Protein AF-0000000071833591 (afdb_homodimer)

InterPro domains:
  IPR006703 AIG1-type guanine nucleotide-binding (G) domain [PF04548] (5-203)
  IPR006703 AIG1-type guanine nucleotide-binding (G) domain [PS51720] (1-199)
  IPR025662 Sigma-54 interaction domain, ATP-binding site 1 [PS00675] (6-19)
  IPR027417 P-loop containing nucleoside triphosphate hydrolase [G3DSA:3.40.50.300] (3-212)
  IPR027417 P-loop containing nucleoside triphosphate hydrolase [SSF52540] (3-197)
  IPR045058 GTPase GIMA/IAN/Toc [PTHR10903] (3-208)

Organism: NCBI:txid481459

Secondary structure (DSSP, 8-state):
-PPEEEEEEE-TTSSHHHHHHHHHTS--S---S-EEEEEEETTEEEEEEE----S--STHHHHHHHHHHHH--S---EEEEEEESS---HHHHHHHHHHHHHS-HHHHTTEEEEEE-GGGSPTT--HHHHTTT-HHHHHHHHHTTT-EEE--TTT--TT-TT-TT-HHHHHHHHHHHHHHHHHHTTT---HHHHHHHHHHHHHHHHHHHHHHT--/-PPEEEEEEE-TTSSHHHHHHHHHTS--S---S-EEEEEEETTEEEEEEE----S--STHHHHHHHHHHHH--S---EEEEEEESS---HHHHHHHHHHHHHS-HHHHTTEEEEEE-GGGSPTT--HHHHTTT-HHHHHHHHHTTT-EEE--TTT--TTSTT-TT-HHHHHHHHHHHHHHHHHHTTT---HHHHHHHHHHHHHHHHHHHHHHT--

Solvent-accessible surface area (backbone atoms only — not comparable to full-atom values): 22791 Å² total; per-residue (Å²): 125,79,66,41,28,32,39,40,42,30,36,69,88,41,43,62,32,46,48,51,17,58,59,55,68,44,92,76,52,72,68,58,67,34,50,76,52,73,37,68,44,96,90,29,40,37,32,40,27,37,45,51,58,35,68,64,59,77,55,45,45,56,55,50,41,52,48,40,52,67,49,61,53,84,66,21,42,34,36,37,41,46,37,58,59,63,85,76,49,72,66,53,50,50,36,51,50,50,46,62,71,29,42,50,75,73,40,24,68,36,31,33,41,34,28,26,47,42,74,70,51,54,90,94,51,48,73,66,64,74,44,64,86,35,63,67,60,48,51,52,29,53,58,23,71,61,36,69,48,55,35,23,81,83,72,39,52,71,79,45,58,89,32,87,73,6,39,54,30,33,43,51,52,49,49,52,52,51,51,49,44,32,56,75,53,69,67,49,58,45,39,64,48,50,52,49,20,51,50,43,48,34,52,50,50,47,50,53,37,44,74,36,60,68,93,124,78,68,43,28,33,38,42,42,30,35,68,86,40,42,62,32,44,47,51,18,58,58,54,70,45,92,76,52,72,68,59,67,36,51,75,51,73,37,68,43,97,89,30,41,37,32,41,29,37,45,52,58,34,69,62,58,83,53,46,46,57,55,50,40,52,46,40,53,68,50,63,53,85,66,21,42,34,36,36,41,46,38,56,60,63,84,77,49,71,66,53,50,50,35,52,51,49,46,64,69,28,44,52,76,72,40,25,67,38,32,32,40,34,29,25,46,42,76,71,49,54,90,92,52,47,72,66,63,74,43,64,86,34,64,66,60,48,50,52,30,52,58,23,72,61,34,67,47,54,33,22,81,83,72,39,50,71,80,49,55,88,32,87,73,5,38,53,32,32,42,52,52,48,49,51,51,51,52,49,44,32,56,76,53,69,68,51,58,44,38,66,46,50,54,48,20,50,50,44,48,35,52,52,52,47,51,52,38,45,73,36,60,70,95

Foldseek 3Di:
DDDAAEAEDEDQPQCRQLVVCLLVVHNPGDNDQKDWDWDDDPNDIDIDIDHHDDPDAQLCLVVVLVVVLVVQDPQHLAYEYEGEPDDDDPVVLVVLVLLVVLFDLVNLLRYAYEYEPCVPADPPGDPCNSCVPPVSVVVSCVSNVNHYFYAYSPPADCPPCCDSSHSNVRSVVNVVVNVVSCVVVVNDHCSVSVSRSSVSSSVVSSVVSVVVVSD/DDDAAEAEDEDQPQCRQLVVCLLVVHNDGDNDQKDWDWDDDPNDIDIDIDHHDDPDALLCLVVVLVVVLVVQDPQHLAYEYEGEPDPDDPVVLVVLVLLVVLFDLVNLLRYAYEYEPCVPADPPGDPCNSCVPPVSVVVSCVSNVNHYFYAYSPPADCPPCCDSSHSNVRSVVNVVVNVVSCVVVVNDHCSVRVSRSSVSSSVVSSVVSVVVVSD

Nearest PDB structures (foldseek):
  3zjc-assembly1_A  TM=6.372E-01  e=1.114E-14  Homo sapiens
  3zjc-assembly4_C  TM=6.325E-01  e=7.866E-15  Homo sapiens
  3zjc-assembly3_E  TM=6.357E-01  e=3.985E-14  Homo sapiens
  3zjc-assembly2_B  TM=6.556E-01  e=8.969E-14  Homo sapiens
  3zjc-assembly5_D  TM=6.535E-01  e=1.039E-11  Homo sapiens

pLDDT: mean 85.61, std 12.2, range [43.5, 98.44]

Radius of gyration: 23.29 Å; Cα contacts (8 Å, |Δi|>4): 772; chains: 2; bounding box: 46×65×53 Å

Sequence (430 aa):
MNEIRIVILGQTGVGKSSLANTILGEKLFQISHCQTETRCVDGRGVTLIDTPGLFDTGRRDEKLKAEIVKCITPGLHAFIIVFKVRRFKHQEQEVIYKINRCFSEEAFKYATVVFTHGGKLEEGQTIEQYFHNNQLVSDLKKKCGGRCHVVDNKYWKNNQPDDYRSNHFQVKQLMKTINHMIKVNKGRCCTNEILEAVEALTQEEEEKIRQCGILMNEIRIVILGQTGVGKSSLANTILGEKLFQISHCQTETRCVDGRGVTLIDTPGLFDTGRRDEKLKAEIVKCITPGLHAFIIVFKVRRFKHQEQEVIYKINRCFSEEAFKYATVVFTHGGKLEEGQTIEQYFHNNQLVSDLKKKCGGRCHVVDNKYWKNNQPDDYRSNHFQVKQLMKTINHMIKVNKGRCCTNEILEAVEALTQEEEEKIRQCGIL

Structure (mmCIF, N/CA/C/O backbone):
data_AF-0000000071833591-model_v1
#
loop_
_entity.id
_entity.type
_entity.pdbx_description
1 polymer 'AIG1-type G domain-containing protein'
#
loop_
_atom_site.group_PDB
_atom_site.id
_atom_site.type_symbol
_atom_site.label_atom_id
_atom_site.label_alt_id
_atom_site.label_comp_id
_atom_site.label_asym_id
_atom_site.label_entity_id
_atom_site.label_seq_id
_atom_site.pdbx_PDB_ins_code
_atom_site.Cartn_x
_atom_site.Cartn_y
_atom_site.Cartn_z
_atom_site.occupancy
_atom_site.B_iso_or_equiv
_atom_site.auth_seq_id
_atom_site.auth_comp_id
_atom_site.auth_asym_id
_atom_site.auth_atom_id
_atom_site.pdbx_PDB_model_num
ATOM 1 N N . MET A 1 1 ? 14.922 29.875 -5.02 1 50.97 1 MET A N 1
ATOM 2 C CA . MET A 1 1 ? 14.305 29.375 -3.789 1 50.97 1 MET A CA 1
ATOM 3 C C . MET A 1 1 ? 14.414 27.859 -3.705 1 50.97 1 MET A C 1
ATOM 5 O O . MET A 1 1 ? 14.25 27.172 -4.711 1 50.97 1 MET A O 1
ATOM 9 N N . ASN A 1 2 ? 15.039 27.344 -2.627 1 76.94 2 ASN A N 1
ATOM 10 C CA . ASN A 1 2 ? 15.461 25.953 -2.445 1 76.94 2 ASN A CA 1
ATOM 11 C C . ASN A 1 2 ? 14.258 25.016 -2.389 1 76.94 2 ASN A C 1
ATOM 13 O O . ASN A 1 2 ? 13.172 25.406 -1.974 1 76.94 2 ASN A O 1
ATOM 17 N N . GLU A 1 3 ? 14.273 24 -2.941 1 89.12 3 GLU A N 1
ATOM 18 C CA . GLU A 1 3 ? 13.273 22.938 -2.99 1 89.12 3 GLU A CA 1
ATOM 19 C C . GLU A 1 3 ? 12.859 22.516 -1.587 1 89.12 3 GLU A C 1
ATOM 21 O O . GLU A 1 3 ? 13.68 22.484 -0.668 1 89.12 3 GLU A O 1
ATOM 26 N N . ILE A 1 4 ? 11.57 22.469 -1.439 1 93.31 4 ILE A N 1
ATOM 27 C CA . ILE A 1 4 ? 11.117 21.984 -0.135 1 93.31 4 ILE A CA 1
ATOM 28 C C . ILE A 1 4 ? 10.641 20.547 -0.247 1 93.31 4 ILE A C 1
ATOM 30 O O . ILE A 1 4 ? 10.047 20.156 -1.254 1 93.31 4 ILE A O 1
ATOM 34 N N . ARG A 1 5 ? 10.914 19.766 0.785 1 93.88 5 ARG A N 1
ATOM 35 C CA . ARG A 1 5 ? 10.531 18.359 0.861 1 93.88 5 ARG A CA 1
ATOM 36 C C . ARG A 1 5 ? 9.492 18.141 1.958 1 93.88 5 ARG A C 1
ATOM 38 O O . ARG A 1 5 ? 9.703 18.531 3.107 1 93.88 5 ARG A O 1
ATOM 45 N N . ILE A 1 6 ? 8.375 17.5 1.569 1 95.5 6 ILE A N 1
ATOM 46 C CA . ILE A 1 6 ? 7.246 17.312 2.475 1 95.5 6 ILE A CA 1
ATOM 47 C C . ILE A 1 6 ? 6.789 15.859 2.436 1 95.5 6 ILE A C 1
ATOM 49 O O . ILE A 1 6 ? 6.609 15.289 1.358 1 95.5 6 ILE A O 1
ATOM 53 N N . VAL A 1 7 ? 6.605 15.25 3.572 1 94.25 7 VAL A N 1
ATOM 54 C CA . VAL A 1 7 ? 6.066 13.891 3.631 1 94.25 7 VAL A CA 1
ATOM 55 C C . VAL A 1 7 ? 4.594 13.945 4.039 1 94.25 7 VAL A C 1
ATOM 57 O O . VAL A 1 7 ? 4.203 14.766 4.871 1 94.25 7 VAL A O 1
ATOM 60 N N . ILE A 1 8 ? 3.803 13.125 3.441 1 94 8 ILE A N 1
ATOM 61 C CA . ILE A 1 8 ? 2.371 13.086 3.719 1 94 8 ILE A CA 1
ATOM 62 C C . ILE A 1 8 ? 2.033 11.836 4.523 1 94 8 ILE A C 1
ATOM 64 O O . ILE A 1 8 ? 2.301 10.711 4.082 1 94 8 ILE A O 1
ATOM 68 N N . LEU A 1 9 ? 1.443 12.023 5.691 1 91.19 9 LEU A N 1
ATOM 69 C CA . LEU A 1 9 ? 1.064 10.945 6.602 1 91.19 9 LEU A CA 1
ATOM 70 C C . LEU A 1 9 ? -0.449 10.891 6.781 1 91.19 9 LEU A C 1
ATOM 72 O O . LEU A 1 9 ? -1.127 11.922 6.688 1 91.19 9 LEU A O 1
ATOM 76 N N . GLY A 1 10 ? -0.909 9.672 7.086 1 88.88 10 GLY A N 1
ATOM 77 C CA . GLY A 1 10 ? -2.334 9.461 7.289 1 88.88 10 GLY A CA 1
ATOM 78 C C . GLY A 1 10 ? -2.762 8.023 7.062 1 88.88 10 GLY A C 1
ATOM 79 O O . GLY A 1 10 ? -1.978 7.211 6.574 1 88.88 10 GLY A O 1
ATOM 80 N N . GLN A 1 11 ? -4.031 7.809 7.379 1 83.06 11 GLN A N 1
ATOM 81 C CA . GLN A 1 11 ? -4.578 6.465 7.242 1 83.06 11 GLN A CA 1
ATOM 82 C C . GLN A 1 11 ? -4.773 6.094 5.773 1 83.06 11 GLN A C 1
ATOM 84 O O . GLN A 1 11 ? -4.891 6.973 4.918 1 83.06 11 GLN A O 1
ATOM 89 N N . THR A 1 12 ? -4.828 4.789 5.582 1 77.25 12 THR A N 1
ATOM 90 C CA . THR A 1 12 ? -5.172 4.301 4.254 1 77.25 12 THR A CA 1
ATOM 91 C C . THR A 1 12 ? -6.559 4.789 3.84 1 77.25 12 THR A C 1
ATOM 93 O O . THR A 1 12 ? -7.5 4.754 4.637 1 77.25 12 THR A O 1
ATOM 96 N N . GLY A 1 13 ? -6.652 5.367 2.678 1 78.44 13 GLY A N 1
ATOM 97 C CA . GLY A 1 13 ? -7.949 5.719 2.127 1 78.44 13 GLY A CA 1
ATOM 98 C C . GLY A 1 13 ? -8.367 7.141 2.445 1 78.44 13 GLY A C 1
ATOM 99 O O . GLY A 1 13 ? -9.422 7.598 1.998 1 78.44 13 GLY A O 1
ATOM 100 N N . VAL A 1 14 ? -7.539 7.852 3.129 1 87 14 VAL A N 1
ATOM 101 C CA . VAL A 1 14 ? -7.957 9.18 3.557 1 87 14 VAL A CA 1
ATOM 102 C C . VAL A 1 14 ? -7.691 10.195 2.441 1 87 14 VAL A C 1
ATOM 104 O O . VAL A 1 14 ? -8.172 11.328 2.496 1 87 14 VAL A O 1
ATOM 107 N N . GLY A 1 15 ? -6.812 9.836 1.433 1 88.19 15 GLY A N 1
ATOM 108 C CA . GLY A 1 15 ? -6.602 10.711 0.292 1 88.19 15 GLY A CA 1
ATOM 109 C C . GLY A 1 15 ? -5.184 11.242 0.207 1 88.19 15 GLY A C 1
ATOM 110 O O . GLY A 1 15 ? -4.945 12.305 -0.385 1 88.19 15 GLY A O 1
ATOM 111 N N . LYS A 1 16 ? -4.281 10.555 0.771 1 89.88 16 LYS A N 1
ATOM 112 C CA . LYS A 1 16 ? -2.891 10.992 0.774 1 89.88 16 LYS A CA 1
ATOM 113 C C . LYS A 1 16 ? -2.377 11.211 -0.647 1 89.88 16 LYS A C 1
ATOM 115 O O . LYS A 1 16 ? -1.895 12.289 -0.984 1 89.88 16 LYS A O 1
ATOM 120 N N . SER A 1 17 ? -2.502 10.195 -1.454 1 87.88 17 SER A N 1
ATOM 121 C CA . SER A 1 17 ? -2.002 10.266 -2.824 1 87.88 17 SER A CA 1
ATOM 122 C C . SER A 1 17 ? -2.771 11.289 -3.646 1 87.88 17 SER A C 1
ATOM 124 O O . SER A 1 17 ? -2.182 12.031 -4.434 1 87.88 17 SER A O 1
ATOM 126 N N . SER A 1 18 ? -4.07 11.328 -3.49 1 89.94 18 SER A N 1
ATOM 127 C CA . SER A 1 18 ? -4.887 12.312 -4.191 1 89.94 18 SER A CA 1
ATOM 128 C C . SER A 1 18 ? -4.496 13.734 -3.803 1 89.94 18 SER A C 1
ATOM 130 O O . SER A 1 18 ? -4.461 14.625 -4.652 1 89.94 18 SER A O 1
ATOM 132 N N . LEU A 1 19 ? -4.242 13.938 -2.492 1 95 19 LEU A N 1
ATOM 133 C CA . LEU A 1 19 ? -3.791 15.242 -2.025 1 95 19 LEU A CA 1
ATOM 134 C C . LEU A 1 19 ? -2.467 15.625 -2.678 1 95 19 LEU A C 1
ATOM 136 O O . LEU A 1 19 ? -2.285 16.766 -3.104 1 95 19 LEU A O 1
ATOM 140 N N . ALA A 1 20 ? -1.529 14.688 -2.709 1 94.06 20 ALA A N 1
ATOM 141 C CA . ALA A 1 20 ? -0.244 14.938 -3.354 1 94.06 20 ALA A CA 1
ATOM 142 C C . ALA A 1 20 ? -0.434 15.383 -4.801 1 94.06 20 ALA A C 1
ATOM 144 O O . ALA A 1 20 ? 0.192 16.344 -5.246 1 94.06 20 ALA A O 1
ATOM 145 N N . ASN A 1 21 ? -1.32 14.703 -5.551 1 92.12 21 ASN A N 1
ATOM 146 C CA . ASN A 1 21 ? -1.64 15.086 -6.922 1 92.12 21 ASN A CA 1
ATOM 147 C C . ASN A 1 21 ? -2.227 16.5 -6.984 1 92.12 21 ASN A C 1
ATOM 149 O O . ASN A 1 21 ? -1.896 17.266 -7.883 1 92.12 21 ASN A O 1
ATOM 153 N N . THR A 1 22 ? -3.088 16.734 -6.062 1 92.62 22 THR A N 1
ATOM 154 C CA . THR A 1 22 ? -3.73 18.047 -6.004 1 92.62 22 THR A CA 1
ATOM 155 C C . THR A 1 22 ? -2.699 19.141 -5.77 1 92.62 22 THR A C 1
ATOM 157 O O . THR A 1 22 ? -2.719 20.188 -6.438 1 92.62 22 THR A O 1
ATOM 160 N N . ILE A 1 23 ? -1.792 18.938 -4.863 1 94.31 23 ILE A N 1
ATOM 161 C CA . ILE A 1 23 ? -0.778 19.922 -4.531 1 94.31 23 ILE A CA 1
ATOM 162 C C . ILE A 1 23 ? 0.143 20.156 -5.727 1 94.31 23 ILE A C 1
ATOM 164 O O . ILE A 1 23 ? 0.423 21.297 -6.102 1 94.31 23 ILE A O 1
ATOM 168 N N . LEU A 1 24 ? 0.548 19.062 -6.336 1 93.81 24 LEU A N 1
ATOM 169 C CA . LEU A 1 24 ? 1.498 19.188 -7.438 1 93.81 24 LEU A CA 1
ATOM 170 C C . LEU A 1 24 ? 0.789 19.578 -8.727 1 93.81 24 LEU A C 1
ATOM 172 O O . LEU A 1 24 ? 1.435 20 -9.695 1 93.81 24 LEU A O 1
ATOM 176 N N . GLY A 1 25 ? -0.532 19.375 -8.758 1 89.38 25 GLY A N 1
ATOM 177 C CA . GLY A 1 25 ? -1.326 19.812 -9.898 1 89.38 25 GLY A CA 1
ATOM 178 C C . GLY A 1 25 ? -1.305 18.844 -11.055 1 89.38 25 GLY A C 1
ATOM 179 O O . GLY A 1 25 ? -1.632 19.203 -12.188 1 89.38 25 GLY A O 1
ATOM 180 N N . GLU A 1 26 ? -0.818 17.656 -10.898 1 87.69 26 GLU A N 1
ATOM 181 C CA . GLU A 1 26 ? -0.713 16.594 -11.883 1 87.69 26 GLU A CA 1
ATOM 182 C C . GLU A 1 26 ? -0.976 15.227 -11.25 1 87.69 26 GLU A C 1
ATOM 184 O O . GLU A 1 26 ? -0.669 15.008 -10.078 1 87.69 26 GLU A O 1
ATOM 189 N N . LYS A 1 27 ? -1.579 14.328 -12.055 1 84 27 LYS A N 1
ATOM 190 C CA . LYS A 1 27 ? -1.809 12.969 -11.578 1 84 27 LYS A CA 1
ATOM 191 C C . LYS A 1 27 ? -0.527 12.141 -11.641 1 84 27 LYS A C 1
ATOM 193 O O . LYS A 1 27 ? -0.301 11.406 -12.602 1 84 27 LYS A O 1
ATOM 198 N N . LEU A 1 28 ? 0.286 12.281 -10.625 1 80.75 28 LEU A N 1
ATOM 199 C CA . LEU A 1 28 ? 1.585 11.617 -10.594 1 80.75 28 LEU A CA 1
ATOM 200 C C . LEU A 1 28 ? 1.557 10.422 -9.648 1 80.75 28 LEU A C 1
ATOM 202 O O . LEU A 1 28 ? 2.232 9.414 -9.898 1 80.75 28 LEU A O 1
ATOM 206 N N . PHE A 1 29 ? 0.821 10.578 -8.547 1 80.88 29 PHE A N 1
ATOM 207 C CA . PHE A 1 29 ? 0.748 9.539 -7.523 1 80.88 29 PHE A CA 1
ATOM 208 C C . PHE A 1 29 ? -0.387 8.562 -7.82 1 80.88 29 PHE A C 1
ATOM 210 O O . PHE A 1 29 ? -1.479 8.977 -8.219 1 80.88 29 PHE A O 1
ATOM 217 N N . GLN A 1 30 ? -0.053 7.352 -7.691 1 69 30 GLN A N 1
ATOM 218 C CA . GLN A 1 30 ? -1.058 6.312 -7.891 1 69 30 GLN A CA 1
ATOM 219 C C . GLN A 1 30 ? -1.975 6.191 -6.676 1 69 30 GLN A C 1
ATOM 221 O O . GLN A 1 30 ? -1.502 6.133 -5.539 1 69 30 GLN A O 1
ATOM 226 N N . ILE A 1 31 ? -3.244 6.461 -6.879 1 56.31 31 ILE A N 1
ATOM 227 C CA . ILE A 1 31 ? -4.238 6.445 -5.812 1 56.31 31 ILE A CA 1
ATOM 228 C C . ILE A 1 31 ? -4.551 5.004 -5.418 1 56.31 31 ILE A C 1
ATOM 230 O O . ILE A 1 31 ? -4.77 4.711 -4.238 1 56.31 31 ILE A O 1
ATOM 234 N N . SER A 1 32 ? -4.543 4.207 -6.438 1 56.56 32 SER A N 1
ATOM 235 C CA . SER A 1 32 ? -5.109 2.91 -6.078 1 56.56 32 SER A CA 1
ATOM 236 C C . SER A 1 32 ? -4.043 1.971 -5.531 1 56.56 32 SER A C 1
ATOM 238 O O . SER A 1 32 ? -2.863 2.1 -5.867 1 56.56 32 SER A O 1
ATOM 240 N N . HIS A 1 33 ? -4.492 1.313 -4.449 1 63.41 33 HIS A N 1
ATOM 241 C CA . HIS A 1 33 ? -3.674 0.247 -3.885 1 63.41 33 HIS A CA 1
ATOM 242 C C . HIS A 1 33 ? -3.615 -0.957 -4.82 1 63.41 33 HIS A C 1
ATOM 244 O O . HIS A 1 33 ? -2.969 -1.959 -4.508 1 63.41 33 HIS A O 1
ATOM 250 N N . CYS A 1 34 ? -4.25 -0.778 -5.949 1 73.94 34 CYS A N 1
ATOM 251 C CA . CYS A 1 34 ? -4.207 -1.825 -6.965 1 73.94 34 CYS A CA 1
ATOM 252 C C . CYS A 1 34 ? -3.725 -1.271 -8.297 1 73.94 34 CYS A C 1
ATOM 254 O O . CYS A 1 34 ? -4.082 -0.156 -8.68 1 73.94 34 CYS A O 1
ATOM 256 N N . GLN A 1 35 ? -2.805 -1.81 -8.914 1 80.31 35 GLN A N 1
ATOM 257 C CA . GLN A 1 35 ? -2.354 -1.421 -10.25 1 80.31 35 GLN A CA 1
ATOM 258 C C . GLN A 1 35 ? -2.65 -2.516 -11.273 1 80.31 35 GLN A C 1
ATOM 260 O O . GLN A 1 35 ? -2.492 -3.703 -10.984 1 80.31 35 GLN A O 1
ATOM 265 N N . THR A 1 36 ? -3.223 -2.143 -12.438 1 86.12 36 THR A N 1
ATOM 266 C CA . THR A 1 36 ? -3.498 -3.043 -13.547 1 86.12 36 THR A CA 1
ATOM 267 C C . THR A 1 36 ? -2.756 -2.594 -14.805 1 86.12 36 THR A C 1
ATOM 269 O O . THR A 1 36 ? -2.838 -1.429 -15.195 1 86.12 36 THR A O 1
ATOM 272 N N . GLU A 1 37 ? -2.025 -3.447 -15.367 1 88.31 37 GLU A N 1
ATOM 273 C CA . GLU A 1 37 ? -1.297 -3.16 -16.609 1 88.31 37 GLU A CA 1
ATOM 274 C C . GLU A 1 37 ? -1.436 -4.301 -17.609 1 88.31 37 GLU A C 1
ATOM 276 O O . GLU A 1 37 ? -1.535 -5.469 -17.219 1 88.31 37 GLU A O 1
ATOM 281 N N . THR A 1 38 ? -1.491 -3.998 -18.891 1 91.06 38 THR A N 1
ATOM 282 C CA . THR A 1 38 ? -1.612 -4.98 -19.953 1 91.06 38 THR A CA 1
ATOM 283 C C . THR A 1 38 ? -0.458 -4.844 -20.938 1 91.06 38 THR A C 1
ATOM 285 O O . THR A 1 38 ? -0.09 -3.732 -21.328 1 91.06 38 THR A O 1
ATOM 288 N N . ARG A 1 39 ? 0.174 -5.926 -21.219 1 90.69 39 ARG A N 1
ATOM 289 C CA . ARG A 1 39 ? 1.177 -5.992 -22.281 1 90.69 39 ARG A CA 1
ATOM 290 C C . ARG A 1 39 ? 1.103 -7.328 -23.016 1 90.69 39 ARG A C 1
ATOM 292 O O . ARG A 1 39 ? 0.422 -8.25 -22.562 1 90.69 39 ARG A O 1
ATOM 299 N N . CYS A 1 40 ? 1.765 -7.312 -24.172 1 91 40 CYS A N 1
ATOM 300 C CA . CYS A 1 40 ? 1.934 -8.57 -24.875 1 91 40 CYS A CA 1
ATOM 301 C C . CYS A 1 40 ? 3.113 -9.359 -24.328 1 91 40 CYS A C 1
ATOM 303 O O . CYS A 1 40 ? 4.227 -8.844 -24.234 1 91 40 CYS A O 1
ATOM 305 N N . VAL A 1 41 ? 2.812 -10.531 -23.812 1 90.62 41 VAL A N 1
ATOM 306 C CA . VAL A 1 41 ? 3.838 -11.43 -23.297 1 90.62 41 VAL A CA 1
ATOM 307 C C . VAL A 1 41 ? 3.803 -12.75 -24.078 1 90.62 41 VAL A C 1
ATOM 309 O O . VAL A 1 41 ? 2.791 -13.453 -24.062 1 90.62 41 VAL A O 1
ATOM 312 N N . ASP A 1 42 ? 4.961 -13.07 -24.75 1 84.44 42 ASP A N 1
ATOM 313 C CA . ASP A 1 42 ? 5.051 -14.297 -25.531 1 84.44 42 ASP A CA 1
ATOM 314 C C . ASP A 1 42 ? 3.885 -14.414 -26.516 1 84.44 42 ASP A C 1
ATOM 316 O O . ASP A 1 42 ? 3.217 -15.445 -26.578 1 84.44 42 ASP A O 1
ATOM 320 N N . GLY A 1 43 ? 3.486 -13.391 -27.125 1 80.56 43 GLY A N 1
ATOM 321 C CA . GLY A 1 43 ? 2.514 -13.352 -28.203 1 80.56 43 GLY A CA 1
ATOM 322 C C . GLY A 1 43 ? 1.08 -13.273 -27.719 1 80.56 43 GLY A C 1
ATOM 323 O O . GLY A 1 43 ? 0.14 -13.43 -28.5 1 80.56 43 GLY A O 1
ATOM 324 N N . ARG A 1 44 ? 0.885 -13.062 -26.422 1 87.56 44 ARG A N 1
ATOM 325 C CA . ARG A 1 44 ? -0.453 -13 -25.844 1 87.56 44 ARG A CA 1
ATOM 326 C C . ARG A 1 44 ? -0.627 -11.742 -25 1 87.56 44 ARG A C 1
ATOM 328 O O . ARG A 1 44 ? 0.303 -11.312 -24.312 1 87.56 44 ARG A O 1
ATOM 335 N N . GLY A 1 45 ? -1.754 -11.172 -25.172 1 91.62 45 GLY A N 1
ATOM 336 C CA . GLY A 1 45 ? -2.072 -10.094 -24.25 1 91.62 45 GLY A CA 1
ATOM 337 C C . GLY A 1 45 ? -2.252 -10.547 -22.812 1 91.62 45 GLY A C 1
ATOM 338 O O . GLY A 1 45 ? -3.025 -11.469 -22.547 1 91.62 45 GLY A O 1
ATOM 339 N N . VAL A 1 46 ? -1.52 -10 -21.938 1 93.62 46 VAL A N 1
ATOM 340 C CA . VAL A 1 46 ? -1.563 -10.383 -20.531 1 93.62 46 VAL A CA 1
ATOM 341 C C . VAL A 1 46 ? -1.842 -9.148 -19.672 1 93.62 46 VAL A C 1
ATOM 343 O O . VAL A 1 46 ? -1.124 -8.148 -19.766 1 93.62 46 VAL A O 1
ATOM 346 N N . THR A 1 47 ? -2.957 -9.203 -18.938 1 93.06 47 THR A N 1
ATOM 347 C CA . THR A 1 47 ? -3.271 -8.188 -17.938 1 93.06 47 THR A CA 1
ATOM 348 C C . THR A 1 47 ? -2.918 -8.688 -16.547 1 93.06 47 THR A C 1
ATOM 350 O O . THR A 1 47 ? -3.4 -9.734 -16.109 1 93.06 47 THR A O 1
ATOM 353 N N . LEU A 1 48 ? -2.045 -7.988 -15.914 1 93.44 48 LEU A N 1
ATOM 354 C CA . LEU A 1 48 ? -1.687 -8.305 -14.531 1 93.44 48 LEU A CA 1
ATOM 355 C C . LEU A 1 48 ? -2.291 -7.293 -13.562 1 93.44 48 LEU A C 1
ATOM 357 O O . LEU A 1 48 ? -2.303 -6.094 -13.852 1 93.44 48 LEU A O 1
ATOM 361 N N . ILE A 1 49 ? -2.826 -7.797 -12.508 1 90.31 49 ILE A N 1
ATOM 362 C CA . ILE A 1 49 ? -3.383 -6.973 -11.445 1 90.31 49 ILE A CA 1
ATOM 363 C C . ILE A 1 49 ? -2.549 -7.137 -10.18 1 90.31 49 ILE A C 1
ATOM 365 O O . ILE A 1 49 ? -2.521 -8.211 -9.578 1 90.31 49 ILE A O 1
ATOM 369 N N . ASP A 1 50 ? -1.851 -6.148 -9.836 1 87.94 50 ASP A N 1
ATOM 370 C CA . ASP A 1 50 ? -1.113 -6.102 -8.578 1 87.94 50 ASP A CA 1
ATOM 371 C C . ASP A 1 50 ? -2.016 -5.66 -7.426 1 87.94 50 ASP A C 1
ATOM 373 O O . ASP A 1 50 ? -2.734 -4.664 -7.543 1 87.94 50 ASP A O 1
ATOM 377 N N . THR A 1 51 ? -2.072 -6.48 -6.367 1 84.62 51 THR A N 1
ATOM 378 C CA . THR A 1 51 ? -2.939 -6.207 -5.227 1 84.62 51 THR A CA 1
ATOM 379 C C . THR A 1 51 ? -2.119 -5.801 -4.008 1 84.62 51 THR A C 1
ATOM 381 O O . THR A 1 51 ? -0.932 -6.121 -3.916 1 84.62 51 THR A O 1
ATOM 384 N N . PRO A 1 52 ? -2.77 -5.023 -3.072 1 77.81 52 PRO A N 1
ATOM 385 C CA . PRO A 1 52 ? -2.098 -4.809 -1.79 1 77.81 52 PRO A CA 1
ATOM 386 C C . PRO A 1 52 ? -1.744 -6.113 -1.081 1 77.81 52 PRO A C 1
ATOM 388 O O . PRO A 1 52 ? -2.332 -7.156 -1.374 1 77.81 52 PRO A O 1
ATOM 391 N N . GLY A 1 53 ? -0.735 -5.984 -0.226 1 75.31 53 GLY A N 1
ATOM 392 C CA . GLY A 1 53 ? -0.32 -7.16 0.525 1 75.31 53 GLY A CA 1
ATOM 393 C C . GLY A 1 53 ? -1.476 -7.875 1.199 1 75.31 53 GLY A C 1
ATOM 394 O O . GLY A 1 53 ? -2.35 -7.238 1.79 1 75.31 53 GLY A O 1
ATOM 395 N N . LEU A 1 54 ? -1.443 -9.172 0.891 1 75.94 54 LEU A N 1
ATOM 396 C CA . LEU A 1 54 ? -2.422 -10.062 1.5 1 75.94 54 LEU A CA 1
ATOM 397 C C . LEU A 1 54 ? -1.737 -11.078 2.412 1 75.94 54 LEU A C 1
ATOM 399 O O . LEU A 1 54 ? -0.524 -11.281 2.324 1 75.94 54 LEU A O 1
ATOM 403 N N . PHE A 1 55 ? -2.311 -11.539 3.434 1 74.56 55 PHE A N 1
ATOM 404 C CA . PHE A 1 55 ? -1.848 -12.609 4.312 1 74.56 55 PHE A CA 1
ATOM 405 C C . PHE A 1 55 ? -0.859 -12.07 5.34 1 74.56 55 PHE A C 1
ATOM 407 O O . PHE A 1 55 ? -0.032 -12.82 5.863 1 74.56 55 PHE A O 1
ATOM 414 N N . ASP A 1 56 ? -0.74 -10.773 5.32 1 67.38 56 ASP A N 1
ATOM 415 C CA . ASP A 1 56 ? 0.213 -10.211 6.273 1 67.38 56 ASP A CA 1
ATOM 416 C C . ASP A 1 56 ? -0.097 -10.672 7.695 1 67.38 56 ASP A C 1
ATOM 418 O O . ASP A 1 56 ? -1.257 -10.68 8.109 1 67.38 56 ASP A O 1
ATOM 422 N N . THR A 1 57 ? 0.752 -11.586 8.125 1 55.53 57 THR A N 1
ATOM 423 C CA . THR A 1 57 ? 0.632 -12.117 9.477 1 55.53 57 THR A CA 1
ATOM 424 C C . THR A 1 57 ? 1.358 -11.219 10.477 1 55.53 57 THR A C 1
ATOM 426 O O . THR A 1 57 ? 2.4 -10.641 10.156 1 55.53 57 THR A O 1
ATOM 429 N N . GLY A 1 58 ? 0.603 -11.023 11.609 1 51.91 58 GLY A N 1
ATOM 430 C CA . GLY A 1 58 ? 1.13 -10.383 12.805 1 51.91 58 GLY A CA 1
ATOM 431 C C . GLY A 1 58 ? 1.7 -9.008 12.539 1 51.91 58 GLY A C 1
ATOM 432 O O . GLY A 1 58 ? 0.957 -8.062 12.258 1 51.91 58 GLY A O 1
ATOM 433 N N . ARG A 1 59 ? 3.162 -9.25 11.961 1 49.53 59 ARG A N 1
ATOM 434 C CA . ARG A 1 59 ? 4.141 -8.172 12.078 1 49.53 59 ARG A CA 1
ATOM 435 C C . ARG A 1 59 ? 3.912 -7.113 11 1 49.53 59 ARG A C 1
ATOM 437 O O . ARG A 1 59 ? 4.871 -6.57 10.445 1 49.53 59 ARG A O 1
ATOM 444 N N . ARG A 1 60 ? 2.602 -7.023 10.469 1 55.09 60 ARG A N 1
ATOM 445 C CA . ARG A 1 60 ? 2.293 -5.973 9.5 1 55.09 60 ARG A CA 1
ATOM 446 C C . ARG A 1 60 ? 2.895 -4.641 9.938 1 55.09 60 ARG A C 1
ATOM 448 O O . ARG A 1 60 ? 3.391 -3.877 9.102 1 55.09 60 ARG A O 1
ATOM 455 N N . ASP A 1 61 ? 2.982 -4.691 11.227 1 61.53 61 ASP A N 1
ATOM 456 C CA . ASP A 1 61 ? 3.426 -3.412 11.766 1 61.53 61 ASP A CA 1
ATOM 457 C C . ASP A 1 61 ? 4.91 -3.182 11.484 1 61.53 61 ASP A C 1
ATOM 459 O O . ASP A 1 61 ? 5.312 -2.08 11.102 1 61.53 61 ASP A O 1
ATOM 463 N N . GLU A 1 62 ? 5.676 -4.34 11.547 1 63.06 62 GLU A N 1
ATOM 464 C CA . GLU A 1 62 ? 7.105 -4.152 11.312 1 63.06 62 GLU A CA 1
ATOM 465 C C . GLU A 1 62 ? 7.391 -3.875 9.836 1 63.06 62 GLU A C 1
ATOM 467 O O . GLU A 1 62 ? 8.227 -3.029 9.508 1 63.06 62 GLU A O 1
ATOM 472 N N . LYS A 1 63 ? 6.719 -4.535 9.031 1 64.75 63 LYS A N 1
ATOM 473 C CA . LYS A 1 63 ? 6.922 -4.34 7.602 1 64.75 63 LYS A CA 1
ATOM 474 C C . LYS A 1 63 ? 6.449 -2.959 7.164 1 64.75 63 LYS A C 1
ATOM 476 O O . LYS A 1 63 ? 7.121 -2.287 6.375 1 64.75 63 LYS A O 1
ATOM 481 N N . LEU A 1 64 ? 5.363 -2.623 7.703 1 65.81 64 LEU A N 1
ATOM 482 C CA . LEU A 1 64 ? 4.844 -1.296 7.391 1 65.81 64 LEU A CA 1
ATOM 483 C C . LEU A 1 64 ? 5.797 -0.211 7.883 1 65.81 64 LEU A C 1
ATOM 485 O O . LEU A 1 64 ? 6.047 0.768 7.176 1 65.81 64 LEU A O 1
ATOM 489 N N . LYS A 1 65 ? 6.328 -0.484 9.062 1 74.31 65 LYS A N 1
ATOM 490 C CA . LYS A 1 65 ? 7.309 0.446 9.609 1 74.31 65 LYS A CA 1
ATOM 491 C C . LYS A 1 65 ? 8.5 0.615 8.672 1 74.31 65 LYS A C 1
ATOM 493 O O . LYS A 1 65 ? 8.898 1.739 8.367 1 74.31 65 LYS A O 1
ATOM 498 N N . ALA A 1 66 ? 8.945 -0.526 8.281 1 74.62 66 ALA A N 1
ATOM 499 C CA . ALA A 1 66 ? 10.117 -0.499 7.41 1 74.62 66 ALA A CA 1
ATOM 500 C C . ALA A 1 66 ? 9.812 0.239 6.109 1 74.62 66 ALA A C 1
ATOM 502 O O . ALA A 1 66 ? 10.648 0.998 5.609 1 74.62 66 ALA A O 1
ATOM 503 N N . GLU A 1 67 ? 8.688 0.08 5.621 1 74.44 67 GLU A N 1
ATOM 504 C CA . GLU A 1 67 ? 8.289 0.729 4.375 1 74.44 67 GLU A CA 1
ATOM 505 C C . GLU A 1 67 ? 8.18 2.24 4.551 1 74.44 67 GLU A C 1
ATOM 507 O O . GLU A 1 67 ? 8.594 3.006 3.68 1 74.44 67 GLU A O 1
ATOM 512 N N . ILE A 1 68 ? 7.645 2.621 5.648 1 77.88 68 ILE A N 1
ATOM 513 C CA . ILE A 1 68 ? 7.473 4.047 5.906 1 77.88 68 ILE A CA 1
ATOM 514 C C . ILE A 1 68 ? 8.836 4.699 6.141 1 77.88 68 ILE A C 1
ATOM 516 O O . ILE A 1 68 ? 9.102 5.797 5.648 1 77.88 68 ILE A O 1
ATOM 520 N N . VAL A 1 69 ? 9.648 3.982 6.879 1 81.56 69 VAL A N 1
ATOM 521 C CA . VAL A 1 69 ? 10.984 4.496 7.168 1 81.56 69 VAL A CA 1
ATOM 522 C C . VAL A 1 69 ? 11.758 4.68 5.867 1 81.56 69 VAL A C 1
ATOM 524 O O . VAL A 1 69 ? 12.492 5.66 5.707 1 81.56 69 VAL A O 1
ATOM 527 N N . LYS A 1 70 ? 11.492 3.828 4.996 1 79.38 70 LYS A N 1
ATOM 528 C CA . LYS A 1 70 ? 12.164 3.904 3.703 1 79.38 70 LYS A CA 1
ATOM 529 C C . LYS A 1 70 ? 11.727 5.148 2.932 1 79.38 70 LYS A C 1
ATOM 531 O O . LYS A 1 70 ? 12.492 5.68 2.121 1 79.38 70 LYS A O 1
ATOM 536 N N . CYS A 1 71 ? 10.555 5.609 3.178 1 80.44 71 CYS A N 1
ATOM 537 C CA . CYS A 1 71 ? 10.016 6.781 2.5 1 80.44 71 CYS A CA 1
ATOM 538 C C . CYS A 1 71 ? 10.625 8.062 3.055 1 80.44 71 CYS A C 1
ATOM 540 O O . CYS A 1 71 ? 10.641 9.094 2.377 1 80.44 71 CYS A O 1
ATOM 542 N N . ILE A 1 72 ? 11.047 7.914 4.297 1 84.44 72 ILE A N 1
ATOM 543 C CA . ILE A 1 72 ? 11.508 9.117 4.984 1 84.44 72 ILE A CA 1
ATOM 544 C C . ILE A 1 72 ? 12.992 9.344 4.684 1 84.44 72 ILE A C 1
ATOM 546 O O . ILE A 1 72 ? 13.852 8.641 5.219 1 84.44 72 ILE A O 1
ATOM 550 N N . THR A 1 73 ? 13.305 10.211 3.748 1 83 73 THR A N 1
ATOM 551 C CA . THR A 1 73 ? 14.664 10.586 3.369 1 83 73 THR A CA 1
ATOM 552 C C . THR A 1 73 ? 15.086 11.875 4.07 1 83 73 THR A C 1
ATOM 554 O O . THR A 1 73 ? 14.234 12.656 4.512 1 83 73 THR A O 1
ATOM 557 N N . PRO A 1 74 ? 16.406 12.086 4.184 1 86.5 74 PRO A N 1
ATOM 558 C CA . PRO A 1 74 ? 16.859 13.312 4.836 1 86.5 74 PRO A CA 1
ATOM 559 C C . PRO A 1 74 ? 16.375 14.578 4.125 1 86.5 74 PRO A C 1
ATOM 561 O O . PRO A 1 74 ? 16.062 14.539 2.934 1 86.5 74 PRO A O 1
ATOM 564 N N . GLY A 1 75 ? 16.297 15.617 4.875 1 90.25 75 GLY A N 1
ATOM 565 C CA . GLY A 1 75 ? 15.992 16.922 4.316 1 90.25 75 GLY A CA 1
ATOM 566 C C . GLY A 1 75 ? 14.508 17.203 4.254 1 90.25 75 GLY A C 1
ATOM 567 O O . GLY A 1 75 ? 14.047 17.969 3.398 1 90.25 75 GLY A O 1
ATOM 568 N N . LEU A 1 76 ? 13.781 16.594 5.113 1 93 76 LEU A N 1
ATOM 569 C CA . LEU A 1 76 ? 12.352 16.891 5.164 1 93 76 LEU A CA 1
ATOM 570 C C . LEU A 1 76 ? 12.094 18.219 5.859 1 93 76 LEU A C 1
ATOM 572 O O . LEU A 1 76 ? 12.586 18.453 6.965 1 93 76 LEU A O 1
ATOM 576 N N . HIS A 1 77 ? 11.359 19.078 5.191 1 94.38 77 HIS A N 1
ATOM 577 C CA . HIS A 1 77 ? 11.086 20.406 5.734 1 94.38 77 HIS A CA 1
ATOM 578 C C . HIS A 1 77 ? 9.758 20.422 6.488 1 94.38 77 HIS A C 1
ATOM 580 O O . HIS A 1 77 ? 9.547 21.281 7.355 1 94.38 77 HIS A O 1
ATOM 586 N N . ALA A 1 78 ? 8.914 19.547 6.125 1 95.69 78 ALA A N 1
ATOM 587 C CA . ALA A 1 78 ? 7.57 19.547 6.707 1 95.69 78 ALA A CA 1
ATOM 588 C C . ALA A 1 78 ? 6.895 18.188 6.531 1 95.69 78 ALA A C 1
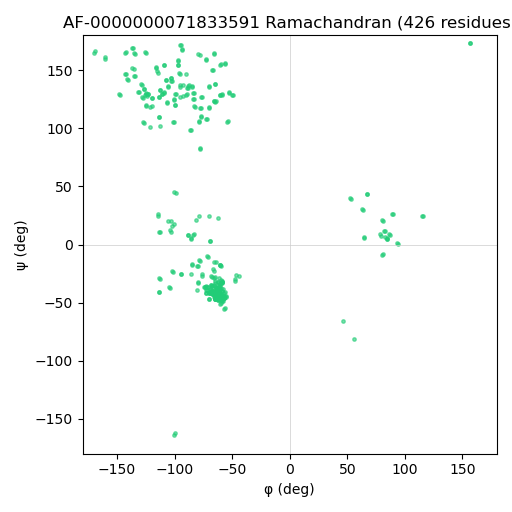ATOM 590 O O . ALA A 1 78 ? 7.371 17.344 5.77 1 95.69 78 ALA A O 1
ATOM 591 N N . PHE A 1 79 ? 5.871 17.984 7.336 1 94.69 79 PHE A N 1
ATOM 592 C CA . PHE A 1 79 ? 4.992 16.859 7.039 1 94.69 79 PHE A CA 1
ATOM 593 C C . PHE A 1 79 ? 3.531 17.25 7.203 1 94.69 79 PHE A C 1
ATOM 595 O O . PHE A 1 79 ? 3.217 18.188 7.945 1 94.69 79 PHE A O 1
ATOM 602 N N . ILE A 1 80 ? 2.682 16.578 6.445 1 97.31 80 ILE A N 1
ATOM 603 C CA . ILE A 1 80 ? 1.241 16.797 6.418 1 97.31 80 ILE A CA 1
ATOM 604 C C . ILE A 1 80 ? 0.514 15.609 7.031 1 97.31 80 ILE A C 1
ATOM 606 O O . ILE A 1 80 ? 0.835 14.453 6.73 1 97.31 80 ILE A O 1
ATOM 610 N N . ILE A 1 81 ? -0.351 15.883 7.941 1 96.25 81 ILE A N 1
ATOM 611 C CA . ILE A 1 81 ? -1.256 14.867 8.469 1 96.25 81 ILE A CA 1
ATOM 612 C C . ILE A 1 81 ? -2.627 15.008 7.809 1 96.25 81 ILE A C 1
ATOM 614 O O . ILE A 1 81 ? -3.268 16.062 7.91 1 96.25 81 ILE A O 1
ATOM 618 N N . VAL A 1 82 ? -3.059 13.914 7.25 1 96.38 82 VAL A N 1
ATOM 619 C CA . VAL A 1 82 ? -4.258 14 6.422 1 96.38 82 VAL A CA 1
ATOM 620 C C . VAL A 1 82 ? -5.422 13.305 7.125 1 96.38 82 VAL A C 1
ATOM 622 O O . VAL A 1 82 ? -5.273 12.195 7.641 1 96.38 82 VAL A O 1
ATOM 625 N N . PHE A 1 83 ? -6.594 14.008 7.195 1 95.12 83 PHE A N 1
ATOM 626 C CA . PHE A 1 83 ? -7.879 13.477 7.633 1 95.12 83 PHE A CA 1
ATOM 627 C C . PHE A 1 83 ? -8.953 13.727 6.582 1 95.12 83 PHE A C 1
ATOM 629 O O . PHE A 1 83 ? -8.758 14.523 5.664 1 95.12 83 PHE A O 1
ATOM 636 N N . LYS A 1 84 ? -10.047 13.039 6.746 1 93.44 84 LYS A N 1
ATOM 637 C CA . LYS A 1 84 ? -11.227 13.328 5.941 1 93.44 84 LYS A CA 1
ATOM 638 C C . LYS A 1 84 ? -12.18 14.258 6.688 1 93.44 84 LYS A C 1
ATOM 640 O O . LYS A 1 84 ? -12.289 14.195 7.914 1 93.44 84 LYS A O 1
ATOM 645 N N . VAL A 1 85 ? -12.82 15.031 5.918 1 95.19 85 VAL A N 1
ATOM 646 C CA . VAL A 1 85 ? -13.938 15.773 6.484 1 95.19 85 VAL A CA 1
ATOM 647 C C . VAL A 1 85 ? -15.109 14.82 6.742 1 95.19 85 VAL A C 1
ATOM 649 O O . VAL A 1 85 ? -15.781 14.383 5.805 1 95.19 85 VAL A O 1
ATOM 652 N N . ARG A 1 86 ? -15.336 14.57 7.941 1 91.5 86 ARG A N 1
ATOM 653 C CA . ARG A 1 86 ? -16.453 13.766 8.445 1 91.5 86 ARG A CA 1
ATOM 654 C C . ARG A 1 86 ? -16.562 13.883 9.961 1 91.5 86 ARG A C 1
ATOM 656 O O . ARG A 1 86 ? -15.656 14.391 10.625 1 91.5 86 ARG A O 1
ATOM 663 N N . ARG A 1 87 ? -17.688 13.461 10.414 1 86.06 87 ARG A N 1
ATOM 664 C CA . ARG A 1 87 ? -17.812 13.414 11.867 1 86.06 87 ARG A CA 1
ATOM 665 C C . ARG A 1 87 ? -16.828 12.414 12.461 1 86.06 87 ARG A C 1
ATOM 667 O O . ARG A 1 87 ? -16.75 11.266 12.023 1 86.06 87 ARG A O 1
ATOM 674 N N . PHE A 1 88 ? -16.016 12.922 13.352 1 86.44 88 PHE A N 1
ATOM 675 C CA . PHE A 1 88 ? -15.023 12.055 13.977 1 86.44 88 PHE A CA 1
ATOM 676 C C . PHE A 1 88 ? -15.695 11.062 14.922 1 86.44 88 PHE A C 1
ATOM 678 O O . PHE A 1 88 ? -16.469 11.453 15.789 1 86.44 88 PHE A O 1
ATOM 685 N N . LYS A 1 89 ? -15.539 9.828 14.602 1 82.62 89 LYS A N 1
ATOM 686 C CA . LYS A 1 89 ? -15.953 8.734 15.477 1 82.62 89 LYS A CA 1
ATOM 687 C C . LYS A 1 89 ? -14.766 8.156 16.234 1 82.62 89 LYS A C 1
ATOM 689 O O . LYS A 1 89 ? -13.727 8.797 16.359 1 82.62 89 LYS A O 1
ATOM 694 N N . HIS A 1 90 ? -14.938 7.047 16.766 1 78.31 90 HIS A N 1
ATOM 695 C CA . HIS A 1 90 ? -13.93 6.387 17.594 1 78.31 90 HIS A CA 1
ATOM 696 C C . HIS A 1 90 ? -12.641 6.168 16.812 1 78.31 90 HIS A C 1
ATOM 698 O O . HIS A 1 90 ? -11.547 6.375 17.344 1 78.31 90 HIS A O 1
ATOM 704 N N . GLN A 1 91 ? -12.688 5.953 15.586 1 75.56 91 GLN A N 1
ATOM 705 C CA . GLN A 1 91 ? -11.508 5.641 14.797 1 75.56 91 GLN A CA 1
ATOM 706 C C . GLN A 1 91 ? -10.594 6.855 14.664 1 75.56 91 GLN A C 1
ATOM 708 O O . GLN A 1 91 ? -9.391 6.766 14.922 1 75.56 91 GLN A O 1
ATOM 713 N N . GLU A 1 92 ? -11.227 8.016 14.328 1 84.56 92 GLU A N 1
ATOM 714 C CA . GLU A 1 92 ? -10.422 9.227 14.18 1 84.56 92 GLU A CA 1
ATOM 715 C C . GLU A 1 92 ? -9.852 9.672 15.523 1 84.56 92 GLU A C 1
ATOM 717 O O . GLU A 1 92 ? -8.727 10.18 15.578 1 84.56 92 GLU A O 1
ATOM 722 N N . GLN A 1 93 ? -10.641 9.461 16.5 1 87.06 93 GLN A N 1
ATOM 723 C CA . GLN A 1 93 ? -10.148 9.805 17.828 1 87.06 93 GLN A CA 1
ATOM 724 C C . GLN A 1 93 ? -8.914 8.977 18.203 1 87.06 93 GLN A C 1
ATOM 726 O O . GLN A 1 93 ? -7.941 9.516 18.734 1 87.06 93 GLN A O 1
ATOM 731 N N . GLU A 1 94 ? -9.008 7.758 17.875 1 83.62 94 GLU A N 1
ATOM 732 C CA . GLU A 1 94 ? -7.875 6.875 18.156 1 83.62 94 GLU A CA 1
ATOM 733 C C . GLU A 1 94 ? -6.637 7.309 17.375 1 83.62 94 GLU A C 1
ATOM 735 O O . GLU A 1 94 ? -5.516 7.211 17.875 1 83.62 94 GLU A O 1
ATOM 740 N N . VAL A 1 95 ? -6.844 7.73 16.219 1 86.19 95 VAL A N 1
ATOM 741 C CA . VAL A 1 95 ? -5.727 8.195 15.391 1 86.19 95 VAL A CA 1
ATOM 742 C C . VAL A 1 95 ? -5.066 9.398 16.047 1 86.19 95 VAL A C 1
ATOM 744 O O . VAL A 1 95 ? -3.842 9.453 16.188 1 86.19 95 VAL A O 1
ATOM 747 N N . ILE A 1 96 ? -5.879 10.328 16.453 1 91.38 96 ILE A N 1
ATOM 748 C CA . ILE A 1 96 ? -5.348 11.539 17.078 1 91.38 96 ILE A CA 1
ATOM 749 C C . ILE A 1 96 ? -4.641 11.172 18.391 1 91.38 96 ILE A C 1
ATOM 751 O O . ILE A 1 96 ? -3.58 11.719 18.703 1 91.38 96 ILE A O 1
ATOM 755 N N . TYR A 1 97 ? -5.184 10.242 19.078 1 87.25 97 TYR A N 1
ATOM 756 C CA . TYR A 1 97 ? -4.535 9.781 20.297 1 87.25 97 TYR A CA 1
ATOM 757 C C . TYR A 1 97 ? -3.16 9.195 20 1 87.25 97 TYR A C 1
ATOM 759 O O . TYR A 1 97 ? -2.186 9.492 20.688 1 87.25 97 TYR A O 1
ATOM 767 N N . LYS A 1 98 ? -3.08 8.422 18.984 1 84.94 98 LYS A N 1
ATOM 768 C CA . LYS A 1 98 ? -1.807 7.828 18.594 1 84.94 98 LYS A CA 1
ATOM 769 C C . LYS A 1 98 ? -0.799 8.898 18.188 1 84.94 98 LYS A C 1
ATOM 771 O O . LYS A 1 98 ? 0.376 8.82 18.547 1 84.94 98 LYS A O 1
ATOM 776 N N . ILE A 1 99 ? -1.277 9.828 17.469 1 90.25 99 ILE A N 1
ATOM 777 C CA . ILE A 1 99 ? -0.418 10.922 17.031 1 90.25 99 ILE A CA 1
ATOM 778 C C . ILE A 1 99 ? 0.116 11.672 18.25 1 90.25 99 ILE A C 1
ATOM 780 O O . ILE A 1 99 ? 1.322 11.898 18.375 1 90.25 99 ILE A O 1
ATOM 784 N N . ASN A 1 100 ? -0.775 11.961 19.125 1 90.06 100 ASN A N 1
ATOM 785 C CA . ASN A 1 100 ? -0.398 12.719 20.312 1 90.06 100 ASN A CA 1
ATOM 786 C C . ASN A 1 100 ? 0.61 11.945 21.156 1 90.06 100 ASN A C 1
ATOM 788 O O . ASN A 1 100 ? 1.486 12.547 21.781 1 90.06 100 ASN A O 1
ATOM 792 N N . ARG A 1 101 ? 0.463 10.734 21.109 1 86 101 ARG A N 1
ATOM 793 C CA . ARG A 1 101 ? 1.322 9.883 21.922 1 86 101 ARG A CA 1
ATOM 794 C C . ARG A 1 101 ? 2.689 9.695 21.281 1 86 101 ARG A C 1
ATOM 796 O O . ARG A 1 101 ? 3.709 9.648 21.969 1 86 101 ARG A O 1
ATOM 803 N N . CYS A 1 102 ? 2.736 9.68 20.016 1 86.69 102 CYS A N 1
ATOM 804 C CA . CYS A 1 102 ? 3.947 9.242 19.328 1 86.69 102 CYS A CA 1
ATOM 805 C C . CYS A 1 102 ? 4.738 10.438 18.797 1 86.69 102 CYS A C 1
ATOM 807 O O . CYS A 1 102 ? 5.945 10.328 18.578 1 86.69 102 CYS A O 1
ATOM 809 N N . PHE A 1 103 ? 4.09 11.523 18.609 1 90.5 103 PHE A N 1
ATOM 810 C CA . PHE A 1 103 ? 4.773 12.703 18.094 1 90.5 103 PHE A CA 1
ATOM 811 C C . PHE A 1 103 ? 5.211 13.617 19.234 1 90.5 103 PHE A C 1
ATOM 813 O O . PHE A 1 103 ? 4.43 13.898 20.141 1 90.5 103 PHE A O 1
ATOM 820 N N . SER A 1 104 ? 6.402 14.117 19.141 1 93 104 SER A N 1
ATOM 821 C CA . SER A 1 104 ? 6.895 15.078 20.125 1 93 104 SER A CA 1
ATOM 822 C C . SER A 1 104 ? 6.355 16.469 19.844 1 93 104 SER A C 1
ATOM 824 O O . SER A 1 104 ? 5.918 16.766 18.734 1 93 104 SER A O 1
ATOM 826 N N . GLU A 1 105 ? 6.477 17.297 20.844 1 93.31 105 GLU A N 1
ATOM 827 C CA . GLU A 1 105 ? 6.109 18.688 20.656 1 93.31 105 GLU A CA 1
ATOM 828 C C . GLU A 1 105 ? 6.93 19.344 19.547 1 93.31 105 GLU A C 1
ATOM 830 O O . GLU A 1 105 ? 6.414 20.172 18.797 1 93.31 105 GLU A O 1
ATOM 835 N N . GLU A 1 106 ? 8.18 18.969 19.484 1 94.12 106 GLU A N 1
ATOM 836 C CA . GLU A 1 106 ? 9.062 19.5 18.453 1 94.12 106 GLU A CA 1
ATOM 837 C C . GLU A 1 106 ? 8.594 19.078 17.062 1 94.12 106 GLU A C 1
ATOM 839 O O . GLU A 1 106 ? 8.688 19.859 16.109 1 94.12 106 GLU A O 1
ATOM 844 N N . ALA A 1 107 ? 8.117 17.875 16.969 1 93.94 107 ALA A N 1
ATOM 845 C CA . ALA A 1 107 ? 7.656 17.375 15.68 1 93.94 107 ALA A CA 1
ATOM 846 C C . ALA A 1 107 ? 6.48 18.188 15.156 1 93.94 107 ALA A C 1
ATOM 848 O O . ALA A 1 107 ? 6.398 18.484 13.961 1 93.94 107 ALA A O 1
ATOM 849 N N . PHE A 1 108 ? 5.617 18.609 16.062 1 96.31 108 PHE A N 1
ATOM 850 C CA . PHE A 1 108 ? 4.402 19.312 15.672 1 96.31 108 PHE A CA 1
ATOM 851 C C . PHE A 1 108 ? 4.738 20.672 15.055 1 96.31 108 PHE A C 1
ATOM 853 O O . PHE A 1 108 ? 3.941 21.219 14.305 1 96.31 108 PHE A O 1
ATOM 860 N N . LYS A 1 109 ? 5.918 21.156 15.359 1 96.25 109 LYS A N 1
ATOM 861 C CA . LYS A 1 109 ? 6.359 22.438 14.812 1 96.25 109 LYS A CA 1
ATOM 862 C C . LYS A 1 109 ? 6.523 22.359 13.297 1 96.25 109 LYS A C 1
ATOM 864 O O . LYS A 1 109 ? 6.609 23.391 12.625 1 96.25 109 LYS A O 1
ATOM 869 N N . TYR A 1 110 ? 6.559 21.188 12.773 1 96.81 110 TYR A N 1
ATOM 870 C CA . TYR A 1 110 ? 6.766 21 11.344 1 96.81 110 TYR A CA 1
ATOM 871 C C . TYR A 1 110 ? 5.523 20.406 10.688 1 96.81 110 TYR A C 1
ATOM 873 O O . TYR A 1 110 ? 5.559 19.984 9.531 1 96.81 110 TYR A O 1
ATOM 881 N N . ALA A 1 111 ? 4.41 20.359 11.391 1 97.19 111 ALA A N 1
ATOM 882 C CA . ALA A 1 111 ? 3.225 19.625 10.938 1 97.19 111 ALA A CA 1
ATOM 883 C C . ALA A 1 111 ? 2.127 20.594 10.492 1 97.19 111 ALA A C 1
ATOM 885 O O . ALA A 1 111 ? 1.93 21.641 11.109 1 97.19 111 ALA A O 1
ATOM 886 N N . THR A 1 112 ? 1.463 20.234 9.477 1 97.75 112 THR A N 1
ATOM 887 C CA . THR A 1 112 ? 0.225 20.859 9.023 1 97.75 112 THR A CA 1
ATOM 888 C C . THR A 1 112 ? -0.88 19.828 8.859 1 97.75 112 THR A C 1
ATOM 890 O O . THR A 1 112 ? -0.642 18.734 8.336 1 97.75 112 THR A O 1
ATOM 893 N N . VAL A 1 113 ? -2.084 20.125 9.367 1 98 113 VAL A N 1
ATOM 894 C CA . VAL A 1 113 ? -3.229 19.25 9.203 1 98 113 VAL A CA 1
ATOM 895 C C . VAL A 1 113 ? -3.986 19.609 7.926 1 98 113 VAL A C 1
ATOM 897 O O . VAL A 1 113 ? -4.258 20.781 7.676 1 98 113 VAL A O 1
ATOM 900 N N . VAL A 1 114 ? -4.238 18.625 7.109 1 98.44 114 VAL A N 1
ATOM 901 C CA . VAL A 1 114 ? -5.023 18.859 5.902 1 98.44 114 VAL A CA 1
ATOM 902 C C . VAL A 1 114 ? -6.211 17.906 5.867 1 98.44 114 VAL A C 1
ATOM 904 O O . VAL A 1 114 ? -6.055 16.703 6.078 1 98.44 114 VAL A O 1
ATOM 907 N N . PHE A 1 115 ? -7.371 18.438 5.641 1 97.88 115 PHE A N 1
ATOM 908 C CA . PHE A 1 115 ? -8.578 17.641 5.477 1 97.88 115 PHE A CA 1
ATOM 909 C C . PHE A 1 115 ? -8.922 17.469 4 1 97.88 115 PHE A C 1
ATOM 911 O O . PHE A 1 115 ? -8.867 18.422 3.23 1 97.88 115 PHE A O 1
ATOM 918 N N . THR A 1 116 ? -9.133 16.266 3.637 1 96.75 116 THR A N 1
ATOM 919 C CA . THR A 1 116 ? -9.648 15.992 2.301 1 96.75 116 THR A CA 1
ATOM 920 C C . THR A 1 116 ? -11.172 15.867 2.322 1 96.75 116 THR A C 1
ATOM 922 O O . THR A 1 116 ? -11.797 15.984 3.381 1 96.75 116 THR A O 1
ATOM 925 N N . HIS A 1 117 ? -11.828 15.789 1.151 1 96.19 117 HIS A N 1
ATOM 926 C CA . HIS A 1 117 ? -13.273 15.695 1 1 96.19 117 HIS A CA 1
ATOM 927 C C . HIS A 1 117 ? -13.961 16.984 1.448 1 96.19 117 HIS A C 1
ATOM 929 O O . HIS A 1 117 ? -14.969 16.938 2.158 1 96.19 117 HIS A O 1
ATOM 935 N N . GLY A 1 118 ? -13.438 18.047 1.087 1 95.06 118 GLY A N 1
ATOM 936 C CA . GLY A 1 118 ? -13.984 19.359 1.425 1 95.06 118 GLY A CA 1
ATOM 937 C C . GLY A 1 118 ? -15.391 19.562 0.896 1 95.06 118 GLY A C 1
ATOM 938 O O . GLY A 1 118 ? -16.125 20.438 1.378 1 95.06 118 GLY A O 1
ATOM 939 N N . GLY A 1 119 ? -15.805 18.812 -0.04 1 92.19 119 GLY A N 1
ATOM 940 C CA . GLY A 1 119 ? -17.156 18.891 -0.587 1 92.19 119 GLY A CA 1
ATOM 941 C C . GLY A 1 119 ? -18.234 18.625 0.443 1 92.19 119 GLY A C 1
ATOM 942 O O . GLY A 1 119 ? -19.406 18.953 0.225 1 92.19 119 GLY A O 1
ATOM 943 N N . LYS A 1 120 ? -17.875 18.031 1.547 1 93.44 120 LYS A N 1
ATOM 944 C CA . LYS A 1 120 ? -18.828 17.719 2.609 1 93.44 120 LYS A CA 1
ATOM 945 C C . LYS A 1 120 ? -19.156 18.938 3.447 1 93.44 120 LYS A C 1
ATOM 947 O O . LYS A 1 120 ? -20.109 18.938 4.234 1 93.44 120 LYS A O 1
ATOM 952 N N . LEU A 1 121 ? -18.359 19.953 3.271 1 93.94 121 LEU A N 1
ATOM 953 C CA . LEU A 1 121 ? -18.641 21.203 3.979 1 93.94 121 LEU A CA 1
ATOM 954 C C . LEU A 1 121 ? -19.875 21.875 3.414 1 93.94 121 LEU A C 1
ATOM 956 O O . LEU A 1 121 ? -20.078 2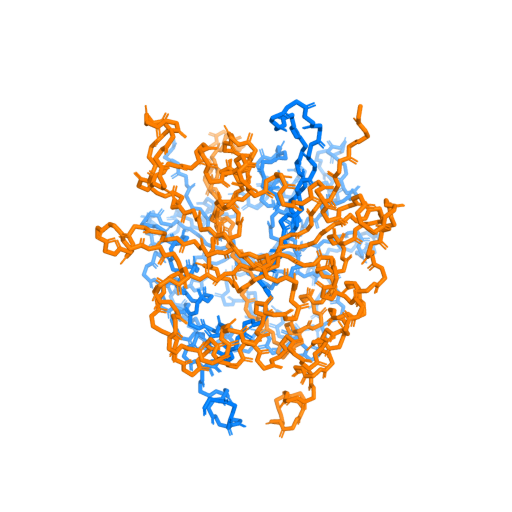1.891 2.199 1 93.94 121 LEU A O 1
ATOM 960 N N . GLU A 1 122 ? -20.688 22.328 4.23 1 92.5 122 GLU A N 1
ATOM 961 C CA . GLU A 1 122 ? -21.859 23.078 3.789 1 92.5 122 GLU A CA 1
ATOM 962 C C . GLU A 1 122 ? -21.453 24.391 3.133 1 92.5 122 GLU A C 1
ATOM 964 O O . GLU A 1 122 ? -20.312 24.859 3.303 1 92.5 122 GLU A O 1
ATOM 969 N N . GLU A 1 123 ? -22.422 24.938 2.453 1 89.69 123 GLU A N 1
ATOM 970 C CA . GLU A 1 123 ? -22.156 26.203 1.794 1 89.69 123 GLU A CA 1
ATOM 971 C C . GLU A 1 123 ? -21.734 27.281 2.805 1 89.69 123 GLU A C 1
ATOM 973 O O . GLU A 1 123 ? -22.391 27.453 3.836 1 89.69 123 GLU A O 1
ATOM 978 N N . GLY A 1 124 ? -20.594 27.953 2.516 1 90.31 124 GLY A N 1
ATOM 979 C CA . GLY A 1 124 ? -20.109 29.031 3.369 1 90.31 124 GLY A CA 1
ATOM 980 C C . GLY A 1 124 ? -19.359 28.531 4.594 1 90.31 124 GLY A C 1
ATOM 981 O O . GLY A 1 124 ? -18.75 29.312 5.316 1 90.31 124 GLY A O 1
ATOM 982 N N . GLN A 1 125 ? -19.422 27.266 4.746 1 94.62 125 GLN A N 1
ATOM 983 C CA . GLN A 1 125 ? -18.781 26.688 5.914 1 94.62 125 GLN A CA 1
ATOM 984 C C . GLN A 1 125 ? -17.297 26.453 5.664 1 94.62 125 GLN A C 1
ATOM 986 O O . GLN A 1 125 ? -16.922 25.922 4.613 1 94.62 125 GLN A O 1
ATOM 991 N N . THR A 1 126 ? -16.484 26.922 6.625 1 95.25 126 THR A N 1
ATOM 992 C CA . THR A 1 126 ? -15.047 26.641 6.559 1 95.25 126 THR A CA 1
ATOM 993 C C . THR A 1 126 ? -14.703 25.391 7.359 1 95.25 126 THR A C 1
ATOM 995 O O . THR A 1 126 ? -15.531 24.875 8.109 1 95.25 126 THR A O 1
ATOM 998 N N . ILE A 1 127 ? -13.492 24.891 7.191 1 95.88 127 ILE A N 1
ATOM 999 C CA . ILE A 1 127 ? -13.062 23.703 7.91 1 95.88 127 ILE A CA 1
ATOM 1000 C C . ILE A 1 127 ? -12.984 24 9.406 1 95.88 127 ILE A C 1
ATOM 1002 O O . ILE A 1 127 ? -13.297 23.141 10.234 1 95.88 127 ILE A O 1
ATOM 1006 N N . GLU A 1 128 ? -12.602 25.219 9.781 1 94.25 128 GLU A N 1
ATOM 1007 C CA . GLU A 1 128 ? -12.555 25.641 11.18 1 94.25 128 GLU A CA 1
ATOM 1008 C C . GLU A 1 128 ? -13.945 25.609 11.812 1 94.25 128 GLU A C 1
ATOM 1010 O O . GLU A 1 128 ? -14.102 25.172 12.953 1 94.25 128 GLU A O 1
ATOM 1015 N N . GLN A 1 129 ? -14.898 26.047 11.023 1 94.25 129 GLN A N 1
ATOM 1016 C CA . GLN A 1 129 ? -16.266 26.047 11.516 1 94.25 129 GLN A CA 1
ATOM 1017 C C . GLN A 1 129 ? -16.797 24.625 11.664 1 94.25 129 GLN A C 1
ATOM 1019 O O . GLN A 1 129 ? -17.547 24.328 12.602 1 94.25 129 GLN A O 1
ATOM 1024 N N . TYR A 1 130 ? -16.484 23.797 10.711 1 94.75 130 TYR A N 1
ATOM 1025 C CA . TYR A 1 130 ? -16.953 22.422 10.727 1 94.75 130 TYR A CA 1
ATOM 1026 C C . TYR A 1 130 ? -16.531 21.703 12.008 1 94.75 130 TYR A C 1
ATOM 1028 O O . TYR A 1 130 ? -17.297 20.969 12.602 1 94.75 130 TYR A O 1
ATOM 1036 N N . PHE A 1 131 ? -15.273 21.922 12.445 1 93.56 131 PHE A N 1
ATOM 1037 C CA . PHE A 1 131 ? -14.734 21.219 13.594 1 93.56 131 PHE A CA 1
ATOM 1038 C C . PHE A 1 131 ? -14.711 22.109 14.828 1 93.56 131 PHE A C 1
ATOM 1040 O O . PHE A 1 131 ? -13.961 21.859 15.773 1 93.56 131 PHE A O 1
ATOM 1047 N N . HIS A 1 132 ? -15.477 23.156 14.859 1 90.5 132 HIS A N 1
ATOM 1048 C CA . HIS A 1 132 ? -15.438 24.141 15.93 1 90.5 132 HIS A CA 1
ATOM 1049 C C . HIS A 1 132 ? -15.75 23.5 17.281 1 90.5 132 HIS A C 1
ATOM 1051 O O . HIS A 1 132 ? -15.219 23.906 18.312 1 90.5 132 HIS A O 1
ATOM 1057 N N . ASN A 1 133 ? -16.562 22.453 17.312 1 90.44 133 ASN A N 1
ATOM 1058 C CA . ASN A 1 133 ? -16.953 21.828 18.578 1 90.44 133 ASN A CA 1
ATOM 1059 C C . ASN A 1 133 ? -16.203 20.516 18.812 1 90.44 133 ASN A C 1
ATOM 1061 O O . ASN A 1 133 ? -16.547 19.75 19.703 1 90.44 133 ASN A O 1
ATOM 1065 N N . ASN A 1 134 ? -15.242 20.328 18.047 1 92.81 134 ASN A N 1
ATOM 1066 C CA . ASN A 1 134 ? -14.438 19.125 18.219 1 92.81 134 ASN A CA 1
ATOM 1067 C C . ASN A 1 134 ? -13.133 19.422 18.938 1 92.81 134 ASN A C 1
ATOM 1069 O O . ASN A 1 134 ? -12.188 19.922 18.344 1 92.81 134 ASN A O 1
ATOM 1073 N N . GLN A 1 135 ? -13.062 19.047 20.156 1 92.5 135 GLN A N 1
ATOM 1074 C CA . GLN A 1 135 ? -11.93 19.406 21 1 92.5 135 GLN A CA 1
ATOM 1075 C C . GLN A 1 135 ? -10.656 18.703 20.547 1 92.5 135 GLN A C 1
ATOM 1077 O O . GLN A 1 135 ? -9.562 19.281 20.609 1 92.5 135 GLN A O 1
ATOM 1082 N N . LEU A 1 136 ? -10.82 17.531 20.094 1 92.56 136 LEU A N 1
ATOM 1083 C CA . LEU A 1 136 ? -9.656 16.766 19.656 1 92.56 136 LEU A CA 1
ATOM 1084 C C . LEU A 1 136 ? -8.992 17.422 18.453 1 92.56 136 LEU A C 1
ATOM 1086 O O . LEU A 1 136 ? -7.766 17.578 18.422 1 92.56 136 LEU A O 1
ATOM 1090 N N . VAL A 1 137 ? -9.789 17.781 17.531 1 93.81 137 VAL A N 1
ATOM 1091 C CA . VAL A 1 137 ? -9.273 18.438 16.344 1 93.81 137 VAL A CA 1
ATOM 1092 C C . VAL A 1 137 ? -8.664 19.797 16.703 1 93.81 137 VAL A C 1
ATOM 1094 O O . VAL A 1 137 ? -7.59 20.156 16.219 1 93.81 137 VAL A O 1
ATOM 1097 N N . SER A 1 138 ? -9.359 20.469 17.594 1 94.44 138 SER A N 1
ATOM 1098 C CA . SER A 1 138 ? -8.875 21.781 18.031 1 94.44 138 SER A CA 1
ATOM 1099 C C . SER A 1 138 ? -7.523 21.656 18.734 1 94.44 138 SER A C 1
ATOM 1101 O O . SER A 1 138 ? -6.621 22.469 18.484 1 94.44 138 SER A O 1
ATOM 1103 N N . ASP A 1 139 ? -7.422 20.719 19.547 1 94.88 139 ASP A N 1
ATOM 1104 C CA . ASP A 1 139 ? -6.172 20.5 20.281 1 94.88 139 ASP A CA 1
ATOM 1105 C C . ASP A 1 139 ? -5.035 20.156 19.312 1 94.88 139 ASP A C 1
ATOM 1107 O O . ASP A 1 139 ? -3.922 20.672 19.453 1 94.88 139 ASP A O 1
ATOM 1111 N N . LEU A 1 140 ? -5.293 19.281 18.391 1 95.38 140 LEU A N 1
ATOM 1112 C CA . LEU A 1 140 ? -4.285 18.891 17.406 1 95.38 140 LEU A CA 1
ATOM 1113 C C . LEU A 1 140 ? -3.852 20.094 16.578 1 95.38 140 LEU A C 1
ATOM 1115 O O . LEU A 1 140 ? -2.656 20.297 16.344 1 95.38 140 LEU A O 1
ATOM 1119 N N . LYS A 1 141 ? -4.82 20.859 16.203 1 95.69 141 LYS A N 1
ATOM 1120 C CA . LYS A 1 141 ? -4.543 22.078 15.438 1 95.69 141 LYS A CA 1
ATOM 1121 C C . LYS A 1 141 ? -3.635 23.016 16.219 1 95.69 141 LYS A C 1
ATOM 1123 O O . LYS A 1 141 ? -2.684 23.578 15.664 1 95.69 141 LYS A O 1
ATOM 1128 N N . LYS A 1 142 ? -3.947 23.188 17.406 1 95.81 142 LYS A N 1
ATOM 1129 C CA . LYS A 1 142 ? -3.145 24.062 18.266 1 95.81 142 LYS A CA 1
ATOM 1130 C C . LYS A 1 142 ? -1.707 23.562 18.375 1 95.81 142 LYS A C 1
ATOM 1132 O O . LYS A 1 142 ? -0.76 24.344 18.297 1 95.81 142 LYS A O 1
ATOM 1137 N N . LYS A 1 143 ? -1.559 22.312 18.562 1 96 143 LYS A N 1
ATOM 1138 C CA . LYS A 1 143 ? -0.23 21.703 18.641 1 96 143 LYS A CA 1
ATOM 1139 C C . LYS A 1 143 ? 0.564 21.953 17.359 1 96 143 LYS A C 1
ATOM 1141 O O . LYS A 1 143 ? 1.784 22.125 17.406 1 96 143 LYS A O 1
ATOM 1146 N N . CYS A 1 144 ? -0.151 22.016 16.25 1 97.12 144 CYS A N 1
ATOM 1147 C CA . CYS A 1 144 ? 0.494 22.219 14.953 1 97.12 144 CYS A CA 1
ATOM 1148 C C . CYS A 1 144 ? 0.655 23.703 14.648 1 97.12 144 CYS A C 1
ATOM 1150 O O . CYS A 1 144 ? 0.948 24.078 13.516 1 97.12 144 CYS A O 1
ATOM 1152 N N . GLY A 1 145 ? 0.367 24.562 15.602 1 95.62 145 GLY A N 1
ATOM 1153 C CA . GLY A 1 145 ? 0.522 25.984 15.414 1 95.62 145 GLY A CA 1
ATOM 1154 C C . GLY A 1 145 ? -0.638 26.625 14.672 1 95.62 145 GLY A C 1
ATOM 1155 O O . GLY A 1 145 ? -0.471 27.656 14.008 1 95.62 145 GLY A O 1
ATOM 1156 N N . GLY A 1 146 ? -1.757 25.969 14.664 1 96.25 146 GLY A N 1
ATOM 1157 C CA . GLY A 1 146 ? -2.945 26.484 14.008 1 96.25 146 GLY A CA 1
ATOM 1158 C C . GLY A 1 146 ? -2.988 26.188 12.523 1 96.25 146 GLY A C 1
ATOM 1159 O O . GLY A 1 146 ? -3.9 26.625 11.82 1 96.25 146 GLY A O 1
ATOM 1160 N N . ARG A 1 147 ? -2.084 25.469 12.023 1 97.5 147 ARG A N 1
ATOM 1161 C CA . ARG A 1 147 ? -1.971 25.188 10.594 1 97.5 147 ARG A CA 1
ATOM 1162 C C . ARG A 1 147 ? -2.957 24.109 10.172 1 97.5 147 ARG A C 1
ATOM 1164 O O . ARG A 1 147 ? -2.752 22.922 10.461 1 97.5 147 ARG A O 1
ATOM 1171 N N . CYS A 1 148 ? -4.008 24.453 9.508 1 97.75 148 CYS A N 1
ATOM 1172 C CA . CYS A 1 148 ? -5.086 23.562 9.102 1 97.75 148 CYS A CA 1
ATOM 1173 C C . CYS A 1 148 ? -5.691 24 7.773 1 97.75 148 CYS A C 1
ATOM 1175 O O . CYS A 1 148 ? -6.012 25.172 7.594 1 97.75 148 CYS A O 1
ATOM 1177 N N . HIS A 1 149 ? -5.785 23.094 6.855 1 97.81 149 HIS A N 1
ATOM 1178 C CA . HIS A 1 149 ? -6.293 23.375 5.52 1 97.81 149 HIS A CA 1
ATOM 1179 C C . HIS A 1 149 ? -7.254 22.281 5.047 1 97.81 149 HIS A C 1
ATOM 1181 O O . HIS A 1 149 ? -7.41 21.266 5.711 1 97.81 149 HIS A O 1
ATOM 1187 N N . VAL A 1 150 ? -7.945 22.578 3.932 1 97.69 150 VAL A N 1
ATOM 1188 C CA . VAL A 1 150 ? -8.914 21.641 3.379 1 97.69 150 VAL A CA 1
ATOM 1189 C C . VAL A 1 150 ? -8.836 21.641 1.854 1 97.69 150 VAL A C 1
ATOM 1191 O O . VAL A 1 150 ? -8.523 22.672 1.249 1 97.69 150 VAL A O 1
ATOM 1194 N N . VAL A 1 151 ? -8.977 20.484 1.253 1 96.38 151 VAL A N 1
ATOM 1195 C CA . VAL A 1 151 ? -9.094 20.359 -0.195 1 96.38 151 VAL A CA 1
ATOM 1196 C C . VAL A 1 151 ? -10.227 19.391 -0.536 1 96.38 151 VAL A C 1
ATOM 1198 O O . VAL A 1 151 ? -10.773 18.734 0.349 1 96.38 151 VAL A O 1
ATOM 1201 N N . ASP A 1 152 ? -10.641 19.406 -1.704 1 94.44 152 ASP A N 1
ATOM 1202 C CA . ASP A 1 152 ? -11.516 18.375 -2.266 1 94.44 152 ASP A CA 1
ATOM 1203 C C . ASP A 1 152 ? -10.938 17.812 -3.562 1 94.44 152 ASP A C 1
ATOM 1205 O O . ASP A 1 152 ? -11.062 18.438 -4.621 1 94.44 152 ASP A O 1
ATOM 1209 N N . ASN A 1 153 ? -10.43 16.641 -3.434 1 87.44 153 ASN A N 1
ATOM 1210 C CA . ASN A 1 153 ? -9.68 16.031 -4.527 1 87.44 153 ASN A CA 1
ATOM 1211 C C . ASN A 1 153 ? -10.602 15.609 -5.672 1 87.44 153 ASN A C 1
ATOM 1213 O O . ASN A 1 153 ? -10.125 15.258 -6.75 1 87.44 153 ASN A O 1
ATOM 1217 N N . LYS A 1 154 ? -11.852 15.672 -5.422 1 82 154 LYS A N 1
ATOM 1218 C CA . LYS A 1 154 ? -12.789 15.156 -6.422 1 82 154 LYS A CA 1
ATOM 1219 C C . LYS A 1 154 ? -13.633 16.281 -7.016 1 82 154 LYS A C 1
ATOM 1221 O O . LYS A 1 154 ? -13.781 16.375 -8.234 1 82 154 LYS A O 1
ATOM 1226 N N . TYR A 1 155 ? -14.109 17.25 -6.23 1 80.56 155 TYR A N 1
ATOM 1227 C CA . TYR A 1 155 ? -15.211 18.094 -6.684 1 80.56 155 TYR A CA 1
ATOM 1228 C C . TYR A 1 155 ? -14.75 19.531 -6.879 1 80.56 155 TYR A C 1
ATOM 1230 O O . TYR A 1 155 ? -15.375 20.297 -7.617 1 80.56 155 TYR A O 1
ATOM 1238 N N . TRP A 1 156 ? -13.789 19.922 -6.141 1 81.62 156 TRP A N 1
ATOM 1239 C CA . TRP A 1 156 ? -13.367 21.312 -6.258 1 81.62 156 TRP A CA 1
ATOM 1240 C C . TRP A 1 156 ? -12.523 21.516 -7.516 1 81.62 156 TRP A C 1
ATOM 1242 O O . TRP A 1 156 ? -11.492 20.859 -7.695 1 81.62 156 TRP A O 1
ATOM 1252 N N . LYS A 1 157 ? -13.188 22.297 -8.5 1 71.06 157 LYS A N 1
ATOM 1253 C CA . LYS A 1 157 ? -12.578 22.594 -9.797 1 71.06 157 LYS A CA 1
ATOM 1254 C C . LYS A 1 157 ? -11.82 23.906 -9.758 1 71.06 157 LYS A C 1
ATOM 1256 O O . LYS A 1 157 ? -12.078 24.75 -8.898 1 71.06 157 LYS A O 1
ATOM 1261 N N . ASN A 1 158 ? -10.602 24.047 -10.336 1 67.06 158 ASN A N 1
ATOM 1262 C CA . ASN A 1 158 ? -9.711 25.203 -10.352 1 67.06 158 ASN A CA 1
ATOM 1263 C C . ASN A 1 158 ? -10.352 26.391 -11.062 1 67.06 158 ASN A C 1
ATOM 1265 O O . ASN A 1 158 ? -9.648 27.312 -11.484 1 67.06 158 ASN A O 1
ATOM 1269 N N . ASN A 1 159 ? -11.727 26.422 -11.148 1 60.66 159 ASN A N 1
ATOM 1270 C CA . ASN A 1 159 ? -12.305 27.453 -12.008 1 60.66 159 ASN A CA 1
ATOM 1271 C C . ASN A 1 159 ? -12.469 28.766 -11.266 1 60.66 159 ASN A C 1
ATOM 1273 O O . ASN A 1 159 ? -12.602 29.828 -11.891 1 60.66 159 ASN A O 1
ATOM 1277 N N . GLN A 1 160 ? -12.602 28.781 -9.969 1 65.19 160 GLN A N 1
ATOM 1278 C CA . GLN A 1 160 ? -12.641 30.109 -9.375 1 65.19 160 GLN A CA 1
ATOM 1279 C C . GLN A 1 160 ? -11.523 30.297 -8.352 1 65.19 160 GLN A C 1
ATOM 1281 O O . GLN A 1 160 ? -11.641 29.812 -7.215 1 65.19 160 GLN A O 1
ATOM 1286 N N . PRO A 1 161 ? -10.453 30.969 -8.703 1 64.25 161 PRO A N 1
ATOM 1287 C CA . PRO A 1 161 ? -9.18 31.016 -7.988 1 64.25 161 PRO A CA 1
ATOM 1288 C C . PRO A 1 161 ? -9.32 31.531 -6.559 1 64.25 161 PRO A C 1
ATOM 1290 O O . PRO A 1 161 ? -8.594 31.094 -5.664 1 64.25 161 PRO A O 1
ATOM 1293 N N . ASP A 1 162 ? -10.289 32.5 -6.27 1 68.38 162 ASP A N 1
ATOM 1294 C CA . ASP A 1 162 ? -10.352 33.125 -4.938 1 68.38 162 ASP A CA 1
ATOM 1295 C C . ASP A 1 162 ? -11.469 32.469 -4.109 1 68.38 162 ASP A C 1
ATOM 1297 O O . ASP A 1 162 ? -11.812 32.969 -3.037 1 68.38 162 ASP A O 1
ATOM 1301 N N . ASP A 1 163 ? -11.859 31.359 -4.523 1 82.81 163 ASP A N 1
ATOM 1302 C CA . ASP A 1 163 ? -12.945 30.641 -3.863 1 82.81 163 ASP A CA 1
ATOM 1303 C C . ASP A 1 163 ? -12.398 29.625 -2.854 1 82.81 163 ASP A C 1
ATOM 1305 O O . ASP A 1 163 ? -11.461 28.891 -3.154 1 82.81 163 ASP A O 1
ATOM 1309 N N . TYR A 1 164 ? -12.977 29.828 -1.618 1 91.06 164 TYR A N 1
ATOM 1310 C CA . TYR A 1 164 ? -12.648 28.875 -0.563 1 91.06 164 TYR A CA 1
ATOM 1311 C C . TYR A 1 164 ? -12.773 27.453 -1.064 1 91.06 164 TYR A C 1
ATOM 1313 O O . TYR A 1 164 ? -12.008 26.562 -0.658 1 91.06 164 TYR A O 1
ATOM 1321 N N . ARG A 1 165 ? -13.688 27.266 -1.991 1 92.06 165 ARG A N 1
ATOM 1322 C CA . ARG A 1 165 ? -13.945 25.922 -2.521 1 92.06 165 ARG A CA 1
ATOM 1323 C C . ARG A 1 165 ? -13.227 25.719 -3.852 1 92.06 165 ARG A C 1
ATOM 1325 O O . ARG A 1 165 ? -13.836 25.25 -4.824 1 92.06 165 ARG A O 1
ATOM 1332 N N . SER A 1 166 ? -12.062 26.109 -3.91 1 92.44 166 SER A N 1
ATOM 1333 C CA . SER A 1 166 ? -11.148 25.938 -5.031 1 92.44 166 SER A CA 1
ATOM 1334 C C . SER A 1 166 ? -9.836 25.312 -4.574 1 92.44 166 SER A C 1
ATOM 1336 O O . SER A 1 166 ? -9.156 25.844 -3.691 1 92.44 166 SER A O 1
ATOM 1338 N N . ASN A 1 167 ? -9.43 24.219 -5.188 1 93.06 167 ASN A N 1
ATOM 1339 C CA . ASN A 1 167 ? -8.172 23.578 -4.82 1 93.06 167 ASN A CA 1
ATOM 1340 C C . ASN A 1 167 ? -6.977 24.484 -5.129 1 93.06 167 ASN A C 1
ATOM 1342 O O . ASN A 1 167 ? -5.973 24.453 -4.414 1 93.06 167 ASN A O 1
ATOM 1346 N N . HIS A 1 168 ? -7.086 25.266 -6.18 1 89.75 168 HIS A N 1
ATOM 1347 C CA . HIS A 1 168 ? -6.027 26.219 -6.496 1 89.75 168 HIS A CA 1
ATOM 1348 C C . HIS A 1 168 ? -5.8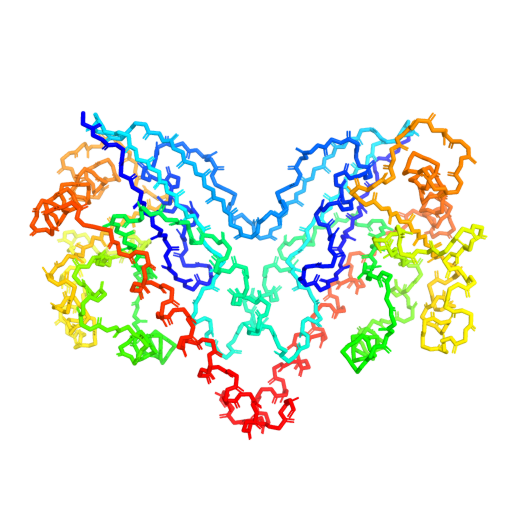05 27.203 -5.352 1 89.75 168 HIS A C 1
ATOM 1350 O O . HIS A 1 168 ? -4.664 27.438 -4.945 1 89.75 168 HIS A O 1
ATOM 1356 N N . PHE A 1 169 ? -6.863 27.797 -4.879 1 92.69 169 PHE A N 1
ATOM 1357 C CA . PHE A 1 169 ? -6.801 28.719 -3.752 1 92.69 169 PHE A CA 1
ATOM 1358 C C . PHE A 1 169 ? -6.27 28.016 -2.506 1 92.69 169 PHE A C 1
ATOM 1360 O O . PHE A 1 169 ? -5.375 28.531 -1.831 1 92.69 169 PHE A O 1
ATOM 1367 N N . GLN A 1 170 ? -6.816 26.828 -2.201 1 94.56 170 GLN A N 1
ATOM 1368 C CA . GLN A 1 170 ? -6.465 26.109 -0.987 1 94.56 170 GLN A CA 1
ATOM 1369 C C . GLN A 1 170 ? -5.004 25.672 -1.013 1 94.56 170 GLN A C 1
ATOM 1371 O O . GLN A 1 170 ? -4.316 25.719 0.011 1 94.56 170 GLN A O 1
ATOM 1376 N N . VAL A 1 171 ? -4.516 25.234 -2.154 1 94.5 171 VAL A N 1
ATOM 1377 C CA . VAL A 1 171 ? -3.127 24.812 -2.277 1 94.5 171 VAL A CA 1
ATOM 1378 C C . VAL A 1 171 ? -2.201 26.016 -2.102 1 94.5 171 VAL A C 1
ATOM 1380 O O . VAL A 1 171 ? -1.152 25.906 -1.46 1 94.5 171 VAL A O 1
ATOM 1383 N N . LYS A 1 172 ? -2.578 27.125 -2.713 1 92.69 172 LYS A N 1
ATOM 1384 C CA . LYS A 1 172 ? -1.798 28.344 -2.521 1 92.69 172 LYS A CA 1
ATOM 1385 C C . LYS A 1 172 ? -1.693 28.703 -1.043 1 92.69 172 LYS A C 1
ATOM 1387 O O . LYS A 1 172 ? -0.612 29.047 -0.555 1 92.69 172 LYS A O 1
ATOM 1392 N N . GLN A 1 173 ? -2.854 28.641 -0.307 1 95.12 173 GLN A N 1
ATOM 1393 C CA . GLN A 1 173 ? -2.861 28.922 1.123 1 95.12 173 GLN A CA 1
ATOM 1394 C C . GLN A 1 173 ? -2.006 27.922 1.894 1 95.12 173 GLN A C 1
ATOM 1396 O O . GLN A 1 173 ? -1.277 28.297 2.814 1 95.12 173 GLN A O 1
ATOM 1401 N N . LEU A 1 174 ? -2.121 26.688 1.53 1 96.69 174 LEU A N 1
ATOM 1402 C CA . LEU A 1 174 ? -1.328 25.625 2.156 1 96.69 174 LEU A CA 1
ATOM 1403 C C . LEU A 1 174 ? 0.163 25.891 1.98 1 96.69 174 LEU A C 1
ATOM 1405 O O . LEU A 1 174 ? 0.932 25.797 2.941 1 96.69 174 LEU A O 1
ATOM 1409 N N . MET A 1 175 ? 0.572 26.266 0.796 1 95.56 175 MET A N 1
ATOM 1410 C CA . MET A 1 175 ? 1.981 26.5 0.505 1 95.56 175 MET A CA 1
ATOM 1411 C C . MET A 1 175 ? 2.49 27.719 1.264 1 95.56 175 MET A C 1
ATOM 1413 O O . MET A 1 175 ? 3.631 27.734 1.729 1 95.56 175 MET A O 1
ATOM 1417 N N . LYS A 1 176 ? 1.692 28.75 1.339 1 95.62 176 LYS A N 1
ATOM 1418 C CA . LYS A 1 176 ? 2.055 29.906 2.143 1 95.62 176 LYS A CA 1
ATOM 1419 C C . LYS A 1 176 ? 2.307 29.516 3.596 1 95.62 176 LYS A C 1
ATOM 1421 O O . LYS A 1 176 ? 3.289 29.953 4.199 1 95.62 176 LYS A O 1
ATOM 1426 N N . THR A 1 177 ? 1.386 28.719 4.082 1 96.88 177 THR A N 1
ATOM 1427 C CA . THR A 1 177 ? 1.505 28.234 5.449 1 96.88 177 THR A CA 1
ATOM 1428 C C . THR A 1 177 ? 2.807 27.469 5.641 1 96.88 177 THR A C 1
ATOM 1430 O O . THR A 1 177 ? 3.539 27.703 6.605 1 96.88 177 THR A O 1
ATOM 1433 N N . ILE A 1 178 ? 3.145 26.547 4.75 1 96.19 178 ILE A N 1
ATOM 1434 C CA . ILE A 1 178 ? 4.328 25.703 4.844 1 96.19 178 ILE A CA 1
ATOM 1435 C C . ILE A 1 178 ? 5.586 26.547 4.699 1 96.19 178 ILE A C 1
ATOM 1437 O O . ILE A 1 178 ? 6.555 26.375 5.445 1 96.19 178 ILE A O 1
ATOM 1441 N N . ASN A 1 179 ? 5.586 27.531 3.793 1 94.31 179 ASN A N 1
ATOM 1442 C CA . ASN A 1 179 ? 6.73 28.422 3.629 1 94.31 179 ASN A CA 1
ATOM 1443 C C . ASN A 1 179 ? 6.984 29.25 4.891 1 94.31 179 ASN A C 1
ATOM 1445 O O . ASN A 1 179 ? 8.133 29.422 5.297 1 94.31 179 ASN A O 1
ATOM 1449 N N . HIS A 1 180 ? 5.914 29.719 5.406 1 96.56 180 HIS A N 1
ATOM 1450 C CA . HIS A 1 180 ? 6.051 30.469 6.648 1 96.56 180 HIS A CA 1
ATOM 1451 C C . HIS A 1 180 ? 6.625 29.594 7.758 1 96.56 180 HIS A C 1
ATOM 1453 O O . HIS A 1 180 ? 7.496 30.031 8.516 1 96.56 180 HIS A O 1
ATOM 1459 N N . MET A 1 181 ? 6.082 28.422 7.84 1 96.44 181 MET A N 1
ATOM 1460 C CA . MET A 1 181 ? 6.559 27.484 8.844 1 96.44 181 MET A CA 1
ATOM 1461 C C . MET A 1 181 ? 8.047 27.203 8.664 1 96.44 181 MET A C 1
ATOM 1463 O O . MET A 1 181 ? 8.797 27.188 9.648 1 96.44 181 MET A O 1
ATOM 1467 N N . ILE A 1 182 ? 8.5 27 7.461 1 94.19 182 ILE A N 1
ATOM 1468 C CA . ILE A 1 182 ? 9.898 26.734 7.164 1 94.19 182 ILE A CA 1
ATOM 1469 C C . ILE A 1 182 ? 10.75 27.938 7.578 1 94.19 182 ILE A C 1
ATOM 1471 O O . ILE A 1 182 ? 11.828 27.781 8.156 1 94.19 182 ILE A O 1
ATOM 1475 N N . LYS A 1 183 ? 10.258 29.141 7.336 1 94.81 183 LYS A N 1
ATOM 1476 C CA . LYS A 1 183 ? 10.961 30.359 7.719 1 94.81 183 LYS A CA 1
ATOM 1477 C C . LYS A 1 183 ? 11.086 30.469 9.234 1 94.81 183 LYS A C 1
ATOM 1479 O O . LYS A 1 183 ? 12.164 30.766 9.758 1 94.81 183 LYS A O 1
ATOM 1484 N N . VAL A 1 184 ? 9.977 30.234 9.883 1 95.62 184 VAL A N 1
ATOM 1485 C CA . VAL A 1 184 ? 9.945 30.328 11.344 1 95.62 184 VAL A CA 1
ATOM 1486 C C . VAL A 1 184 ? 10.914 29.312 11.938 1 95.62 184 VAL A C 1
ATOM 1488 O O . VAL A 1 184 ? 11.578 29.594 12.945 1 95.62 184 VAL A O 1
ATOM 1491 N N . ASN A 1 185 ? 10.992 28.141 11.273 1 94.69 185 ASN A N 1
ATOM 1492 C CA . ASN A 1 185 ? 11.875 27.078 11.75 1 94.69 185 ASN A CA 1
ATOM 1493 C C . ASN A 1 185 ? 13.297 27.25 11.219 1 94.69 185 ASN A C 1
ATOM 1495 O O . ASN A 1 185 ? 14.125 26.344 11.344 1 94.69 185 ASN A O 1
ATOM 1499 N N . LYS A 1 186 ? 13.594 28.312 10.531 1 93.44 186 LYS A N 1
ATOM 1500 C CA . LYS A 1 186 ? 14.914 28.703 10.047 1 93.44 186 LYS A CA 1
ATOM 1501 C C . LYS A 1 186 ? 15.461 27.672 9.07 1 93.44 186 LYS A C 1
ATOM 1503 O O . LYS A 1 186 ? 16.656 27.359 9.094 1 93.44 186 LYS A O 1
ATOM 1508 N N . GLY A 1 187 ? 14.602 27.031 8.375 1 89.44 187 GLY A N 1
ATOM 1509 C CA . GLY A 1 187 ? 15 26.109 7.328 1 89.44 187 GLY A CA 1
ATOM 1510 C C . GLY A 1 187 ? 15.469 24.766 7.859 1 89.44 187 GLY A C 1
ATOM 1511 O O . GLY A 1 187 ? 15.992 23.953 7.105 1 89.44 187 GLY A O 1
ATOM 1512 N N . ARG A 1 188 ? 15.289 24.547 9.141 1 90.12 188 ARG A N 1
ATOM 1513 C CA . ARG A 1 188 ? 15.68 23.281 9.727 1 90.12 188 ARG A CA 1
ATOM 1514 C C . ARG A 1 188 ? 14.805 22.141 9.219 1 90.12 188 ARG A C 1
ATOM 1516 O O . ARG A 1 188 ? 13.633 22.344 8.898 1 90.12 188 ARG A O 1
ATOM 1523 N N . CYS A 1 189 ? 15.422 20.953 9.18 1 91.94 189 CYS A N 1
ATOM 1524 C CA . CYS A 1 189 ? 14.695 19.781 8.719 1 91.94 189 CYS A CA 1
ATOM 1525 C C . CYS A 1 189 ? 14.148 18.969 9.898 1 91.94 189 CYS A C 1
ATOM 1527 O O . CYS A 1 189 ? 14.703 19.031 11 1 91.94 189 CYS A O 1
ATOM 1529 N N . CYS A 1 190 ? 13.102 18.266 9.578 1 92.88 190 CYS A N 1
ATOM 1530 C CA . CYS A 1 190 ? 12.422 17.531 10.641 1 92.88 190 CYS A CA 1
ATOM 1531 C C . CYS A 1 190 ? 12.531 16.031 10.438 1 92.88 190 CYS A C 1
ATOM 1533 O O . CYS A 1 190 ? 11.695 15.273 10.93 1 92.88 190 CYS A O 1
ATOM 1535 N N . THR A 1 191 ? 13.5 15.508 9.789 1 91.44 191 THR A N 1
ATOM 1536 C CA . THR A 1 191 ? 13.625 14.094 9.43 1 91.44 191 THR A CA 1
ATOM 1537 C C . THR A 1 191 ? 13.68 13.227 10.68 1 91.44 191 THR A C 1
ATOM 1539 O O . THR A 1 191 ? 12.969 12.219 10.781 1 91.44 191 THR A O 1
ATOM 1542 N N . ASN A 1 192 ? 14.43 13.625 11.625 1 90.31 192 ASN A N 1
ATOM 1543 C CA . ASN A 1 192 ? 14.586 12.828 12.836 1 90.31 192 ASN A CA 1
ATOM 1544 C C . ASN A 1 192 ? 13.297 12.758 13.641 1 90.31 192 ASN A C 1
ATOM 1546 O O . ASN A 1 192 ? 12.945 11.703 14.172 1 90.31 192 ASN A O 1
ATOM 1550 N N . GLU A 1 193 ? 12.672 13.914 13.719 1 91.19 193 GLU A N 1
ATOM 1551 C CA . GLU A 1 193 ? 11.414 13.977 14.461 1 91.19 193 GLU A CA 1
ATOM 1552 C C . GLU A 1 193 ? 10.391 13.016 13.867 1 91.19 193 GLU A C 1
ATOM 1554 O O . GLU A 1 193 ? 9.695 12.312 14.609 1 91.19 193 GLU A O 1
ATOM 1559 N N . ILE A 1 194 ? 10.359 12.938 12.602 1 89.19 194 ILE A N 1
ATOM 1560 C CA . ILE A 1 194 ? 9.383 12.086 11.922 1 89.19 194 ILE A CA 1
ATOM 1561 C C . ILE A 1 194 ? 9.766 10.617 12.094 1 89.19 194 ILE A C 1
ATOM 1563 O O . ILE A 1 194 ? 8.906 9.781 12.391 1 89.19 194 ILE A O 1
ATOM 1567 N N . LEU A 1 195 ? 10.969 10.336 11.977 1 88.88 195 LEU A N 1
ATOM 1568 C CA . LEU A 1 195 ? 11.453 8.969 12.141 1 88.88 195 LEU A CA 1
ATOM 1569 C C . LEU A 1 195 ? 11.156 8.461 13.547 1 88.88 195 LEU A C 1
ATOM 1571 O O . LEU A 1 195 ? 10.711 7.32 13.719 1 88.88 195 LEU A O 1
ATOM 1575 N N . GLU A 1 196 ? 11.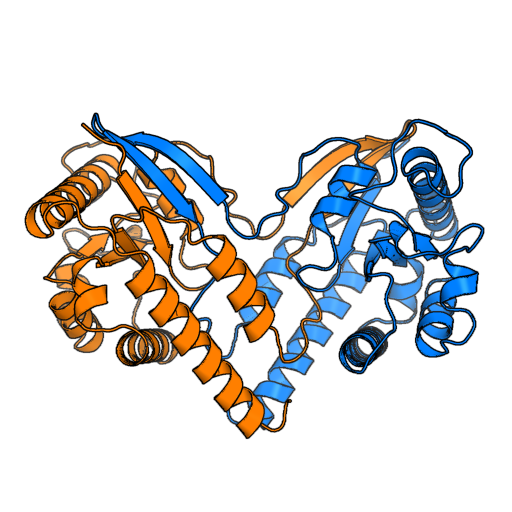336 9.336 14.445 1 90.19 196 GLU A N 1
ATOM 1576 C CA . GLU A 1 196 ? 11.055 8.961 15.828 1 90.19 196 GLU A CA 1
ATOM 1577 C C . GLU A 1 196 ? 9.57 8.688 16.031 1 90.19 196 GLU A C 1
ATOM 1579 O O . GLU A 1 196 ? 9.203 7.727 16.719 1 90.19 196 GLU A O 1
ATOM 1584 N N . ALA A 1 197 ? 8.797 9.492 15.477 1 87.19 197 ALA A N 1
ATOM 1585 C CA . ALA A 1 197 ? 7.355 9.328 15.602 1 87.19 197 ALA A CA 1
ATOM 1586 C C . ALA A 1 197 ? 6.895 8.016 14.969 1 87.19 197 ALA A C 1
ATOM 1588 O O . ALA A 1 197 ? 6.086 7.289 15.547 1 87.19 197 ALA A O 1
ATOM 1589 N N . VAL A 1 198 ? 7.418 7.703 13.859 1 84.12 198 VAL A N 1
ATOM 1590 C CA . VAL A 1 198 ? 7.059 6.48 13.141 1 84.12 198 VAL A CA 1
ATOM 1591 C C . VAL A 1 198 ? 7.492 5.262 13.953 1 84.12 198 VAL A C 1
ATOM 1593 O O . VAL A 1 198 ? 6.754 4.277 14.055 1 84.12 198 VAL A O 1
ATOM 1596 N N . GLU A 1 199 ? 8.633 5.352 14.508 1 84.38 199 GLU A N 1
ATOM 1597 C CA . GLU A 1 199 ? 9.141 4.266 15.336 1 84.38 199 GLU A CA 1
ATOM 1598 C C . GLU A 1 199 ? 8.25 4.043 16.562 1 84.38 199 GLU A C 1
ATOM 1600 O O . GLU A 1 199 ? 7.914 2.904 16.891 1 84.38 199 GLU A O 1
ATOM 1605 N N . ALA A 1 200 ? 7.902 5.117 17.156 1 85.06 200 ALA A N 1
ATOM 1606 C CA . ALA A 1 200 ? 7.039 5.031 18.328 1 85.06 200 ALA A CA 1
ATOM 1607 C C . ALA A 1 200 ? 5.688 4.422 17.984 1 85.06 200 ALA A C 1
ATOM 1609 O O . ALA A 1 200 ? 5.148 3.605 18.734 1 85.06 200 ALA A O 1
ATOM 1610 N N . LEU A 1 201 ? 5.176 4.785 16.906 1 79.5 201 LEU A N 1
ATOM 1611 C CA . LEU A 1 201 ? 3.881 4.285 16.453 1 79.5 201 LEU A CA 1
ATOM 1612 C C . LEU A 1 201 ? 3.938 2.781 16.203 1 79.5 201 LEU A C 1
ATOM 1614 O O . LEU A 1 201 ? 3.021 2.049 16.578 1 79.5 201 LEU A O 1
ATOM 1618 N N . THR A 1 202 ? 4.953 2.359 15.594 1 74.62 202 THR A N 1
ATOM 1619 C CA . THR A 1 202 ? 5.086 0.946 15.266 1 74.62 202 THR A CA 1
ATOM 1620 C C . THR A 1 202 ? 5.289 0.11 16.531 1 74.62 202 THR A C 1
ATOM 1622 O O . THR A 1 202 ? 4.785 -1.01 16.625 1 74.62 202 THR A O 1
ATOM 1625 N N . GLN A 1 203 ? 6.043 0.652 17.453 1 76 203 GLN A N 1
ATOM 1626 C CA . GLN A 1 203 ? 6.266 -0.048 18.719 1 76 203 GLN A CA 1
ATOM 1627 C C . GLN A 1 203 ? 4.965 -0.207 19.5 1 76 203 GLN A C 1
ATOM 1629 O O . GLN A 1 203 ? 4.715 -1.257 20.094 1 76 203 GLN A O 1
ATOM 1634 N N . GLU A 1 204 ? 4.234 0.767 19.469 1 74.44 204 GLU A N 1
ATOM 1635 C CA . GLU A 1 204 ? 2.947 0.718 20.156 1 74.44 204 GLU A CA 1
ATOM 1636 C C . GLU A 1 204 ? 2.027 -0.327 19.547 1 74.44 204 GLU A C 1
ATOM 1638 O O . GLU A 1 204 ? 1.332 -1.055 20.25 1 74.44 204 GLU A O 1
ATOM 1643 N N . GLU A 1 205 ? 1.963 -0.337 18.297 1 68.94 205 GLU A N 1
ATOM 1644 C CA . GLU A 1 205 ? 1.129 -1.309 17.609 1 68.94 205 GLU A CA 1
ATOM 1645 C C . GLU A 1 205 ? 1.588 -2.736 17.891 1 68.94 205 GLU A C 1
ATOM 1647 O O . GLU A 1 205 ? 0.764 -3.637 18.047 1 68.94 205 GLU A O 1
ATOM 1652 N N . GLU A 1 206 ? 2.877 -2.867 17.891 1 66.69 206 GLU A N 1
ATOM 1653 C CA . GLU A 1 206 ? 3.445 -4.176 18.203 1 66.69 206 GLU A CA 1
ATOM 1654 C C . GLU A 1 206 ? 3.061 -4.633 19.609 1 66.69 206 GLU A C 1
ATOM 1656 O O . GLU A 1 206 ? 2.768 -5.809 19.828 1 66.69 206 GLU A O 1
ATOM 1661 N N . GLU A 1 207 ? 3.154 -3.713 20.469 1 69.81 207 GLU A N 1
ATOM 1662 C CA . GLU A 1 207 ? 2.82 -4.031 21.859 1 69.81 207 GLU A CA 1
ATOM 1663 C C . GLU A 1 207 ? 1.354 -4.434 21.984 1 69.81 207 GLU A C 1
ATOM 1665 O O . GLU A 1 207 ? 1.028 -5.367 22.734 1 69.81 207 GLU A O 1
ATOM 1670 N N . LYS A 1 208 ? 0.491 -3.832 21.312 1 66 208 LYS A N 1
ATOM 1671 C CA . LYS A 1 208 ? -0.929 -4.168 21.328 1 66 208 LYS A CA 1
ATOM 1672 C C . LYS A 1 208 ? -1.169 -5.566 20.766 1 66 208 LYS A C 1
ATOM 1674 O O . LYS A 1 208 ? -1.979 -6.328 21.312 1 66 208 LYS A O 1
ATOM 1679 N N . ILE A 1 209 ? -0.479 -5.824 19.734 1 60.66 209 ILE A N 1
ATOM 1680 C CA . ILE A 1 209 ? -0.611 -7.137 19.094 1 60.66 209 ILE A CA 1
ATOM 1681 C C . ILE A 1 209 ? -0.097 -8.219 20.047 1 60.66 209 ILE A C 1
ATOM 1683 O O . ILE A 1 209 ? -0.717 -9.273 20.188 1 60.66 209 ILE A O 1
ATOM 1687 N N . ARG A 1 210 ? 1.027 -7.965 20.641 1 60.62 210 ARG A N 1
ATOM 1688 C CA . ARG A 1 210 ? 1.608 -8.898 21.594 1 60.62 210 ARG A CA 1
ATOM 1689 C C . ARG A 1 210 ? 0.64 -9.188 22.734 1 60.62 210 ARG A C 1
ATOM 1691 O O . ARG A 1 210 ? 0.503 -10.336 23.172 1 60.62 210 ARG A O 1
ATOM 1698 N N . GLN A 1 211 ? 0.102 -8.133 23.156 1 62.47 211 GLN A N 1
ATOM 1699 C CA . GLN A 1 211 ? -0.83 -8.266 24.281 1 62.47 211 GLN A CA 1
ATOM 1700 C C . GLN A 1 211 ? -2.061 -9.07 23.859 1 62.47 211 GLN A C 1
ATOM 1702 O O . GLN A 1 211 ? -2.697 -9.711 24.703 1 62.47 211 GLN A O 1
ATOM 1707 N N . CYS A 1 212 ? -2.291 -8.922 22.609 1 53.38 212 CYS A N 1
ATOM 1708 C CA . CYS A 1 212 ? -3.441 -9.68 22.125 1 53.38 212 CYS A CA 1
ATOM 1709 C C . CYS A 1 212 ? -3.055 -11.117 21.812 1 53.38 212 CYS A C 1
ATOM 1711 O O . CYS A 1 212 ? -3.924 -11.969 21.609 1 53.38 212 CYS A O 1
ATOM 1713 N N . GLY A 1 213 ? -1.979 -11.586 22.109 1 48.09 213 GLY A N 1
ATOM 1714 C CA . GLY A 1 213 ? -1.512 -12.945 21.875 1 48.09 213 GLY A CA 1
ATOM 1715 C C . GLY A 1 213 ? -1.385 -13.305 20.406 1 48.09 213 GLY A C 1
ATOM 1716 O O . GLY A 1 213 ? -1.446 -14.484 20.047 1 48.09 213 GLY A O 1
ATOM 1717 N N . ILE A 1 214 ? -1.61 -12.266 19.672 1 46.44 214 ILE A N 1
ATOM 1718 C CA . ILE A 1 214 ? -1.562 -12.609 18.266 1 46.44 214 ILE A CA 1
ATOM 1719 C C . ILE A 1 214 ? -0.12 -12.898 17.844 1 46.44 214 ILE A C 1
ATOM 1721 O O . ILE A 1 214 ? 0.127 -13.719 16.969 1 46.44 214 ILE A O 1
ATOM 1725 N N . LEU A 1 215 ? 0.859 -12.211 18.344 1 43.5 215 LEU A N 1
ATOM 1726 C CA . LEU A 1 215 ? 2.252 -12.594 18.141 1 43.5 215 LEU A CA 1
ATOM 1727 C C . LEU A 1 215 ? 2.723 -13.508 19.266 1 43.5 215 LEU A C 1
ATOM 1729 O O . LEU A 1 215 ? 2.371 -13.297 20.438 1 43.5 215 LEU A O 1
ATOM 1733 N N . MET B 1 1 ? -5.59 -14.586 -30.094 1 51.31 1 MET B N 1
ATOM 1734 C CA . MET B 1 1 ? -5.691 -15.211 -28.781 1 51.31 1 MET B CA 1
ATOM 1735 C C . MET B 1 1 ? -6.109 -14.188 -27.734 1 51.31 1 MET B C 1
ATOM 1737 O O . MET B 1 1 ? -5.668 -13.039 -27.766 1 51.31 1 MET B O 1
ATOM 1741 N N . ASN B 1 2 ? -7.223 -14.469 -27 1 77.31 2 ASN B N 1
ATOM 1742 C CA . ASN B 1 2 ? -7.926 -13.547 -26.109 1 77.31 2 ASN B CA 1
ATOM 1743 C C . ASN B 1 2 ? -7.059 -13.156 -24.922 1 77.31 2 ASN B C 1
ATOM 1745 O O . ASN B 1 2 ? -6.184 -13.914 -24.5 1 77.31 2 ASN B O 1
ATOM 1749 N N . GLU B 1 3 ? -7.031 -12.062 -24.547 1 88.94 3 GLU B N 1
ATOM 1750 C CA . GLU B 1 3 ? -6.316 -11.477 -23.422 1 88.94 3 GLU B CA 1
ATOM 1751 C C . GLU B 1 3 ? -6.602 -12.242 -22.125 1 88.94 3 GLU B C 1
ATOM 1753 O O . GLU B 1 3 ? -7.719 -12.719 -21.922 1 88.94 3 GLU B O 1
ATOM 1758 N N 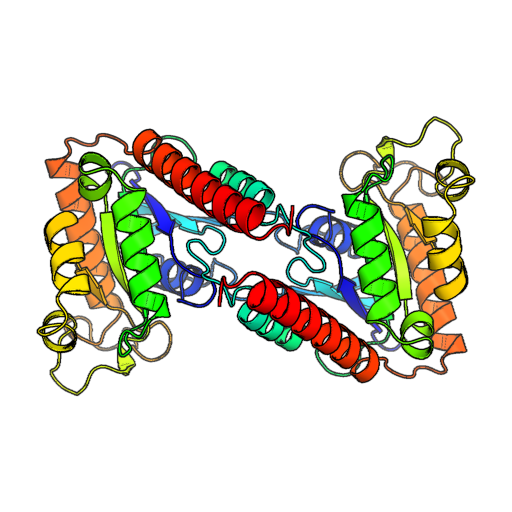. ILE B 1 4 ? -5.52 -12.547 -21.484 1 93.12 4 ILE B N 1
ATOM 1759 C CA . ILE B 1 4 ? -5.742 -13.227 -20.203 1 93.12 4 ILE B CA 1
ATOM 1760 C C . ILE B 1 4 ? -5.539 -12.242 -19.047 1 93.12 4 ILE B C 1
ATOM 1762 O O . ILE B 1 4 ? -4.664 -11.375 -19.109 1 93.12 4 ILE B O 1
ATOM 1766 N N . ARG B 1 5 ? -6.344 -12.391 -18.047 1 93.75 5 ARG B N 1
ATOM 1767 C CA . ARG B 1 5 ? -6.293 -11.547 -16.844 1 93.75 5 ARG B CA 1
ATOM 1768 C C . ARG B 1 5 ? -5.867 -12.359 -15.625 1 93.75 5 ARG B C 1
ATOM 1770 O O . ARG B 1 5 ? -6.453 -13.398 -15.328 1 93.75 5 ARG B O 1
ATOM 1777 N N . ILE B 1 6 ? -4.824 -11.859 -14.945 1 95.38 6 ILE B N 1
ATOM 1778 C CA . ILE B 1 6 ? -4.223 -12.57 -13.828 1 95.38 6 ILE B CA 1
ATOM 1779 C C . ILE B 1 6 ? -4.066 -11.633 -12.633 1 95.38 6 ILE B C 1
ATOM 1781 O O . ILE B 1 6 ? -3.574 -10.508 -12.781 1 95.38 6 ILE B O 1
ATOM 1785 N N . VAL B 1 7 ? -4.488 -12.047 -11.469 1 94.06 7 VAL B N 1
ATOM 1786 C CA . VAL B 1 7 ? -4.277 -11.258 -10.258 1 94.06 7 VAL B CA 1
ATOM 1787 C C . VAL B 1 7 ? -3.127 -11.852 -9.453 1 94.06 7 VAL B C 1
ATOM 1789 O O . VAL B 1 7 ? -2.973 -13.07 -9.383 1 94.06 7 VAL B O 1
ATOM 1792 N N . ILE B 1 8 ? -2.314 -11.016 -8.891 1 93.88 8 ILE B N 1
ATOM 1793 C CA . ILE B 1 8 ? -1.158 -11.445 -8.109 1 93.88 8 ILE B CA 1
ATOM 1794 C C . ILE B 1 8 ? -1.423 -11.219 -6.625 1 93.88 8 ILE B C 1
ATOM 1796 O O . ILE B 1 8 ? -1.696 -10.094 -6.199 1 93.88 8 ILE B O 1
ATOM 1800 N N . LEU B 1 9 ? -1.346 -12.281 -5.84 1 91.12 9 LEU B N 1
ATOM 1801 C CA . LEU B 1 9 ? -1.585 -12.258 -4.398 1 91.12 9 LEU B CA 1
ATOM 1802 C C . LEU B 1 9 ? -0.321 -12.625 -3.631 1 91.12 9 LEU B C 1
ATOM 1804 O O . LEU B 1 9 ? 0.507 -13.398 -4.125 1 91.12 9 LEU B O 1
ATOM 1808 N N . GLY B 1 10 ? -0.251 -12.078 -2.41 1 88.75 10 GLY B N 1
ATOM 1809 C CA . GLY B 1 10 ? 0.895 -12.344 -1.555 1 88.75 10 GLY B CA 1
ATOM 1810 C C . GLY B 1 10 ? 1.11 -11.273 -0.5 1 88.75 10 GLY B C 1
ATOM 1811 O O . GLY B 1 10 ? 0.466 -10.227 -0.532 1 88.75 10 GLY B O 1
ATOM 1812 N N . GLN B 1 11 ? 2.066 -11.578 0.356 1 82.88 11 GLN B N 1
ATOM 1813 C CA . GLN B 1 11 ? 2.363 -10.656 1.451 1 82.88 11 GLN B CA 1
ATOM 1814 C C . GLN B 1 11 ? 3.078 -9.406 0.943 1 82.88 11 GLN B C 1
ATOM 1816 O O . GLN B 1 11 ? 3.699 -9.43 -0.121 1 82.88 11 GLN B O 1
ATOM 1821 N N . THR B 1 12 ? 2.967 -8.398 1.787 1 77.25 12 THR B N 1
ATOM 1822 C CA . THR B 1 12 ? 3.734 -7.188 1.507 1 77.25 12 THR B CA 1
ATOM 1823 C C . THR B 1 12 ? 5.23 -7.488 1.496 1 77.25 12 THR B C 1
ATOM 1825 O O . THR B 1 12 ? 5.73 -8.203 2.367 1 77.25 12 THR B O 1
ATOM 1828 N N . GLY B 1 13 ? 5.895 -7.086 0.453 1 78.44 13 GLY B N 1
ATOM 1829 C CA . GLY B 1 13 ? 7.344 -7.176 0.423 1 78.44 13 GLY B CA 1
ATOM 1830 C C . GLY B 1 13 ? 7.848 -8.453 -0.225 1 78.44 13 GLY B C 1
ATOM 1831 O O . GLY B 1 13 ? 9.055 -8.648 -0.373 1 78.44 13 GLY B O 1
ATOM 1832 N N . VAL B 1 14 ? 6.953 -9.273 -0.666 1 86.69 14 VAL B N 1
ATOM 1833 C CA . VAL B 1 14 ? 7.395 -10.562 -1.186 1 86.69 14 VAL B CA 1
ATOM 1834 C C . VAL B 1 14 ? 7.797 -10.422 -2.652 1 86.69 14 VAL B C 1
ATOM 1836 O O . VAL B 1 14 ? 8.398 -11.328 -3.229 1 86.69 14 VAL B O 1
ATOM 1839 N N . GLY B 1 15 ? 7.379 -9.305 -3.346 1 88.06 15 GLY B N 1
ATOM 1840 C CA . GLY B 1 15 ? 7.82 -9.062 -4.711 1 88.06 15 GLY B CA 1
ATOM 1841 C C . GLY B 1 15 ? 6.688 -9.109 -5.719 1 88.06 15 GLY B C 1
ATOM 1842 O O . GLY B 1 15 ? 6.918 -9.367 -6.902 1 88.06 15 GLY B O 1
ATOM 1843 N N . LYS B 1 16 ? 5.527 -8.859 -5.281 1 89.75 16 LYS B N 1
ATOM 1844 C CA . LYS B 1 16 ? 4.359 -8.906 -6.16 1 89.75 16 LYS B CA 1
ATOM 1845 C C . LYS B 1 16 ? 4.527 -7.957 -7.344 1 89.75 16 LYS B C 1
ATOM 1847 O O . LYS B 1 16 ? 4.434 -8.375 -8.5 1 89.75 16 LYS B O 1
ATOM 1852 N N . SER B 1 17 ? 4.781 -6.715 -7.039 1 87.81 17 SER B N 1
ATOM 1853 C CA . SER B 1 17 ? 4.91 -5.703 -8.086 1 87.81 17 SER B CA 1
ATOM 1854 C C . SER B 1 17 ? 6.125 -5.969 -8.969 1 87.81 17 SER B C 1
ATOM 1856 O O . SER B 1 17 ? 6.059 -5.816 -10.188 1 87.81 17 SER B O 1
ATOM 1858 N N . SER B 1 18 ? 7.234 -6.344 -8.367 1 89.75 18 SER B N 1
ATOM 1859 C CA . SER B 1 18 ? 8.438 -6.676 -9.133 1 89.75 18 SER B CA 1
ATOM 1860 C C . SER B 1 18 ? 8.188 -7.852 -10.07 1 89.75 18 SER B C 1
ATOM 1862 O O . SER B 1 18 ? 8.672 -7.859 -11.203 1 89.75 18 SER B O 1
ATOM 1864 N N . LEU B 1 19 ? 7.457 -8.875 -9.562 1 94.88 19 LEU B N 1
ATOM 1865 C CA . LEU B 1 19 ? 7.102 -10.016 -10.398 1 94.88 19 LEU B CA 1
ATOM 1866 C C . LEU B 1 19 ? 6.258 -9.578 -11.586 1 94.88 19 LEU B C 1
ATOM 1868 O O . LEU B 1 19 ? 6.484 -10.031 -12.711 1 94.88 19 LEU B O 1
ATOM 1872 N N . ALA B 1 20 ? 5.254 -8.734 -11.336 1 93.94 20 ALA B N 1
ATOM 1873 C CA . ALA B 1 20 ? 4.422 -8.219 -12.414 1 93.94 20 ALA B CA 1
ATOM 1874 C C . ALA B 1 20 ? 5.27 -7.535 -13.484 1 93.94 20 ALA B C 1
ATOM 1876 O O . ALA B 1 20 ? 5.07 -7.766 -14.68 1 93.94 20 ALA B O 1
ATOM 1877 N N . ASN B 1 21 ? 6.246 -6.703 -13.07 1 92 21 ASN B N 1
ATOM 1878 C CA . ASN B 1 21 ? 7.168 -6.062 -14.008 1 92 21 ASN B CA 1
ATOM 1879 C C . ASN B 1 21 ? 7.977 -7.09 -14.789 1 92 21 ASN B C 1
ATOM 1881 O O . ASN B 1 21 ? 8.195 -6.93 -15.992 1 92 21 ASN B O 1
ATOM 1885 N N . THR B 1 22 ? 8.406 -8.07 -14.062 1 92.5 22 THR B N 1
ATOM 1886 C CA . THR B 1 22 ? 9.203 -9.133 -14.688 1 92.5 22 THR B CA 1
ATOM 1887 C C . THR B 1 22 ? 8.383 -9.859 -15.75 1 92.5 22 THR B C 1
ATOM 1889 O O . THR B 1 22 ? 8.875 -10.102 -16.859 1 92.5 22 THR B O 1
ATOM 1892 N N . ILE B 1 23 ? 7.168 -10.195 -15.453 1 94.25 23 ILE B N 1
ATOM 1893 C CA . ILE B 1 23 ? 6.309 -10.922 -16.375 1 94.25 23 ILE B CA 1
ATOM 1894 C C . ILE B 1 23 ? 6.023 -10.062 -17.609 1 94.25 23 ILE B C 1
ATOM 1896 O O . ILE B 1 23 ? 6.137 -10.531 -18.734 1 94.25 23 ILE B O 1
ATOM 1900 N N . LEU B 1 24 ? 5.707 -8.812 -17.375 1 93.62 24 LEU B N 1
ATOM 1901 C CA . LEU B 1 24 ? 5.336 -7.938 -18.484 1 93.62 24 LEU B CA 1
ATOM 1902 C C . LEU B 1 24 ? 6.57 -7.441 -19.219 1 93.62 24 LEU B C 1
ATOM 1904 O O . LEU B 1 24 ? 6.469 -6.93 -20.344 1 93.62 24 LEU B O 1
ATOM 1908 N N . GLY B 1 25 ? 7.742 -7.531 -18.547 1 89.19 25 GLY B N 1
ATOM 1909 C CA . GLY B 1 25 ? 9 -7.184 -19.188 1 89.19 25 GLY B CA 1
ATOM 1910 C C . GLY B 1 25 ? 9.273 -5.691 -19.188 1 89.19 25 GLY B C 1
ATOM 1911 O O . GLY B 1 25 ? 10.109 -5.207 -19.953 1 89.19 25 GLY B O 1
ATOM 1912 N N . GLU B 1 26 ? 8.547 -4.895 -18.469 1 87.5 26 GLU B N 1
ATOM 1913 C CA . GLU B 1 26 ? 8.664 -3.447 -18.328 1 87.5 26 GLU B CA 1
ATOM 1914 C C . GLU B 1 26 ? 8.391 -3 -16.906 1 87.5 26 GLU B C 1
ATOM 1916 O O . GLU B 1 26 ? 7.594 -3.621 -16.188 1 87.5 26 GLU B O 1
ATOM 1921 N N . LYS B 1 27 ? 9.094 -1.922 -16.5 1 84.19 27 LYS B N 1
ATOM 1922 C CA . LYS B 1 27 ? 8.859 -1.36 -15.172 1 84.19 27 LYS B CA 1
ATOM 1923 C C . LYS B 1 27 ? 7.586 -0.516 -15.148 1 84.19 27 LYS B C 1
ATOM 1925 O O . LYS B 1 27 ? 7.645 0.709 -15.273 1 84.19 27 LYS B O 1
ATOM 1930 N N . LEU B 1 28 ? 6.465 -1.177 -15 1 81.12 28 LEU B N 1
ATOM 1931 C CA . LEU B 1 28 ? 5.172 -0.506 -15.047 1 81.12 28 LEU B CA 1
ATOM 1932 C C . LEU B 1 28 ? 4.59 -0.351 -13.641 1 81.12 28 LEU B C 1
ATOM 1934 O O . LEU B 1 28 ? 3.906 0.635 -13.359 1 81.12 28 LEU B O 1
ATOM 1938 N N . PHE B 1 29 ? 4.809 -1.369 -12.805 1 81 29 PHE B N 1
ATOM 1939 C CA . PHE B 1 29 ? 4.266 -1.389 -11.453 1 81 29 PHE B CA 1
ATOM 1940 C C . PHE B 1 29 ? 5.223 -0.719 -10.469 1 81 29 PHE B C 1
ATOM 1942 O O . PHE B 1 29 ? 6.438 -0.915 -10.555 1 81 29 PHE B O 1
ATOM 1949 N N . GLN B 1 30 ? 4.652 0.076 -9.664 1 69.19 30 GLN B N 1
ATOM 1950 C CA . GLN B 1 30 ? 5.438 0.745 -8.633 1 69.19 30 GLN B CA 1
ATOM 1951 C C . GLN B 1 30 ? 5.738 -0.197 -7.473 1 69.19 30 GLN B C 1
ATOM 1953 O O . GLN B 1 30 ? 4.84 -0.876 -6.973 1 69.19 30 GLN B O 1
ATOM 1958 N N . ILE B 1 31 ? 7.008 -0.454 -7.266 1 56.94 31 ILE B N 1
ATOM 1959 C CA . ILE B 1 31 ? 7.453 -1.382 -6.234 1 56.94 31 ILE B CA 1
ATOM 1960 C C . ILE B 1 31 ? 7.316 -0.73 -4.859 1 56.94 31 ILE B C 1
ATOM 1962 O O . ILE B 1 31 ? 6.969 -1.396 -3.883 1 56.94 31 ILE B O 1
ATOM 1966 N N . SER B 1 32 ? 7.602 0.532 -4.895 1 56.72 32 SER B N 1
ATOM 1967 C CA . SER B 1 32 ? 7.715 1.066 -3.543 1 56.72 32 SER B CA 1
ATOM 1968 C C . SER B 1 32 ? 6.359 1.529 -3.018 1 56.72 32 SER B C 1
ATOM 1970 O O . SER B 1 32 ? 5.477 1.898 -3.797 1 56.72 32 SER B O 1
ATOM 1972 N N . HIS B 1 33 ? 6.176 1.151 -1.749 1 63.56 33 HIS B N 1
ATOM 1973 C CA . HIS B 1 33 ? 5.008 1.647 -1.03 1 63.56 33 HIS B CA 1
ATOM 1974 C C . HIS B 1 33 ? 5.129 3.141 -0.748 1 63.56 33 HIS B C 1
ATOM 1976 O O . HIS B 1 33 ? 4.234 3.738 -0.147 1 63.56 33 HIS B O 1
ATOM 1982 N N . CYS B 1 34 ? 6.207 3.686 -1.25 1 74.31 34 CYS B N 1
ATOM 1983 C CA . CYS B 1 34 ? 6.406 5.125 -1.125 1 74.31 34 CYS B CA 1
ATOM 1984 C C . CYS B 1 34 ? 6.617 5.766 -2.49 1 74.31 34 CYS B C 1
ATOM 1986 O O . CYS B 1 34 ? 7.285 5.195 -3.354 1 74.31 34 CYS B O 1
ATOM 1988 N N . GLN B 1 35 ? 5.945 6.734 -2.846 1 80.44 35 GLN B N 1
ATOM 1989 C CA . GLN B 1 35 ? 6.16 7.484 -4.078 1 80.44 35 GLN B CA 1
ATOM 1990 C C . GLN B 1 35 ? 6.645 8.898 -3.781 1 80.44 35 GLN B C 1
ATOM 1992 O O . GLN B 1 35 ? 6.156 9.547 -2.85 1 80.44 35 GLN B O 1
ATOM 1997 N N . THR B 1 36 ? 7.707 9.367 -4.473 1 86.25 36 THR B N 1
ATOM 1998 C CA . THR B 1 36 ? 8.242 10.719 -4.371 1 86.25 36 THR B CA 1
ATOM 1999 C C . THR B 1 36 ? 8.18 11.43 -5.719 1 86.25 36 THR B C 1
ATOM 2001 O O . THR B 1 36 ? 8.633 10.891 -6.73 1 86.25 36 THR B O 1
ATOM 2004 N N . GLU B 1 37 ? 7.605 12.555 -5.75 1 88.31 37 GLU B N 1
ATOM 2005 C CA . GLU B 1 37 ? 7.52 13.352 -6.969 1 88.31 37 GLU B CA 1
ATOM 2006 C C . GLU B 1 37 ? 7.844 14.82 -6.688 1 88.31 37 GLU B C 1
ATOM 2008 O O . GLU B 1 37 ? 7.555 15.328 -5.602 1 88.31 37 GLU B O 1
ATOM 2013 N N . THR B 1 38 ? 8.477 15.5 -7.609 1 91.12 38 THR B N 1
ATOM 2014 C CA . THR B 1 38 ? 8.844 16.906 -7.488 1 91.12 38 THR B CA 1
ATOM 2015 C C . THR B 1 38 ? 8.25 17.719 -8.633 1 91.12 38 THR B C 1
ATOM 2017 O O . THR B 1 38 ? 8.281 17.297 -9.789 1 91.12 38 THR B O 1
ATOM 2020 N N . ARG B 1 39 ? 7.598 18.781 -8.297 1 91 39 ARG B N 1
ATOM 2021 C CA . ARG B 1 39 ? 7.129 19.766 -9.273 1 91 39 ARG B CA 1
ATOM 2022 C C . ARG B 1 39 ? 7.254 21.188 -8.734 1 91 39 ARG B C 1
ATOM 2024 O O . ARG B 1 39 ? 7.512 21.375 -7.547 1 91 39 ARG B O 1
ATOM 2031 N N . CYS B 1 40 ? 7.133 22.109 -9.695 1 91.06 40 CYS B N 1
ATOM 2032 C CA . CYS B 1 40 ? 7.047 23.5 -9.289 1 91.06 40 CYS B CA 1
ATOM 2033 C C . CYS B 1 40 ? 5.621 23.875 -8.898 1 91.06 40 CYS B C 1
ATOM 2035 O O . CYS B 1 40 ? 4.684 23.656 -9.672 1 91.06 40 CYS B O 1
ATOM 2037 N N . VAL B 1 41 ? 5.461 24.281 -7.66 1 90.75 41 VAL B N 1
ATOM 2038 C CA . VAL B 1 41 ? 4.168 24.719 -7.152 1 90.75 41 VAL B CA 1
ATOM 2039 C C . VAL B 1 41 ? 4.277 26.156 -6.656 1 90.75 41 VAL B C 1
ATOM 2041 O O . VAL B 1 41 ? 5.043 26.453 -5.734 1 90.75 41 VAL B O 1
ATOM 2044 N N . ASP B 1 42 ? 3.477 27.078 -7.305 1 84.69 42 ASP B N 1
ATOM 2045 C CA . ASP B 1 42 ? 3.496 28.484 -6.93 1 84.69 42 ASP B CA 1
ATOM 2046 C C . ASP B 1 42 ? 4.922 29.031 -6.938 1 84.69 42 ASP B C 1
ATOM 2048 O O . ASP B 1 42 ? 5.352 29.672 -5.969 1 84.69 42 ASP B O 1
ATOM 2052 N N . GLY B 1 43 ? 5.723 28.672 -7.848 1 80.69 43 GLY B N 1
ATOM 2053 C CA . GLY B 1 43 ? 7.047 29.234 -8.094 1 80.69 43 GLY B CA 1
ATOM 2054 C C . GLY B 1 43 ? 8.133 28.562 -7.266 1 80.69 43 GLY B C 1
ATOM 2055 O O . GLY B 1 43 ? 9.266 29.047 -7.227 1 80.69 43 GLY B O 1
ATOM 2056 N N . ARG B 1 44 ? 7.809 27.484 -6.582 1 87.62 44 ARG B N 1
ATOM 2057 C CA . ARG B 1 44 ? 8.766 26.797 -5.73 1 87.62 44 ARG B CA 1
ATOM 2058 C C . ARG B 1 44 ? 8.805 25.297 -6.059 1 87.62 44 ARG B C 1
ATOM 2060 O O . ARG B 1 44 ? 7.777 24.703 -6.348 1 87.62 44 ARG B O 1
ATOM 2067 N N . GLY B 1 45 ? 9.984 24.812 -6.09 1 91.69 45 GLY B N 1
ATOM 2068 C CA . GLY B 1 45 ? 10.094 23.359 -6.195 1 91.69 45 GLY B CA 1
ATOM 2069 C C . GLY B 1 45 ? 9.57 22.641 -4.973 1 91.69 45 GLY B C 1
ATOM 2070 O O . GLY B 1 45 ? 9.984 22.938 -3.846 1 91.69 45 GLY B O 1
ATOM 2071 N N . VAL B 1 46 ? 8.656 21.781 -5.156 1 93.88 46 VAL B N 1
ATOM 2072 C CA . VAL B 1 46 ? 8.047 21.031 -4.059 1 93.88 46 VAL B CA 1
ATOM 2073 C C . VAL B 1 46 ? 8.164 19.531 -4.316 1 93.88 46 VAL B C 1
ATOM 2075 O O . VAL B 1 46 ? 7.746 19.047 -5.367 1 93.88 46 VAL B O 1
ATOM 2078 N N . THR B 1 47 ? 8.852 18.844 -3.391 1 93.19 47 THR B N 1
ATOM 2079 C CA . THR B 1 47 ? 8.906 17.391 -3.4 1 93.19 47 THR B CA 1
ATOM 2080 C C . THR B 1 47 ? 7.926 16.812 -2.387 1 93.19 47 THR B C 1
ATOM 2082 O O . THR B 1 47 ? 7.988 17.125 -1.198 1 93.19 47 THR B O 1
ATOM 2085 N N . LEU B 1 48 ? 7.012 16.047 -2.861 1 93.62 48 LEU B N 1
ATOM 2086 C CA . LEU B 1 48 ? 6.07 15.359 -1.987 1 93.62 48 LEU B CA 1
ATOM 2087 C C . LEU B 1 48 ? 6.398 13.875 -1.894 1 93.62 48 LEU B C 1
ATOM 2089 O O . LEU B 1 48 ? 6.746 13.242 -2.896 1 93.62 48 LEU B O 1
ATOM 2093 N N . ILE B 1 49 ? 6.344 13.383 -0.707 1 90.38 49 ILE B N 1
ATOM 2094 C CA . ILE B 1 49 ? 6.547 11.961 -0.442 1 90.38 49 ILE B CA 1
ATOM 2095 C C . ILE B 1 49 ? 5.25 11.336 0.062 1 90.38 49 ILE B C 1
ATOM 2097 O O . ILE B 1 49 ? 4.773 11.672 1.149 1 90.38 49 ILE B O 1
ATOM 2101 N N . ASP B 1 50 ? 4.66 10.539 -0.719 1 88.31 50 ASP B N 1
ATOM 2102 C CA . ASP B 1 50 ? 3.488 9.758 -0.33 1 88.31 50 ASP B CA 1
ATOM 2103 C C . ASP B 1 50 ? 3.896 8.477 0.392 1 88.31 50 ASP B C 1
ATOM 2105 O O . ASP B 1 50 ? 4.773 7.75 -0.074 1 88.31 50 ASP B O 1
ATOM 2109 N N . THR B 1 51 ? 3.355 8.281 1.608 1 84.56 51 THR B N 1
ATOM 2110 C CA . THR B 1 51 ? 3.707 7.125 2.432 1 84.56 51 THR B CA 1
ATOM 2111 C C . THR B 1 51 ? 2.543 6.145 2.512 1 84.56 51 THR B C 1
ATOM 2113 O O . THR B 1 51 ? 1.389 6.52 2.301 1 84.56 51 THR B O 1
ATOM 2116 N N . PRO B 1 52 ? 2.891 4.84 2.771 1 77.88 52 PRO B N 1
ATOM 2117 C CA . PRO B 1 52 ? 1.798 3.916 3.086 1 77.88 52 PRO B CA 1
ATOM 2118 C C . PRO B 1 52 ? 0.954 4.379 4.27 1 77.88 52 PRO B C 1
ATOM 2120 O O . PRO B 1 52 ? 1.411 5.191 5.078 1 77.88 52 PRO B O 1
ATOM 2123 N N . GLY B 1 53 ? -0.284 3.881 4.254 1 75.44 53 GLY B N 1
ATOM 2124 C CA . GLY B 1 53 ? -1.176 4.23 5.348 1 75.44 53 GLY B CA 1
ATOM 2125 C C . GLY B 1 53 ? -0.551 4.027 6.715 1 75.44 53 GLY B C 1
ATOM 2126 O O . GLY B 1 53 ? 0.099 3.008 6.961 1 75.44 53 GLY B O 1
ATOM 2127 N N . LEU B 1 54 ? -0.699 5.133 7.422 1 76.06 54 LEU B N 1
ATOM 2128 C CA . LEU B 1 54 ? -0.234 5.137 8.805 1 76.06 54 LEU B CA 1
ATOM 2129 C C . LEU B 1 54 ? -1.402 5.301 9.773 1 76.06 54 LEU B C 1
ATOM 2131 O O . LEU B 1 54 ? -2.496 5.703 9.367 1 76.06 54 LEU B O 1
ATOM 2135 N N . PHE B 1 55 ? -1.413 4.785 10.906 1 74.69 55 PHE B N 1
ATOM 2136 C CA . PHE B 1 55 ? -2.381 4.973 11.984 1 74.69 55 PHE B CA 1
ATOM 2137 C C . PHE B 1 55 ? -3.58 4.055 11.797 1 74.69 55 PHE B C 1
ATOM 2139 O O . PHE B 1 55 ? -4.672 4.34 12.297 1 74.69 55 PHE B O 1
ATOM 2146 N N . ASP B 1 56 ? -3.459 3.205 10.797 1 68.06 56 ASP B N 1
ATOM 2147 C CA . ASP B 1 56 ? -4.594 2.318 10.562 1 68.06 56 ASP B CA 1
ATOM 2148 C C . ASP B 1 56 ? -4.98 1.565 11.828 1 68.06 56 ASP B C 1
ATOM 2150 O O . ASP B 1 56 ? -4.113 1.062 12.547 1 68.06 56 ASP B O 1
ATOM 2154 N N . THR B 1 57 ? -6.086 1.997 12.391 1 56.12 57 THR B N 1
ATOM 2155 C CA . THR B 1 57 ? -6.629 1.37 13.594 1 56.12 57 THR B CA 1
ATOM 2156 C C . THR B 1 57 ? -7.496 0.167 13.227 1 56.12 57 THR B C 1
ATOM 2158 O O . THR B 1 57 ? -8.203 0.187 12.219 1 56.12 57 THR B O 1
ATOM 2161 N N . GLY B 1 58 ? -7.234 -0.927 14.047 1 52.62 58 GLY B N 1
ATOM 2162 C CA . GLY B 1 58 ? -8.016 -2.152 14.086 1 52.62 58 GLY B CA 1
ATOM 2163 C C . GLY B 1 58 ? -8.336 -2.705 12.711 1 52.62 58 GLY B C 1
ATOM 2164 O O . GLY B 1 58 ? -8.031 -3.863 12.414 1 52.62 58 GLY B O 1
ATOM 2165 N N . ARG B 1 59 ? -9.273 -1.717 11.992 1 50.34 59 ARG B N 1
ATOM 2166 C CA . ARG B 1 59 ? -10.047 -2.24 10.875 1 50.34 59 ARG B CA 1
ATOM 2167 C C . ARG B 1 59 ? -9.211 -2.293 9.602 1 50.34 59 ARG B C 1
ATOM 2169 O O . ARG B 1 59 ? -9.734 -2.146 8.5 1 50.34 59 ARG B O 1
ATOM 2176 N N . ARG B 1 60 ? -7.828 -2.293 9.789 1 55.56 60 ARG B N 1
ATOM 2177 C CA . ARG B 1 60 ? -6.961 -2.402 8.625 1 55.56 60 ARG B CA 1
ATOM 2178 C C . ARG B 1 60 ? -7.426 -3.52 7.699 1 55.56 60 ARG B C 1
ATOM 2180 O O . ARG B 1 60 ? -7.391 -3.377 6.473 1 55.56 60 ARG B O 1
ATOM 2187 N N . ASP B 1 61 ? -8.07 -4.383 8.445 1 61.72 61 ASP B N 1
ATOM 2188 C CA . ASP B 1 61 ? -8.453 -5.562 7.676 1 61.72 61 ASP B CA 1
ATOM 2189 C C . ASP B 1 61 ? -9.617 -5.25 6.738 1 61.72 61 ASP B C 1
ATOM 2191 O O . ASP B 1 61 ? -9.617 -5.668 5.578 1 61.72 61 ASP B O 1
ATOM 2195 N N . GLU B 1 62 ? -10.539 -4.371 7.285 1 63.16 62 GLU B N 1
ATOM 2196 C CA . GLU B 1 62 ? -11.68 -4.062 6.426 1 63.16 62 GLU B CA 1
ATOM 2197 C C . GLU B 1 62 ? -11.273 -3.162 5.266 1 63.16 62 GLU B C 1
ATOM 2199 O O . GLU B 1 62 ? -11.727 -3.355 4.133 1 63.16 62 GLU B O 1
ATOM 2204 N N . LYS B 1 63 ? -10.461 -2.279 5.555 1 64.88 63 LYS B N 1
ATOM 2205 C CA . LYS B 1 63 ? -10.008 -1.366 4.508 1 64.88 63 LYS B CA 1
ATOM 2206 C C . LYS B 1 63 ? -9.156 -2.096 3.473 1 64.88 63 LYS B C 1
ATOM 2208 O O . LYS B 1 63 ? -9.305 -1.879 2.27 1 64.88 63 LYS B O 1
ATOM 2213 N N . LEU B 1 64 ? -8.352 -2.912 3.979 1 65.81 64 LEU B N 1
ATOM 2214 C CA . LEU B 1 64 ? -7.523 -3.699 3.074 1 65.81 64 LEU B CA 1
ATOM 2215 C C . LEU B 1 64 ? -8.375 -4.613 2.205 1 65.81 64 LEU B C 1
ATOM 2217 O O . LEU B 1 64 ? -8.133 -4.742 1.003 1 65.81 64 LEU B O 1
ATOM 2221 N N . LYS B 1 65 ? -9.406 -5.152 2.863 1 74.06 65 LYS B N 1
ATOM 2222 C CA . LYS B 1 65 ? -10.344 -5.992 2.121 1 74.06 65 LYS B CA 1
ATOM 2223 C C . LYS B 1 65 ? -10.977 -5.223 0.968 1 74.06 65 LYS B C 1
ATOM 2225 O O . LYS B 1 65 ? -11.016 -5.707 -0.164 1 74.06 65 LYS B O 1
ATOM 2230 N N . ALA B 1 66 ? -11.414 -4.094 1.377 1 74.5 66 ALA B N 1
ATOM 2231 C CA . ALA B 1 66 ? -12.094 -3.277 0.371 1 74.5 66 ALA B CA 1
ATOM 2232 C C . ALA B 1 66 ? -11.148 -2.926 -0.776 1 74.5 66 ALA B C 1
ATOM 2234 O O . ALA B 1 66 ? -11.555 -2.938 -1.942 1 74.5 66 ALA B O 1
ATOM 2235 N N . GLU B 1 67 ? -9.969 -2.682 -0.49 1 74.38 67 GLU B N 1
ATOM 2236 C C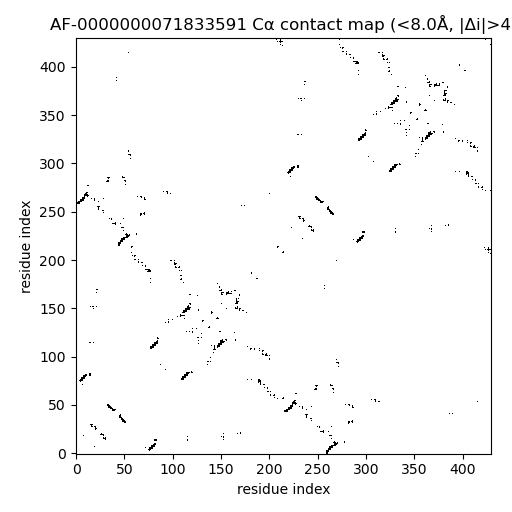A . GLU B 1 67 ? -8.984 -2.326 -1.503 1 74.38 67 GLU B CA 1
ATOM 2237 C C . GLU B 1 67 ? -8.68 -3.508 -2.418 1 74.38 67 GLU B C 1
ATOM 2239 O O . GLU B 1 67 ? -8.555 -3.342 -3.633 1 74.38 67 GLU B O 1
ATOM 2244 N N . ILE B 1 68 ? -8.602 -4.645 -1.837 1 77.94 68 ILE B N 1
ATOM 2245 C CA . ILE B 1 68 ? -8.297 -5.836 -2.623 1 77.94 68 ILE B CA 1
ATOM 2246 C C . ILE B 1 68 ? -9.484 -6.188 -3.508 1 77.94 68 ILE B C 1
ATOM 2248 O O . ILE B 1 68 ? -9.32 -6.543 -4.676 1 77.94 68 ILE B O 1
ATOM 2252 N N . VAL B 1 69 ? -10.664 -6.066 -2.908 1 81.19 69 VAL B N 1
ATOM 2253 C CA . VAL B 1 69 ? -11.883 -6.367 -3.652 1 81.19 69 VAL B CA 1
ATOM 2254 C C . VAL B 1 69 ? -11.992 -5.438 -4.855 1 81.19 69 VAL B C 1
ATOM 2256 O O . VAL B 1 69 ? -12.398 -5.859 -5.941 1 81.19 69 VAL B O 1
ATOM 2259 N N . LYS B 1 70 ? -11.539 -4.297 -4.648 1 79.12 70 LYS B N 1
ATOM 2260 C CA . LYS B 1 70 ? -11.586 -3.316 -5.73 1 79.12 70 LYS B CA 1
ATOM 2261 C C . LYS B 1 70 ? -10.641 -3.703 -6.867 1 79.12 70 LYS B C 1
ATOM 2263 O O . LYS B 1 70 ? -10.883 -3.354 -8.023 1 79.12 70 LYS B O 1
ATOM 2268 N N . CYS B 1 71 ? -9.625 -4.402 -6.562 1 80.12 71 CYS B N 1
ATOM 2269 C CA . CYS B 1 71 ? -8.641 -4.832 -7.551 1 80.12 71 CYS B CA 1
ATOM 2270 C C . CYS B 1 71 ? -9.18 -5.988 -8.391 1 80.12 71 CYS B C 1
ATOM 2272 O O . CYS B 1 71 ? -8.727 -6.207 -9.516 1 80.12 71 CYS B O 1
ATOM 2274 N N . ILE B 1 72 ? -10.094 -6.695 -7.723 1 84.19 72 ILE B N 1
ATOM 2275 C CA . ILE B 1 72 ? -10.562 -7.914 -8.359 1 84.19 72 ILE B CA 1
ATOM 2276 C C . ILE B 1 72 ? -11.719 -7.586 -9.312 1 84.19 72 ILE B C 1
ATOM 2278 O O . ILE B 1 72 ? -12.836 -7.32 -8.867 1 84.19 72 ILE B O 1
ATOM 2282 N N . THR B 1 73 ? -11.453 -7.469 -10.586 1 82.94 73 THR B N 1
ATOM 2283 C CA . THR B 1 73 ? -12.438 -7.211 -11.633 1 82.94 73 THR B CA 1
ATOM 2284 C C . THR B 1 73 ? -12.867 -8.508 -12.305 1 82.94 73 THR B C 1
ATOM 2286 O O . THR B 1 73 ? -12.148 -9.516 -12.242 1 82.94 73 THR B O 1
ATOM 2289 N N . PRO B 1 74 ? -14.047 -8.492 -12.945 1 86.44 74 PRO B N 1
ATOM 2290 C CA . PRO B 1 74 ? -14.508 -9.711 -13.617 1 86.44 74 PRO B CA 1
ATOM 2291 C C . PRO B 1 74 ? -13.547 -10.172 -14.711 1 86.44 74 PRO B C 1
ATOM 2293 O O . PRO B 1 74 ? -12.781 -9.367 -15.25 1 86.44 74 PRO B O 1
ATOM 2296 N N . GLY B 1 75 ? -13.586 -11.43 -14.977 1 90.25 75 GLY B N 1
ATOM 2297 C CA . GLY B 1 75 ? -12.844 -11.984 -16.094 1 90.25 75 GLY B CA 1
ATOM 2298 C C . GLY B 1 75 ? -11.438 -12.406 -15.719 1 90.25 75 GLY B C 1
ATOM 2299 O O . GLY B 1 75 ? -10.531 -12.406 -16.562 1 90.25 75 GLY B O 1
ATOM 2300 N N . LEU B 1 76 ? -11.258 -12.719 -14.484 1 92.94 76 LEU B N 1
ATOM 2301 C CA . LEU B 1 76 ? -9.953 -13.219 -14.062 1 92.94 76 LEU B CA 1
ATOM 2302 C C . LEU B 1 76 ? -9.766 -14.672 -14.492 1 92.94 76 LEU B C 1
ATOM 2304 O O . LEU B 1 76 ? -10.617 -15.516 -14.227 1 92.94 76 LEU B O 1
ATOM 2308 N N . HIS B 1 77 ? -8.68 -14.938 -15.18 1 94.38 77 HIS B N 1
ATOM 2309 C CA . HIS B 1 77 ? -8.422 -16.281 -15.688 1 94.38 77 HIS B CA 1
ATOM 2310 C C . HIS B 1 77 ? -7.543 -17.062 -14.727 1 94.38 77 HIS B C 1
ATOM 2312 O O . HIS B 1 77 ? -7.555 -18.297 -14.734 1 94.38 77 HIS B O 1
ATOM 2318 N N . ALA B 1 78 ? -6.797 -16.359 -13.969 1 95.5 78 ALA B N 1
ATOM 2319 C CA . ALA B 1 78 ? -5.84 -17.016 -13.086 1 95.5 78 ALA B CA 1
ATOM 2320 C C . ALA B 1 78 ? -5.41 -16.094 -11.953 1 95.5 78 ALA B C 1
ATOM 2322 O O . ALA B 1 78 ? -5.672 -14.891 -12 1 95.5 78 ALA B O 1
ATOM 2323 N N . PHE B 1 79 ? -4.891 -16.719 -10.891 1 94.56 79 PHE B N 1
ATOM 2324 C CA . PHE B 1 79 ? -4.191 -15.898 -9.906 1 94.56 79 PHE B CA 1
ATOM 2325 C C . PHE B 1 79 ? -2.879 -16.547 -9.492 1 94.56 79 PHE B C 1
ATOM 2327 O O . PHE B 1 79 ? -2.73 -17.766 -9.586 1 94.56 79 PHE B O 1
ATOM 2334 N N . ILE B 1 80 ? -1.928 -15.703 -9.117 1 97.31 80 ILE B N 1
ATOM 2335 C CA . ILE B 1 80 ? -0.588 -16.109 -8.703 1 97.31 80 ILE B CA 1
ATOM 2336 C C . ILE B 1 80 ? -0.41 -15.852 -7.207 1 97.31 80 ILE B C 1
ATOM 2338 O O . ILE B 1 80 ? -0.788 -14.797 -6.699 1 97.31 80 ILE B O 1
ATOM 2342 N N . ILE B 1 81 ? 0.038 -16.844 -6.512 1 96.12 81 ILE B N 1
ATOM 2343 C CA . ILE B 1 81 ? 0.438 -16.688 -5.117 1 96.12 81 ILE B CA 1
ATOM 2344 C C . ILE B 1 81 ? 1.958 -16.578 -5.027 1 96.12 81 ILE B C 1
ATOM 2346 O O . ILE B 1 81 ? 2.684 -17.484 -5.441 1 96.12 81 ILE B O 1
ATOM 2350 N N . VAL B 1 82 ? 2.373 -15.492 -4.402 1 96.31 82 VAL B N 1
ATOM 2351 C CA . VAL B 1 82 ? 3.799 -15.188 -4.449 1 96.31 82 VAL B CA 1
ATOM 2352 C C . VAL B 1 82 ? 4.422 -15.422 -3.072 1 96.31 82 VAL B C 1
ATOM 2354 O O . VAL B 1 82 ? 3.867 -15.008 -2.055 1 96.31 82 VAL B O 1
ATOM 2357 N N . PHE B 1 83 ? 5.559 -16.172 -3.037 1 95 83 PHE B N 1
ATOM 2358 C CA . PHE B 1 83 ? 6.422 -16.359 -1.878 1 95 83 PHE B CA 1
ATOM 2359 C C . PHE B 1 83 ? 7.859 -15.977 -2.213 1 95 83 PHE B C 1
ATOM 2361 O O . PHE B 1 83 ? 8.219 -15.852 -3.387 1 95 83 PHE B O 1
ATOM 2368 N N . LYS B 1 84 ? 8.648 -15.812 -1.19 1 93.31 84 LYS B N 1
ATOM 2369 C CA . LYS B 1 84 ? 10.086 -15.672 -1.371 1 93.31 84 LYS B CA 1
ATOM 2370 C C . LYS B 1 84 ? 10.805 -17 -1.195 1 93.31 84 LYS B C 1
ATOM 2372 O O . LYS B 1 84 ? 10.375 -17.844 -0.394 1 93.31 84 LYS B O 1
ATOM 2377 N N . VAL B 1 85 ? 11.82 -17.109 -1.926 1 95 85 VAL B N 1
ATOM 2378 C CA . VAL B 1 85 ? 12.727 -18.234 -1.662 1 95 85 VAL B CA 1
ATOM 2379 C C . VAL B 1 85 ? 13.484 -17.984 -0.364 1 95 85 VAL B C 1
ATOM 2381 O O . VAL B 1 85 ? 14.391 -17.141 -0.319 1 95 85 VAL B O 1
ATOM 2384 N N . ARG B 1 86 ? 13.148 -18.703 0.613 1 91.56 86 ARG B N 1
ATOM 2385 C CA . ARG B 1 86 ? 13.789 -18.719 1.924 1 91.56 86 ARG B CA 1
ATOM 2386 C C . ARG B 1 86 ? 13.289 -19.891 2.768 1 91.56 86 ARG B C 1
ATOM 2388 O O . ARG B 1 86 ? 12.305 -20.531 2.414 1 91.56 86 ARG B O 1
ATOM 2395 N N . ARG B 1 87 ? 14.016 -20.109 3.809 1 85.75 87 ARG B N 1
ATOM 2396 C CA . ARG B 1 87 ? 13.523 -21.109 4.738 1 85.75 87 ARG B CA 1
ATOM 2397 C C . ARG B 1 87 ? 12.211 -20.672 5.379 1 85.75 87 ARG B C 1
ATOM 2399 O O . ARG B 1 87 ? 12.117 -19.562 5.918 1 85.75 87 ARG B O 1
ATOM 2406 N N . PHE B 1 88 ? 11.227 -21.484 5.199 1 86.44 88 PHE B N 1
ATOM 2407 C CA . PHE B 1 88 ? 9.93 -21.156 5.758 1 86.44 88 PHE B CA 1
ATOM 2408 C C . PHE B 1 88 ? 9.945 -21.266 7.277 1 86.44 88 PHE B C 1
ATOM 2410 O O . PHE B 1 88 ? 10.344 -22.297 7.824 1 86.44 88 PHE B O 1
ATOM 2417 N N . LYS B 1 89 ? 9.719 -20.156 7.918 1 82.69 89 LYS B N 1
ATOM 2418 C CA . LYS B 1 89 ? 9.531 -20.109 9.367 1 82.69 89 LYS B CA 1
ATOM 2419 C C . LYS B 1 89 ? 8.047 -20.031 9.719 1 82.69 89 LYS B C 1
ATOM 2421 O O . LYS B 1 89 ? 7.188 -20.359 8.906 1 82.69 89 LYS B O 1
ATOM 2426 N N . HIS B 1 90 ? 7.789 -19.656 10.844 1 78.12 90 HIS B N 1
ATOM 2427 C CA . HIS B 1 90 ? 6.43 -19.594 11.375 1 78.12 90 HIS B CA 1
ATOM 2428 C C . HIS B 1 90 ? 5.555 -18.656 10.539 1 78.12 90 HIS B C 1
ATOM 2430 O O . HIS B 1 90 ? 4.402 -18.984 10.25 1 78.12 90 HIS B O 1
ATOM 2436 N N . GLN B 1 91 ? 6.059 -17.656 10.008 1 75.06 91 GLN B N 1
ATOM 2437 C CA . GLN B 1 91 ? 5.266 -16.672 9.281 1 75.06 91 GLN B CA 1
ATOM 2438 C C . GLN B 1 91 ? 4.734 -17.234 7.973 1 75.06 91 GLN B C 1
ATOM 2440 O O . GLN B 1 91 ? 3.539 -17.141 7.684 1 75.06 91 GLN B O 1
ATOM 2445 N N . GLU B 1 92 ? 5.66 -17.906 7.223 1 84.12 92 GLU B N 1
ATOM 2446 C CA . GLU B 1 92 ? 5.234 -18.484 5.949 1 84.12 92 GLU B CA 1
ATOM 2447 C C . GLU B 1 92 ? 4.25 -19.625 6.164 1 84.12 92 GLU B C 1
ATOM 2449 O O . GLU B 1 92 ? 3.324 -19.812 5.371 1 84.12 92 GLU B O 1
ATOM 2454 N N . GLN B 1 93 ? 4.5 -20.328 7.203 1 86.69 93 GLN B N 1
ATOM 2455 C CA . GLN B 1 93 ? 3.576 -21.406 7.52 1 86.69 93 GLN B CA 1
ATOM 2456 C C . GLN B 1 93 ? 2.176 -20.875 7.801 1 86.69 93 GLN B C 1
ATOM 2458 O O . GLN B 1 93 ? 1.185 -21.438 7.328 1 86.69 93 GLN B O 1
ATOM 2463 N N . GLU B 1 94 ? 2.162 -19.844 8.516 1 83.62 94 GLU B N 1
ATOM 2464 C CA . GLU B 1 94 ? 0.878 -19.219 8.828 1 83.62 94 GLU B CA 1
ATOM 2465 C C . GLU B 1 94 ? 0.171 -18.75 7.566 1 83.62 94 GLU B C 1
ATOM 2467 O O . GLU B 1 94 ? -1.055 -18.828 7.465 1 83.62 94 GLU B O 1
ATOM 2472 N N . VAL B 1 95 ? 0.923 -18.25 6.691 1 85.88 95 VAL B N 1
ATOM 2473 C CA . VAL B 1 95 ? 0.351 -17.781 5.434 1 85.88 95 VAL B CA 1
ATOM 2474 C C . VAL B 1 95 ? -0.289 -18.953 4.688 1 85.88 95 VAL B C 1
ATOM 2476 O O . VAL B 1 95 ? -1.426 -18.844 4.219 1 85.88 95 VAL B O 1
ATOM 2479 N N . ILE B 1 96 ? 0.431 -20.016 4.598 1 91.25 96 ILE B N 1
ATOM 2480 C CA . ILE B 1 96 ? -0.081 -21.188 3.889 1 91.25 96 ILE B CA 1
ATOM 2481 C C . ILE B 1 96 ? -1.318 -21.719 4.605 1 91.25 96 ILE B C 1
ATOM 2483 O O . ILE B 1 96 ? -2.293 -22.125 3.961 1 91.25 96 ILE B O 1
ATOM 2487 N N . TYR B 1 97 ? -1.285 -21.656 5.875 1 87.31 97 TYR B N 1
ATOM 2488 C CA . TYR B 1 97 ? -2.455 -22.094 6.637 1 87.31 97 TYR B CA 1
ATOM 2489 C C . TYR B 1 97 ? -3.664 -21.219 6.309 1 87.31 97 TYR B C 1
ATOM 2491 O O . TYR B 1 97 ? -4.766 -21.734 6.094 1 87.31 97 TYR B O 1
ATOM 2499 N N . LYS B 1 98 ? -3.449 -19.969 6.23 1 84.81 98 LYS B N 1
ATOM 2500 C CA . LYS B 1 98 ? -4.531 -19.047 5.895 1 84.81 98 LYS B CA 1
ATOM 2501 C C . LYS B 1 98 ? -5.062 -19.297 4.488 1 84.81 98 LYS B C 1
ATOM 2503 O O . LYS B 1 98 ? -6.273 -19.281 4.266 1 84.81 98 LYS B O 1
ATOM 2508 N N . ILE B 1 99 ? -4.164 -19.531 3.631 1 90.06 99 ILE B N 1
ATOM 2509 C CA . ILE B 1 99 ? -4.551 -19.812 2.254 1 90.06 99 ILE B CA 1
ATOM 2510 C C . ILE B 1 99 ? -5.398 -21.094 2.213 1 90.06 99 ILE B C 1
ATOM 2512 O O . ILE B 1 99 ? -6.48 -21.109 1.621 1 90.06 99 ILE B O 1
ATOM 2516 N N . ASN B 1 100 ? -4.922 -22.062 2.877 1 90 100 ASN B N 1
ATOM 2517 C CA . ASN B 1 100 ? -5.617 -23.344 2.885 1 90 100 ASN B CA 1
ATOM 2518 C C . ASN B 1 100 ? -7.008 -23.234 3.496 1 90 100 ASN B C 1
ATOM 2520 O O . ASN B 1 100 ? -7.938 -23.922 3.072 1 90 100 ASN B O 1
ATOM 2524 N N . ARG B 1 101 ? -7.074 -22.391 4.383 1 86 101 ARG B N 1
ATOM 2525 C CA . ARG B 1 101 ? -8.336 -22.219 5.094 1 86 101 ARG B CA 1
ATOM 2526 C C . ARG B 1 101 ? -9.312 -21.375 4.285 1 86 101 ARG B C 1
ATOM 2528 O O . ARG B 1 101 ? -10.523 -21.641 4.293 1 86 101 ARG B O 1
ATOM 2535 N N . CYS B 1 102 ? -8.828 -20.469 3.551 1 86.44 102 CYS B N 1
ATOM 2536 C CA . CYS B 1 102 ? -9.703 -19.453 2.957 1 86.44 102 CYS B CA 1
ATOM 2537 C C . CYS B 1 102 ? -9.977 -19.766 1.49 1 86.44 102 CYS B C 1
ATOM 2539 O O . CYS B 1 102 ? -10.969 -19.297 0.927 1 86.44 102 CYS B O 1
ATOM 2541 N N . PHE B 1 103 ? -9.125 -20.5 0.875 1 90.44 103 PHE B N 1
ATOM 2542 C CA . PHE B 1 103 ? -9.305 -20.828 -0.536 1 90.44 103 PHE B CA 1
ATOM 2543 C C . PHE B 1 103 ? -9.992 -22.188 -0.699 1 90.44 103 PHE B C 1
ATOM 2545 O O . PHE B 1 103 ? -9.625 -23.156 -0.043 1 90.44 103 PHE B O 1
ATOM 2552 N N . SER B 1 104 ? -10.945 -22.234 -1.583 1 92.88 104 SER B N 1
ATOM 2553 C CA . SER B 1 104 ? -11.609 -23.484 -1.893 1 92.88 104 SER B CA 1
ATOM 2554 C C . SER B 1 104 ? -10.758 -24.359 -2.814 1 92.88 104 SER B C 1
ATOM 2556 O O . SER B 1 104 ? -9.859 -23.844 -3.488 1 92.88 104 SER B O 1
ATOM 2558 N N . GLU B 1 105 ? -11.109 -25.609 -2.854 1 93.19 105 GLU B N 1
ATOM 2559 C CA . GLU B 1 105 ? -10.453 -26.516 -3.789 1 93.19 105 GLU B CA 1
ATOM 2560 C C . GLU B 1 105 ? -10.609 -26.031 -5.227 1 93.19 105 GLU B C 1
ATOM 2562 O O . GLU B 1 105 ? -9.68 -26.156 -6.031 1 93.19 105 GLU B O 1
ATOM 2567 N N . GLU B 1 106 ? -11.758 -25.516 -5.523 1 93.88 106 GLU B N 1
ATOM 2568 C CA . GLU B 1 106 ? -12.023 -25 -6.859 1 93.88 106 GLU B CA 1
ATOM 2569 C C . GLU B 1 106 ? -11.117 -23.812 -7.176 1 93.88 106 GLU B C 1
ATOM 2571 O O . GLU B 1 106 ? -10.664 -23.656 -8.312 1 93.88 106 GLU B O 1
ATOM 2576 N N . ALA B 1 107 ? -10.875 -23 -6.184 1 93.88 107 ALA B N 1
ATOM 2577 C CA . ALA B 1 107 ? -10.023 -21.828 -6.387 1 93.88 107 ALA B CA 1
ATOM 2578 C C . ALA B 1 107 ? -8.609 -22.234 -6.781 1 93.88 107 ALA B C 1
ATOM 2580 O O . ALA B 1 107 ? -7.992 -21.609 -7.648 1 93.88 107 ALA B O 1
ATOM 2581 N N . PHE B 1 108 ? -8.133 -23.297 -6.199 1 96.25 108 PHE B N 1
ATOM 2582 C CA . PHE B 1 108 ? -6.762 -23.734 -6.422 1 96.25 108 PHE B CA 1
ATOM 2583 C C . PHE B 1 108 ? -6.559 -24.172 -7.867 1 96.25 108 PHE B C 1
ATOM 2585 O O . PHE B 1 108 ? -5.434 -24.172 -8.367 1 96.25 108 PHE B O 1
ATOM 2592 N N . LYS B 1 109 ? -7.641 -24.531 -8.523 1 96.12 109 LYS B N 1
ATOM 2593 C CA . LYS B 1 109 ? -7.57 -24.938 -9.922 1 96.12 109 LYS B CA 1
ATOM 2594 C C . LYS B 1 109 ? -7.109 -23.781 -10.812 1 96.12 109 LYS B C 1
ATOM 2596 O O . LYS B 1 109 ? -6.723 -24 -11.961 1 96.12 109 LYS B O 1
ATOM 2601 N N . TYR B 1 110 ? -7.148 -22.609 -10.312 1 96.75 110 TYR B N 1
ATOM 2602 C CA . TYR B 1 110 ? -6.777 -21.422 -11.086 1 96.75 110 TYR B CA 1
ATOM 2603 C C . TYR B 1 110 ? -5.508 -20.781 -10.539 1 96.75 110 TYR B C 1
ATOM 2605 O O . TYR B 1 110 ? -5.145 -19.672 -10.922 1 96.75 110 TYR B O 1
ATOM 2613 N N . ALA B 1 111 ? -4.805 -21.453 -9.641 1 97.06 111 ALA B N 1
ATOM 2614 C CA . ALA B 1 111 ? -3.695 -20.859 -8.898 1 97.06 111 ALA B CA 1
ATOM 2615 C C . ALA B 1 111 ? -2.355 -21.406 -9.383 1 97.06 111 ALA B C 1
ATOM 2617 O O . ALA B 1 111 ? -2.238 -22.594 -9.688 1 97.06 111 ALA B O 1
ATOM 2618 N N . THR B 1 112 ? -1.409 -20.562 -9.445 1 97.75 112 THR B N 1
ATOM 2619 C CA . THR B 1 112 ? -0.004 -20.906 -9.641 1 97.75 112 THR B CA 1
ATOM 2620 C C . THR B 1 112 ? 0.858 -20.281 -8.547 1 97.75 112 THR B C 1
AT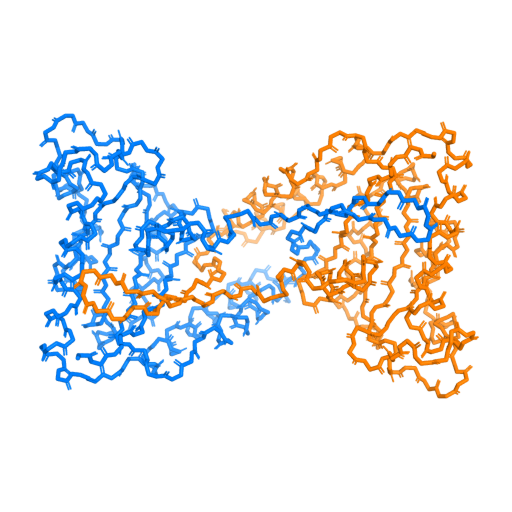OM 2622 O O . THR B 1 112 ? 0.662 -19.125 -8.18 1 97.75 112 THR B O 1
ATOM 2625 N N . VAL B 1 113 ? 1.766 -21.078 -7.969 1 97.94 113 VAL B N 1
ATOM 2626 C CA . VAL B 1 113 ? 2.691 -20.562 -6.969 1 97.94 113 VAL B CA 1
ATOM 2627 C C . VAL B 1 113 ? 3.961 -20.047 -7.648 1 97.94 113 VAL B C 1
ATOM 2629 O O . VAL B 1 113 ? 4.523 -20.734 -8.508 1 97.94 113 VAL B O 1
ATOM 2632 N N . VAL B 1 114 ? 4.348 -18.844 -7.32 1 98.38 114 VAL B N 1
ATOM 2633 C CA . VAL B 1 114 ? 5.59 -18.297 -7.855 1 98.38 114 VAL B CA 1
ATOM 2634 C C . VAL B 1 114 ? 6.488 -17.844 -6.711 1 98.38 114 VAL B C 1
ATOM 2636 O O . VAL B 1 114 ? 6.035 -17.141 -5.805 1 98.38 114 VAL B O 1
ATOM 2639 N N . PHE B 1 115 ? 7.703 -18.266 -6.734 1 97.81 115 PHE B N 1
ATOM 2640 C CA . PHE B 1 115 ? 8.703 -17.812 -5.77 1 97.81 115 PHE B CA 1
ATOM 2641 C C . PHE B 1 115 ? 9.586 -16.719 -6.363 1 97.81 115 PHE B C 1
ATOM 2643 O O . PHE B 1 115 ? 10.031 -16.828 -7.508 1 97.81 115 PHE B O 1
ATOM 2650 N N . THR B 1 116 ? 9.703 -15.688 -5.637 1 96.62 116 THR B N 1
ATOM 2651 C CA . THR B 1 116 ? 10.664 -14.648 -6.008 1 96.62 116 THR B CA 1
ATOM 2652 C C . THR B 1 116 ? 11.984 -14.859 -5.277 1 96.62 116 THR B C 1
ATOM 2654 O O . THR B 1 116 ? 12.125 -15.789 -4.48 1 96.62 116 THR B O 1
ATOM 2657 N N . HIS B 1 117 ? 13.031 -14.102 -5.629 1 96 117 HIS B N 1
ATOM 2658 C CA . HIS B 1 117 ? 14.367 -14.195 -5.051 1 96 117 HIS B CA 1
ATOM 2659 C C . HIS B 1 117 ? 15.039 -15.516 -5.406 1 96 117 HIS B C 1
ATOM 2661 O O . HIS B 1 117 ? 15.633 -16.172 -4.547 1 96 117 HIS B O 1
ATOM 2667 N N . GLY B 1 118 ? 14.93 -15.914 -6.586 1 94.88 118 GLY B N 1
ATOM 2668 C CA . GLY B 1 118 ? 15.523 -17.141 -7.074 1 94.88 118 GLY B CA 1
ATOM 2669 C C . GLY B 1 118 ? 17.031 -17.172 -6.949 1 94.88 118 GLY B C 1
ATOM 2670 O O . GLY B 1 118 ? 17.641 -18.25 -6.992 1 94.88 118 GLY B O 1
ATOM 2671 N N . GLY B 1 119 ? 17.641 -16.062 -6.785 1 92 119 GLY B N 1
ATOM 2672 C CA . GLY B 1 119 ? 19.078 -15.977 -6.598 1 92 119 GLY B CA 1
ATOM 2673 C C . GLY B 1 119 ? 19.578 -16.719 -5.367 1 92 119 GLY B C 1
ATOM 2674 O O . GLY B 1 119 ? 20.766 -17 -5.238 1 92 119 GLY B O 1
ATOM 2675 N N . LYS B 1 120 ? 18.703 -17.031 -4.441 1 93.31 120 LYS B N 1
ATOM 2676 C CA . LYS B 1 120 ? 19.047 -17.75 -3.211 1 93.31 120 LYS B CA 1
ATOM 2677 C C . LYS B 1 120 ? 19.219 -19.234 -3.463 1 93.31 120 LYS B C 1
ATOM 2679 O O . LYS B 1 120 ? 19.734 -19.953 -2.609 1 93.31 120 LYS B O 1
ATOM 2684 N N . LEU B 1 121 ? 18.766 -19.656 -4.602 1 93.81 121 LEU B N 1
ATOM 2685 C CA . LEU B 1 121 ? 18.953 -21.062 -4.957 1 93.81 121 LEU B CA 1
ATOM 2686 C C . LEU B 1 121 ? 20.422 -21.359 -5.242 1 93.81 121 LEU B C 1
ATOM 2688 O O . LEU B 1 121 ? 21.109 -20.547 -5.867 1 93.81 121 LEU B O 1
ATOM 2692 N N . GLU B 1 122 ? 20.891 -22.406 -4.758 1 92.19 122 GLU B N 1
ATOM 2693 C CA . GLU B 1 122 ? 22.25 -22.828 -5.062 1 92.19 122 GLU B CA 1
ATOM 2694 C C . GLU B 1 122 ? 22.391 -23.188 -6.535 1 92.19 122 GLU B C 1
ATOM 2696 O O . GLU B 1 122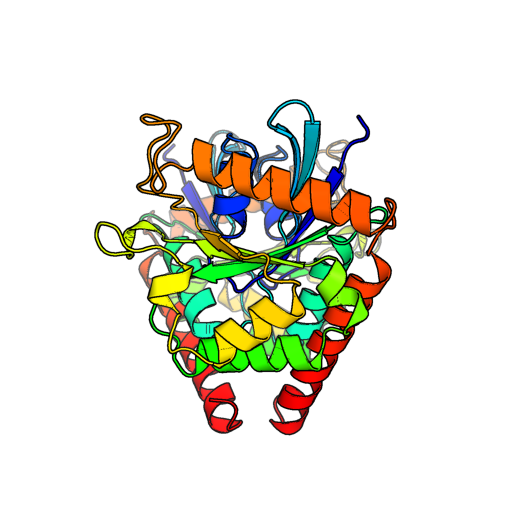 ? 21.406 -23.422 -7.23 1 92.19 122 GLU B O 1
ATOM 2701 N N . GLU B 1 123 ? 23.641 -23.25 -6.906 1 89.19 123 GLU B N 1
ATOM 2702 C CA . GLU B 1 123 ? 23.906 -23.609 -8.297 1 89.19 123 GLU B CA 1
ATOM 2703 C C . GLU B 1 123 ? 23.328 -24.969 -8.633 1 89.19 123 GLU B C 1
ATOM 2705 O O . GLU B 1 123 ? 23.516 -25.938 -7.895 1 89.19 123 GLU B O 1
ATOM 2710 N N . GLY B 1 124 ? 22.562 -25.016 -9.758 1 90.06 124 GLY B N 1
ATOM 2711 C CA . GLY B 1 124 ? 21.984 -26.266 -10.219 1 90.06 124 GLY B CA 1
ATOM 2712 C C . GLY B 1 124 ? 20.719 -26.641 -9.469 1 90.06 124 GLY B C 1
ATOM 2713 O O . GLY B 1 124 ? 20.016 -27.578 -9.859 1 90.06 124 GLY B O 1
ATOM 2714 N N . GLN B 1 125 ? 20.469 -25.922 -8.461 1 94.44 125 GLN B N 1
ATOM 2715 C CA . GLN B 1 125 ? 19.297 -26.234 -7.641 1 94.44 125 GLN B CA 1
ATOM 2716 C C . GLN B 1 125 ? 18.031 -25.625 -8.234 1 94.44 125 GLN B C 1
ATOM 2718 O O . GLN B 1 125 ? 18.031 -24.453 -8.648 1 94.44 125 GLN B O 1
ATOM 2723 N N . THR B 1 126 ? 17.016 -26.469 -8.344 1 95.19 126 THR B N 1
ATOM 2724 C CA . THR B 1 126 ? 15.719 -25.969 -8.781 1 95.19 126 THR B CA 1
ATOM 2725 C C . THR B 1 126 ? 14.844 -25.609 -7.578 1 95.19 126 THR B C 1
ATOM 2727 O O . THR B 1 126 ? 15.18 -25.938 -6.441 1 95.19 126 THR B O 1
ATOM 2730 N N . ILE B 1 127 ? 13.742 -24.906 -7.836 1 95.81 127 ILE B N 1
ATOM 2731 C CA . ILE B 1 127 ? 12.836 -24.516 -6.762 1 95.81 127 ILE B CA 1
ATOM 2732 C C . ILE B 1 127 ? 12.203 -25.766 -6.141 1 95.81 127 ILE B C 1
ATOM 2734 O O . ILE B 1 127 ? 11.977 -25.812 -4.926 1 95.81 127 ILE B O 1
ATOM 2738 N N . GLU B 1 128 ? 11.922 -26.797 -6.949 1 94.19 128 GLU B N 1
ATOM 2739 C CA . GLU B 1 128 ? 11.383 -28.047 -6.453 1 94.19 128 GLU B CA 1
ATOM 2740 C C . GLU B 1 128 ? 12.352 -28.734 -5.496 1 94.19 128 GLU B C 1
ATOM 2742 O O . GLU B 1 128 ? 11.945 -29.266 -4.465 1 94.19 128 GLU B O 1
ATOM 2747 N N . GLN B 1 129 ? 13.609 -28.641 -5.875 1 94.31 129 GLN B N 1
ATOM 2748 C CA . GLN B 1 129 ? 14.633 -29.234 -5.02 1 94.31 129 GLN B CA 1
ATOM 2749 C C . GLN B 1 129 ? 14.781 -28.469 -3.717 1 94.31 129 GLN B C 1
ATOM 2751 O O . GLN B 1 129 ? 15.008 -29.047 -2.656 1 94.31 129 GLN B O 1
ATOM 2756 N N . TYR B 1 130 ? 14.75 -27.156 -3.801 1 94.62 130 TYR B N 1
ATOM 2757 C CA . TYR B 1 130 ? 14.906 -26.297 -2.629 1 94.62 130 TYR B CA 1
ATOM 2758 C C . TYR B 1 130 ? 13.859 -26.641 -1.568 1 94.62 130 TYR B C 1
ATOM 2760 O O . TYR B 1 130 ? 14.172 -26.688 -0.377 1 94.62 130 TYR B O 1
ATOM 2768 N N . PHE B 1 131 ? 12.609 -26.906 -1.993 1 93.81 131 PHE B N 1
ATOM 2769 C CA . PHE B 1 131 ? 11.516 -27.125 -1.05 1 93.81 131 PHE B CA 1
ATOM 2770 C C . PHE B 1 131 ? 11.156 -28.594 -0.981 1 93.81 131 PHE B C 1
ATOM 2772 O O . PHE B 1 131 ? 10.047 -28.953 -0.571 1 93.81 131 PHE B O 1
ATOM 2779 N N . HIS B 1 132 ? 12.008 -29.469 -1.378 1 90.38 132 HIS B N 1
ATOM 2780 C CA . HIS B 1 132 ? 11.719 -30.891 -1.461 1 90.38 132 HIS B CA 1
ATOM 2781 C C . HIS B 1 132 ? 11.32 -31.453 -0.1 1 90.38 132 HIS B C 1
ATOM 2783 O O . HIS B 1 132 ? 10.484 -32.344 -0.015 1 90.38 132 HIS B O 1
ATOM 2789 N N . ASN B 1 133 ? 11.828 -30.922 0.999 1 90.31 133 ASN B N 1
ATOM 2790 C CA . ASN B 1 133 ? 11.547 -31.438 2.33 1 90.31 133 ASN B CA 1
ATOM 2791 C C . ASN B 1 133 ? 10.531 -30.578 3.072 1 90.31 133 ASN B C 1
ATOM 2793 O O . ASN B 1 133 ? 10.344 -30.734 4.281 1 90.31 133 ASN B O 1
ATOM 2797 N N . ASN B 1 134 ? 9.961 -29.719 2.371 1 92.69 134 ASN B N 1
ATOM 2798 C CA . ASN B 1 134 ? 8.953 -28.859 2.98 1 92.69 134 ASN B CA 1
ATOM 2799 C C . ASN B 1 134 ? 7.539 -29.344 2.648 1 92.69 134 ASN B C 1
ATOM 2801 O O . ASN B 1 134 ? 7.035 -29.078 1.553 1 92.69 134 ASN B O 1
ATOM 2805 N N . GLN B 1 135 ? 6.91 -29.922 3.584 1 92.38 135 GLN B N 1
ATOM 2806 C CA . GLN B 1 135 ? 5.613 -30.562 3.363 1 92.38 135 GLN B CA 1
ATOM 2807 C C . GLN B 1 135 ? 4.539 -29.516 3.061 1 92.38 135 GLN B C 1
ATOM 2809 O O . GLN B 1 135 ? 3.648 -29.766 2.244 1 92.38 135 GLN B O 1
ATOM 2814 N N . LEU B 1 136 ? 4.668 -28.422 3.676 1 92.5 136 LEU B N 1
ATOM 2815 C CA . LEU B 1 136 ? 3.674 -27.375 3.486 1 92.5 136 LEU B CA 1
ATOM 2816 C C . LEU B 1 136 ? 3.693 -26.859 2.051 1 92.5 136 LEU B C 1
ATOM 2818 O O . LEU B 1 136 ? 2.643 -26.719 1.423 1 92.5 136 LEU B O 1
ATOM 2822 N N . VAL B 1 137 ? 4.859 -26.609 1.596 1 93.88 137 VAL B N 1
ATOM 2823 C CA . VAL B 1 137 ? 5.016 -26.125 0.229 1 93.88 137 VAL B CA 1
ATOM 2824 C C . VAL B 1 137 ? 4.57 -27.203 -0.757 1 93.88 137 VAL B C 1
ATOM 2826 O O . VAL B 1 137 ? 3.873 -26.922 -1.732 1 93.88 137 VAL B O 1
ATOM 2829 N N . SER B 1 138 ? 4.945 -28.422 -0.448 1 94.44 138 SER B N 1
ATOM 2830 C CA . SER B 1 138 ? 4.57 -29.547 -1.304 1 94.44 138 SER B CA 1
ATOM 2831 C C . SER B 1 138 ? 3.055 -29.703 -1.371 1 94.44 138 SER B C 1
ATOM 2833 O O . SER B 1 138 ? 2.498 -29.922 -2.447 1 94.44 138 SER B O 1
ATOM 2835 N N . ASP B 1 139 ? 2.439 -29.609 -0.264 1 94.81 139 ASP B N 1
ATOM 2836 C CA . ASP B 1 139 ? 0.986 -29.734 -0.206 1 94.81 139 ASP B CA 1
ATOM 2837 C C . ASP B 1 139 ? 0.303 -28.625 -0.992 1 94.81 139 ASP B C 1
ATOM 2839 O O . ASP B 1 139 ? -0.655 -28.875 -1.728 1 94.81 139 ASP B O 1
ATOM 2843 N N . LEU B 1 140 ? 0.764 -27.406 -0.811 1 95.31 140 LEU B N 1
ATOM 2844 C CA . LEU B 1 140 ? 0.199 -26.281 -1.529 1 95.31 140 LEU B CA 1
ATOM 2845 C C . LEU B 1 140 ? 0.376 -26.438 -3.035 1 95.31 140 LEU B C 1
ATOM 2847 O O . LEU B 1 140 ? -0.557 -26.203 -3.805 1 95.31 140 LEU B O 1
ATOM 2851 N N . LYS B 1 141 ? 1.544 -26.891 -3.387 1 95.69 141 LYS B N 1
ATOM 2852 C CA . LYS B 1 141 ? 1.834 -27.141 -4.797 1 95.69 141 LYS B CA 1
ATOM 2853 C C . LYS B 1 141 ? 0.873 -28.172 -5.379 1 95.69 141 LYS B C 1
ATOM 2855 O O . LYS B 1 141 ? 0.355 -27.984 -6.484 1 95.69 141 LYS B O 1
ATOM 2860 N N . LYS B 1 142 ? 0.678 -29.188 -4.676 1 95.81 142 LYS B N 1
ATOM 2861 C CA . LYS B 1 142 ? -0.232 -30.234 -5.129 1 95.81 142 LYS B CA 1
ATOM 2862 C C . LYS B 1 142 ? -1.647 -29.688 -5.309 1 95.81 142 LYS B C 1
ATOM 2864 O O . LYS B 1 142 ? -2.314 -30 -6.297 1 95.81 142 LYS B O 1
ATOM 2869 N N . LYS B 1 143 ? -2.084 -28.938 -4.379 1 95.94 143 LYS B N 1
ATOM 2870 C CA . LYS B 1 143 ? -3.414 -28.328 -4.461 1 95.94 143 LYS B CA 1
ATOM 2871 C C . LYS B 1 143 ? -3.549 -27.453 -5.703 1 95.94 143 LYS B C 1
ATOM 2873 O O . LYS B 1 143 ? -4.625 -27.375 -6.301 1 95.94 143 LYS B O 1
ATOM 2878 N N . CYS B 1 144 ? -2.438 -26.844 -6.102 1 97.12 144 CYS B N 1
ATOM 2879 C CA . CYS B 1 144 ? -2.441 -25.953 -7.258 1 97.12 144 CYS B CA 1
ATOM 2880 C C . CYS B 1 144 ? -2.184 -26.734 -8.547 1 97.12 144 CYS B C 1
ATOM 2882 O O . CYS B 1 144 ? -1.914 -26.141 -9.586 1 97.12 144 CYS B O 1
ATOM 2884 N N . GLY B 1 145 ? -2.176 -28.047 -8.477 1 95.5 145 GLY B N 1
ATOM 2885 C CA . GLY B 1 145 ? -1.974 -28.875 -9.656 1 95.5 145 GLY B CA 1
ATOM 2886 C C . GLY B 1 145 ? -0.515 -29 -10.055 1 95.5 145 GLY B C 1
ATOM 2887 O O . GLY B 1 145 ? -0.202 -29.219 -11.227 1 95.5 145 GLY B O 1
ATOM 2888 N N . GLY B 1 146 ? 0.365 -28.75 -9.133 1 96.12 146 GLY B N 1
ATOM 2889 C CA . GLY B 1 146 ? 1.792 -28.859 -9.391 1 96.12 146 GLY B CA 1
ATOM 2890 C C . GLY B 1 146 ? 2.389 -27.609 -10.023 1 96.12 146 GLY B C 1
ATOM 2891 O O . GLY B 1 146 ? 3.572 -27.594 -10.367 1 96.12 146 GLY B O 1
ATOM 2892 N N . ARG B 1 147 ? 1.665 -26.609 -10.18 1 97.44 147 ARG B N 1
ATOM 2893 C CA . ARG B 1 147 ? 2.1 -25.375 -10.852 1 97.44 147 ARG B CA 1
ATOM 2894 C C . ARG B 1 147 ? 2.955 -24.531 -9.922 1 97.44 147 ARG B C 1
ATOM 2896 O O . ARG B 1 147 ? 2.436 -23.875 -9.016 1 97.44 147 ARG B O 1
ATOM 2903 N N . CYS B 1 148 ? 4.223 -24.484 -10.133 1 97.69 148 CYS B N 1
ATOM 2904 C CA . CYS B 1 148 ? 5.188 -23.781 -9.289 1 97.69 148 CYS B CA 1
ATOM 2905 C C . CYS B 1 148 ? 6.355 -23.266 -10.117 1 97.69 148 CYS B C 1
ATOM 2907 O O . CYS B 1 148 ? 6.934 -24 -10.914 1 97.69 148 CYS B O 1
ATOM 2909 N N . HIS B 1 149 ? 6.652 -22.016 -9.961 1 97.75 149 HIS B N 1
ATOM 2910 C CA . HIS B 1 149 ? 7.711 -21.359 -10.727 1 97.75 149 HIS B CA 1
ATOM 2911 C C . HIS B 1 149 ? 8.562 -20.453 -9.836 1 97.75 149 HIS B C 1
ATOM 2913 O O . HIS B 1 149 ? 8.234 -20.25 -8.664 1 97.75 149 HIS B O 1
ATOM 2919 N N . VAL B 1 150 ? 9.688 -20 -10.406 1 97.56 150 VAL B N 1
ATOM 2920 C CA . VAL B 1 150 ? 10.602 -19.141 -9.656 1 97.56 150 VAL B CA 1
ATOM 2921 C C . VAL B 1 150 ? 11.164 -18.062 -10.578 1 97.56 150 VAL B C 1
ATOM 2923 O O . VAL B 1 150 ? 11.336 -18.281 -11.781 1 97.56 150 VAL B O 1
ATOM 2926 N N . VAL B 1 151 ? 11.328 -16.875 -10.055 1 96.25 151 VAL B N 1
ATOM 2927 C CA . VAL B 1 151 ? 12 -15.789 -10.75 1 96.25 151 VAL B CA 1
ATOM 2928 C C . VAL B 1 151 ? 12.977 -15.094 -9.805 1 96.25 151 VAL B C 1
ATOM 2930 O O . VAL B 1 151 ? 12.977 -15.367 -8.602 1 96.25 151 VAL B O 1
ATOM 2933 N N . ASP B 1 152 ? 13.844 -14.359 -10.305 1 94.06 152 ASP B N 1
ATOM 2934 C CA . ASP B 1 152 ? 14.664 -13.422 -9.555 1 94.06 152 ASP B CA 1
ATOM 2935 C C . ASP B 1 152 ? 14.586 -12.016 -10.148 1 94.06 152 ASP B C 1
ATOM 2937 O O . ASP B 1 152 ? 15.242 -11.719 -11.141 1 94.06 152 ASP B O 1
ATOM 2941 N N . ASN B 1 153 ? 13.852 -11.203 -9.453 1 86.69 153 ASN B N 1
ATOM 2942 C CA . ASN B 1 153 ? 13.516 -9.883 -9.969 1 86.69 153 ASN B CA 1
ATOM 2943 C C . ASN B 1 153 ? 14.727 -8.953 -9.969 1 86.69 153 ASN B C 1
ATOM 2945 O O . ASN B 1 153 ? 14.688 -7.871 -10.555 1 86.69 153 ASN B O 1
ATOM 2949 N N . LYS B 1 154 ? 15.766 -9.391 -9.336 1 81.44 154 LYS B N 1
ATOM 2950 C CA . LYS B 1 154 ? 16.906 -8.5 -9.172 1 81.44 154 LYS B CA 1
ATOM 2951 C C . LYS B 1 154 ? 18.109 -9.008 -9.961 1 81.44 154 LYS B C 1
ATOM 2953 O O . LYS B 1 154 ? 18.766 -8.234 -10.68 1 81.44 154 LYS B O 1
ATOM 2958 N N . TYR B 1 155 ? 18.375 -10.312 -9.977 1 79.44 155 TYR B N 1
ATOM 2959 C CA . TYR B 1 155 ? 19.703 -10.773 -10.391 1 79.44 155 TYR B CA 1
ATOM 2960 C C . TYR B 1 155 ? 19.625 -11.531 -11.711 1 79.44 155 TYR B C 1
ATOM 2962 O O . TYR B 1 155 ? 20.625 -11.625 -12.438 1 79.44 155 TYR B O 1
ATOM 2970 N N . TRP B 1 156 ? 18.531 -12.148 -11.938 1 80.75 156 TRP B N 1
ATOM 2971 C CA . TRP B 1 156 ? 18.453 -12.938 -13.164 1 80.75 156 TRP B CA 1
ATOM 2972 C C . TRP B 1 156 ? 18.234 -12.047 -14.375 1 80.75 156 TRP B C 1
ATOM 2974 O O . TRP B 1 156 ? 17.281 -11.266 -14.422 1 80.75 156 TRP B O 1
ATOM 2984 N N . LYS B 1 157 ? 19.375 -11.969 -15.234 1 70.88 157 LYS B N 1
ATOM 2985 C CA . LYS B 1 157 ? 19.375 -11.172 -16.453 1 70.88 157 LYS B CA 1
ATOM 2986 C C . LYS B 1 157 ? 18.906 -11.992 -17.656 1 70.88 157 LYS B C 1
ATOM 2988 O O . LYS B 1 157 ? 18.906 -13.227 -17.594 1 70.88 157 LYS B O 1
ATOM 2993 N N . ASN B 1 158 ? 18.234 -11.406 -18.609 1 66.5 158 ASN B N 1
ATOM 2994 C CA . ASN B 1 158 ? 17.688 -12.055 -19.812 1 66.5 158 ASN B CA 1
ATOM 2995 C C . ASN B 1 158 ? 18.812 -12.469 -20.766 1 66.5 158 ASN B C 1
ATOM 2997 O O . ASN B 1 158 ? 18.562 -12.656 -21.969 1 66.5 158 ASN B O 1
ATOM 3001 N N . ASN B 1 159 ? 20.047 -12.672 -20.234 1 60.75 159 ASN B N 1
ATOM 3002 C CA . ASN B 1 159 ? 21.125 -12.891 -21.188 1 60.75 159 ASN B CA 1
ATOM 3003 C C . ASN B 1 159 ? 21.156 -14.328 -21.688 1 60.75 159 ASN B C 1
ATOM 3005 O O . ASN B 1 159 ? 21.531 -14.586 -22.828 1 60.75 159 ASN B O 1
ATOM 3009 N N . GLN B 1 160 ? 20.906 -15.344 -20.812 1 64.94 160 GLN B N 1
ATOM 3010 C CA . GLN B 1 160 ? 20.875 -16.656 -21.438 1 64.94 160 GLN B CA 1
ATOM 3011 C C . GLN B 1 160 ? 19.469 -17.25 -21.391 1 64.94 160 GLN B C 1
ATOM 3013 O O . GLN B 1 160 ? 19.047 -17.766 -20.344 1 64.94 160 GLN B O 1
ATOM 3018 N N . PRO B 1 161 ? 18.703 -17.234 -22.469 1 64.75 161 PRO B N 1
ATOM 3019 C CA . PRO B 1 161 ? 17.25 -17.484 -22.578 1 64.75 161 PRO B CA 1
ATOM 3020 C C . PRO B 1 161 ? 16.875 -18.891 -22.125 1 64.75 161 PRO B C 1
ATOM 3022 O O . PRO B 1 161 ? 15.773 -19.094 -21.609 1 64.75 161 PRO B O 1
ATOM 3025 N N . ASP B 1 162 ? 17.812 -19.922 -22.25 1 69.44 162 ASP B N 1
ATOM 3026 C CA . ASP B 1 162 ? 17.422 -21.281 -21.938 1 69.44 162 ASP B CA 1
ATOM 3027 C C . ASP B 1 162 ? 17.938 -21.703 -20.562 1 69.44 162 ASP B C 1
ATOM 3029 O O . ASP B 1 162 ? 17.844 -22.875 -20.172 1 69.44 162 ASP B O 1
ATOM 3033 N N . ASP B 1 163 ? 18.328 -20.766 -19.781 1 83 163 ASP B N 1
ATOM 3034 C CA . ASP B 1 163 ? 18.875 -20.984 -18.453 1 83 163 ASP B CA 1
ATOM 3035 C C . ASP B 1 163 ? 17.781 -20.906 -17.391 1 83 163 ASP B C 1
ATOM 3037 O O . ASP B 1 163 ? 16.938 -20.016 -17.438 1 83 163 ASP B O 1
ATOM 3041 N N . TYR B 1 164 ? 17.828 -22.031 -16.594 1 90.88 164 TYR B N 1
ATOM 3042 C CA . TYR B 1 164 ? 16.922 -22.062 -15.453 1 90.88 164 TYR B CA 1
ATOM 3043 C C . TYR B 1 164 ? 16.984 -20.75 -14.68 1 90.88 164 TYR B C 1
ATOM 3045 O O . TYR B 1 164 ? 15.969 -20.281 -14.148 1 90.88 164 TYR B O 1
ATOM 3053 N N . ARG B 1 165 ? 18.141 -20.125 -14.727 1 91.94 165 ARG B N 1
ATOM 3054 C CA . ARG B 1 165 ? 18.344 -18.875 -13.992 1 91.94 165 ARG B CA 1
ATOM 3055 C C . ARG B 1 165 ? 18.219 -17.672 -14.906 1 91.94 165 ARG B C 1
ATOM 3057 O O . ARG B 1 165 ? 19.078 -16.781 -14.906 1 91.94 165 ARG B O 1
ATOM 3064 N N . SER B 1 166 ? 17.266 -17.672 -15.695 1 92.19 166 SER B N 1
ATOM 3065 C CA . SER B 1 166 ? 16.875 -16.594 -16.594 1 92.19 166 SER B CA 1
ATOM 3066 C C . SER B 1 166 ? 15.391 -16.25 -16.438 1 92.19 166 SER B C 1
ATOM 3068 O O . SER B 1 166 ? 14.523 -17.109 -16.578 1 92.19 166 SER B O 1
ATOM 3070 N N . ASN B 1 167 ? 15.078 -14.992 -16.203 1 92.94 167 ASN B N 1
ATOM 3071 C CA . ASN B 1 167 ? 13.68 -14.586 -16.078 1 92.94 167 ASN B CA 1
ATOM 3072 C C . ASN B 1 167 ? 12.914 -14.766 -17.375 1 92.94 167 ASN B C 1
ATOM 3074 O O . ASN B 1 167 ? 11.727 -15.07 -17.375 1 92.94 167 ASN B O 1
ATOM 3078 N N . HIS B 1 168 ? 13.602 -14.617 -18.484 1 89.44 168 HIS B N 1
ATOM 3079 C CA . HIS B 1 168 ? 12.969 -14.852 -19.781 1 89.44 168 HIS B CA 1
ATOM 3080 C C . HIS B 1 168 ? 12.477 -16.297 -19.891 1 89.44 168 HIS B C 1
ATOM 3082 O O . HIS B 1 168 ? 11.336 -16.531 -20.297 1 89.44 168 HIS B O 1
ATOM 3088 N N . PHE B 1 169 ? 13.352 -17.25 -19.609 1 92.56 169 PHE B N 1
ATOM 3089 C CA . PHE B 1 169 ? 13 -18.656 -19.625 1 92.56 169 PHE B CA 1
ATOM 3090 C C . PHE B 1 169 ? 11.883 -18.953 -18.641 1 92.56 169 PHE B C 1
ATOM 3092 O O . PHE B 1 169 ? 10.898 -19.625 -18.984 1 92.56 169 PHE B O 1
ATOM 3099 N N . GLN B 1 170 ? 12 -18.422 -17.391 1 94.69 170 GLN B N 1
ATOM 3100 C CA . GLN B 1 170 ? 11.055 -18.703 -16.312 1 94.69 170 GLN B CA 1
ATOM 3101 C C . GLN B 1 170 ? 9.68 -18.125 -16.625 1 94.69 170 GLN B C 1
ATOM 3103 O O . GLN B 1 170 ? 8.656 -18.75 -16.359 1 94.69 170 GLN B O 1
ATOM 3108 N N . VAL B 1 171 ? 9.633 -16.922 -17.188 1 94.44 171 VAL B N 1
ATOM 3109 C CA . VAL B 1 171 ? 8.367 -16.281 -17.531 1 94.44 171 VAL B CA 1
ATOM 3110 C C . VAL B 1 171 ? 7.688 -17.062 -18.656 1 94.44 171 VAL B C 1
ATOM 3112 O O . VAL B 1 171 ? 6.469 -17.25 -18.656 1 94.44 171 VAL B O 1
ATOM 3115 N N . LYS B 1 172 ? 8.492 -17.469 -19.641 1 92.5 172 LYS B N 1
ATOM 3116 C CA . LYS B 1 172 ? 7.938 -18.297 -20.719 1 92.5 172 LYS B CA 1
ATOM 3117 C C . LYS B 1 172 ? 7.301 -19.562 -20.156 1 92.5 172 LYS B C 1
ATOM 3119 O O . LYS B 1 172 ? 6.195 -19.938 -20.562 1 92.5 172 LYS B O 1
ATOM 3124 N N . GLN B 1 173 ? 8.023 -20.25 -19.203 1 95.06 173 GLN B N 1
ATOM 3125 C CA . GLN B 1 173 ? 7.492 -21.453 -18.578 1 95.06 173 GLN B CA 1
ATOM 3126 C C . GLN B 1 173 ? 6.227 -21.141 -17.781 1 95.06 173 GLN B C 1
ATOM 3128 O O . GLN B 1 173 ? 5.266 -21.922 -17.812 1 95.06 173 GLN B O 1
ATOM 3133 N N . LEU B 1 174 ? 6.246 -20.062 -17.078 1 96.56 174 LEU B N 1
ATOM 3134 C CA . LEU B 1 174 ? 5.086 -19.641 -16.297 1 96.56 174 LEU B CA 1
ATOM 3135 C C . LEU B 1 174 ? 3.877 -19.422 -17.203 1 96.56 174 LEU B C 1
ATOM 3137 O O . LEU B 1 174 ? 2.777 -19.891 -16.906 1 96.56 174 LEU B O 1
ATOM 3141 N N . MET B 1 175 ? 4.07 -18.75 -18.312 1 95.44 175 MET B N 1
ATOM 3142 C CA . MET B 1 175 ? 2.979 -18.453 -19.234 1 95.44 175 MET B CA 1
ATOM 3143 C C . MET B 1 175 ? 2.436 -19.734 -19.859 1 95.44 175 MET B C 1
ATOM 3145 O O . MET B 1 175 ? 1.228 -19.859 -20.078 1 95.44 175 MET B O 1
ATOM 3149 N N . LYS B 1 176 ? 3.311 -20.641 -20.219 1 95.56 176 LYS B N 1
ATOM 3150 C CA . LYS B 1 176 ? 2.867 -21.938 -20.719 1 95.56 176 LYS B CA 1
ATOM 3151 C C . LYS B 1 176 ? 1.972 -22.641 -19.703 1 95.56 176 LYS B C 1
ATOM 3153 O O . LYS B 1 176 ? 0.926 -23.188 -20.062 1 95.56 176 LYS B O 1
ATOM 3158 N N . THR B 1 177 ? 2.445 -22.609 -18.484 1 96.81 177 THR B N 1
ATOM 3159 C CA . THR B 1 177 ? 1.684 -23.219 -17.406 1 96.81 177 THR B CA 1
ATOM 3160 C C . THR B 1 177 ? 0.302 -22.578 -17.281 1 96.81 177 THR B C 1
ATOM 3162 O O . THR B 1 177 ? -0.707 -23.281 -17.203 1 96.81 177 THR B O 1
ATOM 3165 N N . ILE B 1 178 ? 0.202 -21.266 -17.297 1 96.12 178 ILE B N 1
ATOM 3166 C CA . ILE B 1 178 ? -1.05 -20.531 -17.125 1 96.12 178 ILE B CA 1
ATOM 3167 C C . ILE B 1 178 ? -1.956 -20.781 -18.344 1 96.12 178 ILE B C 1
ATOM 3169 O O . ILE B 1 178 ? -3.158 -21 -18.172 1 96.12 178 ILE B O 1
ATOM 3173 N N . ASN B 1 179 ? -1.393 -20.812 -19.547 1 94.12 179 ASN B N 1
ATOM 3174 C CA . ASN B 1 179 ? -2.182 -21.094 -20.75 1 94.12 179 ASN B CA 1
ATOM 3175 C C . ASN B 1 179 ? -2.777 -22.5 -20.703 1 94.12 179 ASN B C 1
ATOM 3177 O O . ASN B 1 179 ? -3.938 -22.688 -21.062 1 94.12 179 ASN B O 1
ATOM 3181 N N . HIS B 1 180 ? -1.959 -23.391 -20.297 1 96.56 180 HIS B N 1
ATOM 3182 C CA . HIS B 1 180 ? -2.457 -24.75 -20.156 1 96.56 180 HIS B CA 1
ATOM 3183 C C . HIS B 1 180 ? -3.588 -24.828 -19.141 1 96.56 180 HIS B C 1
ATOM 3185 O O . HIS B 1 180 ? -4.602 -25.5 -19.375 1 96.56 180 HIS B O 1
ATOM 3191 N N . MET B 1 181 ? -3.35 -24.188 -18.047 1 96.38 181 MET B N 1
ATOM 3192 C CA . MET B 1 181 ? -4.367 -24.141 -17 1 96.38 181 MET B CA 1
ATOM 3193 C C . MET B 1 181 ? -5.672 -23.562 -17.531 1 96.38 181 MET B C 1
ATOM 3195 O O . MET B 1 181 ? -6.75 -24.094 -17.25 1 96.38 181 MET B O 1
ATOM 3199 N N . ILE B 1 182 ? -5.602 -22.5 -18.266 1 94.25 182 ILE B N 1
ATOM 3200 C CA . ILE B 1 182 ? -6.781 -21.859 -18.828 1 94.25 182 ILE B CA 1
ATOM 3201 C C . ILE B 1 182 ? -7.488 -22.812 -19.781 1 94.25 182 ILE B C 1
ATOM 3203 O O . ILE B 1 182 ? -8.719 -22.906 -19.797 1 94.25 182 ILE B O 1
ATOM 3207 N N . LYS B 1 183 ? -6.723 -23.547 -20.562 1 94.81 183 LYS B N 1
ATOM 3208 C CA . LYS B 1 183 ? -7.285 -24.516 -21.5 1 94.81 183 LYS B CA 1
ATOM 3209 C C . LYS B 1 183 ? -7.996 -25.641 -20.75 1 94.81 183 LYS B C 1
ATOM 3211 O O . LYS B 1 183 ? -9.117 -26.016 -21.094 1 94.81 183 LYS B O 1
ATOM 3216 N N . VAL B 1 184 ? -7.32 -26.156 -19.75 1 95.56 184 VAL B N 1
ATOM 3217 C CA . VAL B 1 184 ? -7.879 -27.234 -18.969 1 95.56 184 VAL B CA 1
ATOM 3218 C C . VAL B 1 184 ? -9.18 -26.797 -18.312 1 95.56 184 VAL B C 1
ATOM 3220 O O . VAL B 1 184 ? -10.133 -27.562 -18.203 1 95.56 184 VAL B O 1
ATOM 3223 N N . ASN B 1 185 ? -9.195 -25.5 -17.906 1 94.69 185 ASN B N 1
ATOM 3224 C CA . ASN B 1 185 ? -10.375 -24.953 -17.25 1 94.69 185 ASN B CA 1
ATOM 3225 C C . ASN B 1 185 ? -11.391 -24.438 -18.266 1 94.69 185 ASN B C 1
ATOM 3227 O O . ASN B 1 185 ? -12.344 -23.75 -17.906 1 94.69 185 ASN B O 1
ATOM 3231 N N . LYS B 1 186 ? -11.164 -24.609 -19.547 1 93.44 186 LYS B N 1
ATOM 3232 C CA . LYS B 1 186 ? -12.07 -24.297 -20.641 1 93.44 186 LYS B CA 1
ATOM 3233 C C . LYS B 1 186 ? -12.352 -22.797 -20.703 1 93.44 186 LYS B C 1
ATOM 3235 O O . LYS B 1 186 ? -13.484 -22.375 -20.969 1 93.44 186 LYS B O 1
ATOM 3240 N N . GLY B 1 187 ? -11.414 -22.031 -20.281 1 89.5 187 GLY B N 1
ATOM 3241 C CA . GLY B 1 187 ? -11.516 -20.594 -20.406 1 89.5 187 GLY B CA 1
ATOM 3242 C C . GLY B 1 187 ? -12.391 -19.953 -19.344 1 89.5 187 GLY B C 1
ATOM 3243 O O . GLY B 1 187 ? -12.703 -18.766 -19.406 1 89.5 187 GLY B O 1
ATOM 3244 N N . ARG B 1 188 ? -12.812 -20.734 -18.375 1 90.06 188 ARG B N 1
ATOM 3245 C CA . ARG B 1 188 ? -13.641 -20.203 -17.281 1 90.06 188 ARG B CA 1
ATOM 3246 C C . ARG B 1 188 ? -12.859 -19.219 -16.422 1 90.06 188 ARG B C 1
ATOM 3248 O O . ARG B 1 188 ? -11.641 -19.359 -16.281 1 90.06 188 ARG B O 1
ATOM 3255 N N . CYS B 1 189 ? -13.602 -18.281 -15.867 1 91.94 189 CYS B N 1
ATOM 3256 C CA . CYS B 1 189 ? -12.984 -17.281 -15.008 1 91.94 189 CYS B CA 1
ATOM 3257 C C . CYS B 1 189 ? -13.125 -17.656 -13.539 1 91.94 189 CYS B C 1
ATOM 3259 O O . CYS B 1 189 ? -14.062 -18.375 -13.164 1 91.94 189 CYS B O 1
ATOM 3261 N N . CYS B 1 190 ? -12.195 -17.141 -12.797 1 92.81 190 CYS B N 1
ATOM 3262 C CA . CYS B 1 190 ? -12.156 -17.516 -11.383 1 92.81 190 CYS B CA 1
ATOM 3263 C C . CYS B 1 190 ? -12.453 -16.328 -10.492 1 92.81 190 CYS B C 1
ATOM 3265 O O . CYS B 1 190 ? -12.055 -16.297 -9.328 1 92.81 190 CYS B O 1
ATOM 3267 N N . THR B 1 191 ? -13.133 -15.328 -10.914 1 91.38 191 THR B N 1
ATOM 3268 C CA . THR B 1 191 ? -13.359 -14.086 -10.18 1 91.38 191 THR B CA 1
ATOM 3269 C C . THR B 1 191 ? -14.094 -14.352 -8.875 1 91.38 191 THR B C 1
ATOM 3271 O O . THR B 1 191 ? -13.695 -13.859 -7.816 1 91.38 191 THR B O 1
ATOM 3274 N N . ASN B 1 192 ? -15.078 -15.156 -8.914 1 90.38 192 ASN B N 1
ATOM 3275 C CA . ASN B 1 192 ? -15.875 -15.438 -7.727 1 90.38 192 ASN B CA 1
ATOM 3276 C C . ASN B 1 192 ? -15.07 -16.188 -6.676 1 90.38 192 ASN B C 1
ATOM 3278 O O . ASN B 1 192 ? -15.18 -15.906 -5.48 1 90.38 192 ASN B O 1
ATOM 3282 N N . GLU B 1 193 ? -14.328 -17.141 -7.184 1 91.12 193 GLU B N 1
ATOM 3283 C CA . GLU B 1 193 ? -13.5 -17.938 -6.273 1 91.12 193 GLU B CA 1
ATOM 3284 C C . GLU B 1 193 ? -12.523 -17.047 -5.508 1 91.12 193 GLU B C 1
ATOM 3286 O O . GLU B 1 193 ? -12.344 -17.203 -4.301 1 91.12 193 GLU B O 1
ATOM 3291 N N . ILE B 1 194 ? -11.977 -16.109 -6.168 1 89.19 194 ILE B N 1
ATOM 3292 C CA . ILE B 1 194 ? -10.984 -15.227 -5.559 1 89.19 194 ILE B CA 1
ATOM 3293 C C . ILE B 1 194 ? -11.672 -14.266 -4.586 1 89.19 194 ILE B C 1
ATOM 3295 O O . ILE B 1 194 ? -11.195 -14.055 -3.471 1 89.19 194 ILE B O 1
ATOM 3299 N N . LEU B 1 195 ? -12.75 -13.773 -4.961 1 88.94 195 LEU B N 1
ATOM 3300 C CA . LEU B 1 195 ? -13.508 -12.867 -4.102 1 88.94 195 LEU B CA 1
ATOM 3301 C C . LEU B 1 195 ? -13.922 -13.562 -2.811 1 88.94 195 LEU B C 1
ATOM 3303 O O . LEU B 1 195 ? -13.812 -12.984 -1.727 1 88.94 195 LEU B O 1
ATOM 3307 N N . GLU B 1 196 ? -14.297 -14.758 -2.986 1 90.06 196 GLU B N 1
ATOM 3308 C CA . GLU B 1 196 ? -14.688 -15.531 -1.808 1 90.06 196 GLU B CA 1
ATOM 3309 C C . GLU B 1 196 ? -13.5 -15.75 -0.877 1 90.06 196 GLU B C 1
ATOM 3311 O O . GLU B 1 196 ? -13.633 -15.648 0.344 1 90.06 196 GLU B O 1
ATOM 3316 N N . ALA B 1 197 ? -12.422 -16.062 -1.451 1 87.06 197 ALA B N 1
ATOM 3317 C CA . ALA B 1 197 ? -11.219 -16.297 -0.666 1 87.06 197 ALA B CA 1
ATOM 3318 C C . ALA B 1 197 ? -10.797 -15.031 0.084 1 87.06 197 ALA B C 1
ATOM 3320 O O . ALA B 1 197 ? -10.453 -15.086 1.267 1 87.06 197 ALA B O 1
ATOM 3321 N N . VAL B 1 198 ? -10.859 -13.938 -0.548 1 83.94 198 VAL B N 1
ATOM 3322 C CA . VAL B 1 198 ? -10.484 -12.656 0.052 1 83.94 198 VAL B CA 1
ATOM 3323 C C . VAL B 1 198 ? -11.43 -12.32 1.197 1 83.94 198 VAL B C 1
ATOM 3325 O O . VAL B 1 198 ? -11 -11.852 2.252 1 83.94 198 VAL B O 1
ATOM 3328 N N . GLU B 1 199 ? -12.664 -12.57 0.985 1 84.25 199 GLU B N 1
ATOM 3329 C CA . GLU B 1 199 ? -13.664 -12.328 2.021 1 84.25 199 GLU B CA 1
ATOM 3330 C C . GLU B 1 199 ? -13.414 -13.195 3.246 1 84.25 199 GLU B C 1
ATOM 3332 O O . GLU B 1 199 ? -13.469 -12.719 4.379 1 84.25 199 GLU B O 1
ATOM 3337 N N . ALA B 1 200 ? -13.141 -14.43 2.979 1 84.69 200 ALA B N 1
ATOM 3338 C CA . ALA B 1 200 ? -12.867 -15.352 4.074 1 84.69 200 ALA B CA 1
ATOM 3339 C C . ALA B 1 200 ? -11.633 -14.922 4.859 1 84.69 200 ALA B C 1
ATOM 3341 O O . ALA B 1 200 ? -11.617 -15 6.09 1 84.69 200 ALA B O 1
ATOM 3342 N N . LEU B 1 201 ? -10.664 -14.484 4.195 1 78.75 201 LEU B N 1
ATOM 3343 C CA . LEU B 1 201 ? -9.422 -14.055 4.824 1 78.75 201 LEU B CA 1
ATOM 3344 C C . LEU B 1 201 ? -9.664 -12.844 5.723 1 78.75 201 LEU B C 1
ATOM 3346 O O . LEU B 1 201 ? -9.141 -12.781 6.84 1 78.75 201 LEU B O 1
ATOM 3350 N N . THR B 1 202 ? -10.406 -11.953 5.27 1 74.38 202 THR B N 1
ATOM 3351 C CA . THR B 1 202 ? -10.664 -10.734 6.023 1 74.38 202 THR B CA 1
ATOM 3352 C C . THR B 1 202 ? -11.523 -11.023 7.254 1 74.38 202 THR B C 1
ATOM 3354 O O . THR B 1 202 ? -11.328 -10.422 8.312 1 74.38 202 THR B O 1
ATOM 3357 N N . GLN B 1 203 ? -12.469 -11.914 7.086 1 75.75 203 GLN B N 1
ATOM 3358 C CA . GLN B 1 203 ? -13.312 -12.297 8.211 1 75.75 203 GLN B CA 1
ATOM 3359 C C . GLN B 1 203 ? -12.492 -12.977 9.312 1 75.75 203 GLN B C 1
ATOM 3361 O O . GLN B 1 203 ? -12.719 -12.734 10.5 1 75.75 203 GLN B O 1
ATOM 3366 N N . GLU B 1 204 ? -11.641 -13.75 8.906 1 74.31 204 GLU B N 1
ATOM 3367 C CA . GLU B 1 204 ? -10.781 -14.438 9.867 1 74.31 204 GLU B CA 1
ATOM 3368 C C . GLU B 1 204 ? -9.906 -13.445 10.625 1 74.31 204 GLU B C 1
ATOM 3370 O O . GLU B 1 204 ? -9.711 -13.578 11.836 1 74.31 204 GLU B O 1
ATOM 3375 N N . GLU B 1 205 ? -9.352 -12.562 9.953 1 68.94 205 GLU B N 1
ATOM 3376 C CA . GLU B 1 205 ? -8.5 -11.555 10.586 1 68.94 205 GLU B CA 1
ATOM 3377 C C . GLU B 1 205 ? -9.305 -10.703 11.57 1 68.94 205 GLU B C 1
ATOM 3379 O O . GLU B 1 205 ? -8.805 -10.352 12.641 1 68.94 205 GLU B O 1
ATOM 3384 N N . GLU B 1 206 ? -10.484 -10.391 11.133 1 66.44 206 GLU B N 1
ATOM 3385 C CA . GLU B 1 206 ? -11.367 -9.617 12 1 66.44 206 GLU B CA 1
ATOM 3386 C C . GLU B 1 206 ? -11.688 -10.383 13.281 1 66.44 206 GLU B C 1
ATOM 3388 O O . GLU B 1 206 ? -11.742 -9.789 14.367 1 66.44 206 GLU B O 1
ATOM 3393 N N . GLU B 1 207 ? -11.945 -11.609 13.086 1 69.94 207 GLU B N 1
ATOM 3394 C CA . GLU B 1 207 ? -12.273 -12.445 14.242 1 69.94 207 GLU B CA 1
ATOM 3395 C C . GLU B 1 207 ? -11.094 -12.523 15.211 1 69.94 207 GLU B C 1
ATOM 3397 O O . GLU B 1 207 ? -11.281 -12.484 16.438 1 69.94 207 GLU B O 1
ATOM 3402 N N . LYS B 1 208 ? -9.93 -12.586 14.758 1 66 208 LYS B N 1
ATOM 3403 C CA . LYS B 1 208 ? -8.734 -12.617 15.594 1 66 208 LYS B CA 1
ATOM 3404 C C . LYS B 1 208 ? -8.562 -11.312 16.359 1 66 208 LYS B C 1
ATOM 3406 O O . LYS B 1 208 ? -8.203 -11.32 17.547 1 66 208 LYS B O 1
ATOM 3411 N N . ILE B 1 209 ? -8.805 -10.258 15.648 1 60.47 209 ILE B N 1
ATOM 3412 C CA . ILE B 1 209 ? -8.688 -8.938 16.266 1 60.47 209 ILE B CA 1
ATOM 3413 C C . ILE B 1 209 ? -9.742 -8.789 17.359 1 60.47 209 ILE B C 1
ATOM 3415 O O . ILE B 1 209 ? -9.453 -8.273 18.453 1 60.47 209 ILE B O 1
ATOM 3419 N N . ARG B 1 210 ? -10.93 -9.188 17.062 1 60.75 210 ARG B N 1
ATOM 3420 C CA . ARG B 1 210 ? -12.016 -9.125 18.031 1 60.75 210 ARG B CA 1
ATOM 3421 C C . ARG B 1 210 ? -11.672 -9.914 19.297 1 60.75 210 ARG B C 1
ATOM 3423 O O . ARG B 1 210 ? -11.945 -9.461 20.406 1 60.75 210 ARG B O 1
ATOM 3430 N N . GLN B 1 211 ? -11.156 -11.039 19.016 1 62.44 211 GLN B N 1
ATOM 3431 C CA . GLN B 1 211 ? -10.797 -11.906 20.141 1 62.44 211 GLN B CA 1
ATOM 3432 C C . GLN B 1 211 ? -9.688 -11.281 20.969 1 62.44 211 GLN B C 1
ATOM 3434 O O . GLN B 1 211 ? -9.578 -11.555 22.172 1 62.44 211 GLN B O 1
ATOM 3439 N N . CYS B 1 212 ? -8.945 -10.508 20.25 1 53.22 212 CYS B N 1
ATOM 3440 C CA . CYS B 1 212 ? -7.867 -9.852 20.969 1 53.22 212 CYS B CA 1
ATOM 3441 C C . CYS B 1 212 ? -8.367 -8.578 21.656 1 53.22 212 CYS B C 1
ATOM 3443 O O . CYS B 1 212 ? -7.664 -8.008 22.484 1 53.22 212 CYS B O 1
ATOM 3445 N N . GLY B 1 213 ? -9.531 -8.281 21.703 1 48.16 213 GLY B N 1
ATOM 3446 C CA . GLY B 1 213 ? -10.117 -7.109 22.344 1 48.16 213 GLY B CA 1
ATOM 3447 C C . GLY B 1 213 ? -9.695 -5.805 21.703 1 48.16 213 GLY B C 1
ATOM 3448 O O . GLY B 1 213 ? -9.719 -4.754 22.344 1 48.16 213 GLY B O 1
ATOM 3449 N N . ILE B 1 214 ? -8.992 -5.996 20.625 1 46.19 214 ILE B N 1
ATOM 3450 C CA . ILE B 1 214 ? -8.508 -4.75 20.031 1 46.19 214 ILE B CA 1
ATOM 3451 C C . ILE B 1 214 ? -9.672 -3.996 19.391 1 46.19 214 ILE B C 1
ATOM 3453 O O . ILE B 1 214 ? -9.68 -2.762 19.359 1 46.19 214 ILE B O 1
ATOM 3457 N N . LEU B 1 215 ? -10.633 -4.633 18.781 1 43.66 215 LEU B N 1
ATOM 3458 C CA . LEU B 1 215 ? -11.859 -3.967 18.359 1 43.66 215 LEU B CA 1
ATOM 3459 C C . LEU B 1 215 ? -12.93 -4.059 19.438 1 43.66 215 LEU B C 1
ATOM 3461 O O . LEU B 1 215 ? -13.062 -5.094 20.094 1 43.66 215 LEU B O 1
#

=== Feature glossary ===
A reading guide for the features in this record.

Start from the sequence.

  · This is the polypeptide sequence — one letter per residue, N-terminus first. Length ranges from a few dozen residues for small domains to over a thousand for large multi-domain proteins.

Fold it, and you get atomic coordinates and the backbone conformation that goes with them.

  · Structure coordinates are given as an mmCIF _atom_site loop: one row per atom with element, residue name, chain id, sequence number, and x/y/z position in Å. Only the four main-chain atoms per residue are included here; side chains are omitted to keep the record compact.

  · Backbone dihedral angles. Every residue except chain termini has a φ (preceding-C → N → Cα → C) and a ψ (N → Cα → C → next-N). They are reported in degrees following the IUPAC sign convention. Secondary structure is essentially a statement about which (φ, ψ) basin each residue occupies.

  · The SS8 string is DSSP's per-residue secondary-structure call. α-helix (H) means an i→i+4 H-bond ladder; β-strand (E) means the residue participates in a β-sheet; 3₁₀ (G) and π (I) are tighter and wider helices; T/S are turns/bends; '-' is loop.

  · SS3 is a coarse helix/strand/coil call (letters a/b/c) made by the P-SEA algorithm from inter-Cα distances and dihedrals. It is less detailed than DSSP but needs only Cα positions.

Summarize the fold with a handful of shape descriptors and a per-residue structural alphabet.

  · Radius of gyration (Rg) is the root-mean-square distance of Cα atoms from their centroid — a single number for overall size and compactness. A globular domain of N residues has Rg ≈ 2.2·N^0.38 Å; an extended or disordered chain has a much larger Rg. The Cα contact count is the number of residue pairs whose Cα atoms are within 8 Å and are more than four positions apart in sequence — a standard proxy for tertiary packing density. The bounding box is the smallest axis-aligned box enclosing all Cα atoms.

  · The Foldseek 3Di string encodes local tertiary geometry as a 20-letter alphabet — one character per residue — derived from the relative positions of nearby Cα atoms. Unlike the amino-acid sequence, 3Di is a direct function of the 3D structure, so two proteins with the same fold have similar 3Di strings even at low sequence identity.

  · Solvent-accessible surface area (SASA) is the area in Å² traced out by the centre of a 1.4 Å probe sphere (a water molecule) rolled over the protein's van der Waals surface (Shrake–Rupley / Lee–Richards construction). Buried residues have near-zero SASA; fully exposed residues can exceed 200 Å². The total SASA scales roughly with the number of surface residues.

Ask how reliable the model is.

  · pLDDT (predicted Local Distance Difference Test) is AlphaFold's per-residue confidence score, ranging from 0 to 100. Values above 90 indicate high confidence (typically well-packed cores); 70–90 is confident; 50–70 low confidence; below 50 usually means the region is disordered or the prediction is unreliable there. AlphaFold stores pLDDT in the mmCIF B-factor column.

  · B-factor (Debye–Waller factor) reflects atomic displacement in the crystal lattice. It is an experimental observable (units Å²), not a prediction; low values mean the atom is pinned down, high values mean it moves or is heterogeneous across the crystal.

  · Predicted Aligned Error (PAE) is an AlphaFold confidence matrix: entry (i, j) is the expected error in the position of residue j, in ångströms, when the prediction is superimposed on the true structure at residue i. Low PAE within a block of residues means that block is internally rigid and well-predicted; high PAE between two blocks means their relative placement is uncertain even if each block individually is confident.

Place it in context: what it resembles, what it is annotated as, and how it looks.

  · Nearest PDB neighbors are the top structural matches found by Foldseek when searching this structure against the entire Protein Data Bank. Each hit reports a TM-score (0 to 1; >0.5 almost always implies the same fold) and an E-value. These are *structural* homologs — they may share no detectable sequence similarity.

  · Functional annotations link the protein to curated databases. InterPro entries identify conserved domains and families by matching the sequence against member-database signatures (Pfam, PROSITE, CDD, …). Gene Ontology (GO) terms describe molecular function, biological process, and cellular component in a controlled vocabulary. CATH places the structure in a hierarchical fold classification (Class/Architecture/Topology/Homologous-superfamily). The organism is the source species.

  · Three diagnostic plots accompany the record. The Cα contact map visualizes the tertiary structure as a 2D adjacency matrix (8 Å cutoff, sequence-local contacts suppressed). The Ramachandran plot shows the distribution of backbone (φ, ψ) torsions, with points in the α and β basins reflecting secondary structure content. The PAE plot shows AlphaFold's inter-residue confidence as a color matrix.

  · Six rendered views show the 3D structure from the faces of a cube — i.e. along ±x, ±y, ±z. Rendering representation is drawn randomly per protein from cartoon (secondary-structure ribbons), sticks (backbone bonds), or molecular surface; coloring is either N→C rainbow (blue at the N-terminus through red at the C-terminus) or one color per chain.